Protein AF-A0A9P6BYY9-F1 (afdb_monomer)

Nearest PDB structures (foldseek):
  8fvh-assembly1_b  TM=1.712E-01  e=2.645E+00  Pseudomonas phage vB_PaeM_E217
  7k9h-assembly1_A  TM=1.832E-01  e=8.653E+00  Severe acute respiratory syndrome coronavirus 2
  7r8m-assembly1_B  TM=1.564E-01  e=5.386E+00  Severe acute respiratory syndrome coronavirus 2
  6pnp-assembly1_B  TM=1.359E-01  e=6.434E+00  Rattus norvegicus
  8hx3-assembly2_B  TM=1.190E-01  e=9.182E+00  Bacillus thuringiensis

Secondary structure (DSSP, 8-state):
-HHHHHHHHHHH-PPP----------------EEE----SHHHHTS-S-GGG------B-SSS-BPPTT-S-TT--SPPHHHHHHHTSSTTBGGG---SSEEE--GGGT--SEEE--------TT--SEEEETTEEEE--SSS-EEEE---EEE--SS-EEEEEEEEEEEEEEEEEEEEEEEEEE----STT---SEEEEEESSTTTT--SSPPPPP-BTTB--HHHHHHHHHHHHHHHHHHHTT--TTT--TT-EEEEEGGG-TTTTTTTS-EEE-TTTT-GGGTHHHHHHHS--TTSB-STTSB--EEEEEE--PEE-SSS-TT---TT-EEEEEEEEEEEEEEEEEEEEEEEESSSS-GGG-EEEEE-----EEEEEE----BGGG-PPPEEE--GGGTT-TTEEEEEESEEEPBP-HHHHH--PPTT-GGGHHHHHHHHHH----TTS---S--TTSSS-TT--

Foldseek 3Di:
DVVVVVVVCVVPDDPPPPPPPPPPVPPPDDFDWDAFQFPALLSVLADPPQVPAFFFFFFDDPDQDADPPGDDSLAGHDDVVVVCFQVQDCWFLVVDDARDWDADDVVVSRRGTFHDFFDRDDCQPPAAWADDDQWIFHNHPPWGWIWGHSRIDGQDAQWDKDKDWTKIKTKDKDKAFLQKKKKAFFADPDQQDFGFKIKIFHQCNQLVQDPDQQDFDLPQQPGDFNSLQVNLSNVLSVLVCVLLVHHNVRDDHGDMRMDGPVQFLCSSLPQWWAWAASNGRDPVPPCSQCVSQVHDQQAFFASSAFGKGKTKTKDHKDFDPPDDSLDRDHGTMIMITIIIMMMFMKIATWMKMWIARHRHDSRRIDIDIDLQAAFFKKKWFDDRHGQLGFQIIITGGDPVCQPPPRIDIDGDRMGGGTRHNCLHVLDQGGSRNSCVVSVVSCLRHVPSDPPDPCSDDPCGCSVPSVND

Mean predicted aligned error: 9.42 Å

Sequence (468 aa):
MITTILAAVAGVLLPLGLSEGPFVLSNFRPLDAQYVPDTSPLAAATTPNRGSYVYGRICGTFDLMTCPGGIDPNNTAIPPSIVGIFNSIPHGSFSMQYRQFFQGDPARVRNFSQSMERAAQTFILCKDSFAVDGLIVDMSSGHPGVGFWNQTLPNVTNGATWTQDILWLEPVTECVNTNLTFDYILDSYIPNASVEHYNLTDHGGFSNLTRVQPILNRDGQHIDLIQHAYKGAVWSNLYALLYLNGTRESSFVGATYPLNSSSSLFSDSLGKVSFLSLSYLNTSGSDIEVTCEGYGGQDTANVTNVHVNCGIFLRPPLRTDGGDPRLSDLGSKWSQNTYSCSSATHASIQRVTFSTNSSSDLQSLQITRTLSGPDVLWATEKTDMKIADVDLFWGWVDDQYENNTSLWTVRAPSFYLPAGGTSMWGTFPEGYPAGAHVGAWGTICKSLSLSQGDTAADYSGRTDFAIL

pLDDT: mean 82.53, std 14.89, range [29.02, 97.69]

Structure (mmCIF, N/CA/C/O backbone):
data_AF-A0A9P6BYY9-F1
#
_entry.id   AF-A0A9P6BYY9-F1
#
loop_
_atom_site.group_PDB
_atom_site.id
_atom_site.type_symbol
_atom_site.label_atom_id
_atom_site.label_alt_id
_atom_site.label_comp_id
_atom_site.label_asym_id
_atom_site.label_entity_id
_atom_site.label_seq_id
_atom_site.pdbx_PDB_ins_code
_atom_site.Cartn_x
_atom_site.Cartn_y
_atom_site.Cartn_z
_atom_site.occupancy
_atom_site.B_iso_or_equiv
_atom_site.auth_seq_id
_atom_site.auth_comp_id
_atom_site.auth_asym_id
_atom_site.auth_atom_id
_atom_site.pdbx_PDB_model_num
ATOM 1 N N . MET A 1 1 ? 38.141 -43.623 24.456 1.00 46.41 1 MET A N 1
ATOM 2 C CA . MET A 1 1 ? 37.521 -44.154 25.691 1.00 46.41 1 MET A CA 1
ATOM 3 C C . MET A 1 1 ? 36.422 -43.240 26.222 1.00 46.41 1 MET A C 1
ATOM 5 O O . MET A 1 1 ? 35.298 -43.702 26.292 1.00 46.41 1 MET A O 1
ATOM 9 N N . ILE A 1 2 ? 36.675 -41.954 26.502 1.00 44.78 2 ILE A N 1
ATOM 10 C CA . ILE A 1 2 ? 35.614 -41.001 26.910 1.00 44.78 2 ILE A CA 1
ATOM 11 C C . ILE A 1 2 ? 34.558 -40.808 25.804 1.00 44.78 2 ILE A C 1
ATOM 13 O O . ILE A 1 2 ? 33.362 -40.871 26.063 1.00 44.78 2 ILE A O 1
ATOM 17 N N . THR A 1 3 ? 34.985 -40.683 24.547 1.00 44.41 3 THR A N 1
ATOM 18 C CA . THR A 1 3 ? 34.097 -40.583 23.373 1.00 44.41 3 THR A CA 1
ATOM 19 C C . THR A 1 3 ? 33.281 -41.851 23.113 1.00 44.41 3 THR A C 1
ATOM 21 O O . THR A 1 3 ? 32.122 -41.775 22.724 1.00 44.41 3 THR A O 1
ATOM 24 N N . THR A 1 4 ? 33.857 -43.024 23.379 1.00 54.19 4 THR A N 1
ATOM 25 C CA . THR A 1 4 ? 33.178 -44.321 23.242 1.00 54.19 4 THR A CA 1
ATOM 26 C C . THR A 1 4 ? 32.100 -44.504 24.314 1.00 54.19 4 THR A C 1
ATOM 28 O O . THR A 1 4 ? 31.032 -45.031 24.026 1.00 54.19 4 THR A O 1
ATOM 31 N N . ILE A 1 5 ? 32.352 -44.008 25.532 1.00 60.50 5 ILE A N 1
ATOM 32 C CA . ILE A 1 5 ? 31.371 -43.977 26.625 1.00 60.50 5 ILE A CA 1
ATOM 33 C C . ILE A 1 5 ? 30.239 -42.993 26.300 1.00 60.50 5 ILE A C 1
ATOM 35 O O . ILE A 1 5 ? 29.080 -43.348 26.464 1.00 60.50 5 ILE A O 1
ATOM 39 N N . LEU A 1 6 ? 30.541 -41.805 25.766 1.00 50.88 6 LEU A N 1
ATOM 40 C CA . LEU A 1 6 ? 29.523 -40.828 25.349 1.00 50.88 6 LEU A CA 1
ATOM 41 C C . LEU A 1 6 ? 28.606 -41.360 24.236 1.00 50.88 6 LEU A C 1
ATOM 43 O O . LEU A 1 6 ? 27.396 -41.169 24.314 1.00 50.88 6 LEU A O 1
ATOM 47 N N . ALA A 1 7 ? 29.150 -42.079 23.249 1.00 53.69 7 ALA A N 1
ATOM 48 C CA . ALA A 1 7 ? 28.352 -42.705 22.191 1.00 53.69 7 ALA A CA 1
ATOM 49 C C . ALA A 1 7 ? 27.485 -43.869 22.711 1.00 53.69 7 ALA A C 1
ATOM 51 O O . ALA A 1 7 ? 26.338 -44.013 22.295 1.00 53.69 7 ALA A O 1
ATOM 52 N N . ALA A 1 8 ? 27.995 -44.667 23.658 1.00 59.72 8 ALA A N 1
ATOM 53 C CA . ALA A 1 8 ? 27.222 -45.728 24.307 1.00 59.72 8 ALA A CA 1
ATOM 54 C C . ALA A 1 8 ? 26.107 -45.169 25.211 1.00 59.72 8 ALA A C 1
ATOM 56 O O . ALA A 1 8 ? 25.005 -45.707 25.230 1.00 59.72 8 ALA A O 1
ATOM 57 N N . VAL A 1 9 ? 26.365 -44.063 25.918 1.00 56.75 9 VAL A N 1
ATOM 58 C CA . VAL A 1 9 ? 25.371 -43.372 26.752 1.00 56.75 9 VAL A CA 1
ATOM 59 C C . VAL A 1 9 ? 24.288 -42.724 25.883 1.00 56.75 9 VAL A C 1
ATOM 61 O O . VAL A 1 9 ? 23.109 -42.905 26.166 1.00 56.75 9 VAL A O 1
ATOM 64 N N . ALA A 1 10 ? 24.654 -42.059 24.783 1.00 53.84 10 ALA A N 1
ATOM 65 C CA . ALA A 1 10 ? 23.692 -41.474 23.844 1.00 53.84 10 ALA A CA 1
ATOM 66 C C . ALA A 1 10 ? 22.881 -42.529 23.062 1.00 53.84 10 ALA A C 1
ATOM 68 O O . ALA A 1 10 ? 21.754 -42.258 22.664 1.00 53.84 10 ALA A O 1
ATOM 69 N N . GLY A 1 11 ? 23.428 -43.735 22.862 1.00 49.88 11 GLY A N 1
ATOM 70 C CA . GLY A 1 11 ? 22.733 -44.852 22.211 1.00 49.88 11 GLY A CA 1
ATOM 71 C C . GLY A 1 11 ? 21.757 -45.623 23.111 1.00 49.88 11 GLY A C 1
ATOM 72 O O . GLY A 1 11 ? 20.954 -46.396 22.597 1.00 49.88 11 GLY A O 1
ATOM 73 N N . VAL A 1 12 ? 21.819 -45.429 24.436 1.00 61.03 12 VAL A N 1
ATOM 74 C CA . VAL A 1 12 ? 20.973 -46.126 25.428 1.00 61.03 12 VAL A CA 1
ATOM 75 C C . VAL A 1 12 ? 20.016 -45.168 26.148 1.00 61.03 12 VAL A C 1
ATOM 77 O O . VAL A 1 12 ? 18.921 -45.573 26.534 1.00 61.03 12 VAL A O 1
ATOM 80 N N . LEU A 1 13 ? 20.386 -43.894 26.310 1.00 40.78 13 LEU A N 1
ATOM 81 C CA . LEU A 1 13 ? 19.537 -42.881 26.935 1.00 40.78 13 LEU A CA 1
ATOM 82 C C . LEU A 1 13 ? 18.681 -42.162 25.888 1.00 40.78 13 LEU A C 1
ATOM 84 O O . LEU A 1 13 ? 19.072 -41.138 25.334 1.00 40.78 13 LEU A O 1
ATOM 88 N N . LEU A 1 14 ? 17.467 -42.665 25.676 1.00 39.09 14 LEU A N 1
ATOM 89 C CA . LEU A 1 14 ? 16.358 -41.811 25.262 1.00 39.09 14 LEU A CA 1
ATOM 90 C C . LEU A 1 14 ? 15.897 -41.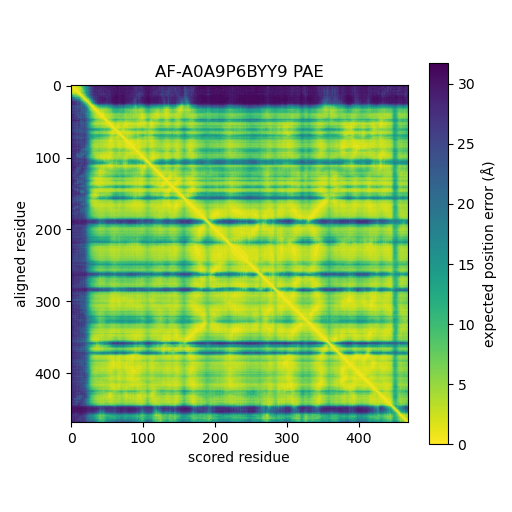033 26.502 1.00 39.09 14 LEU A C 1
ATOM 92 O O . LEU A 1 14 ? 15.600 -41.673 27.516 1.00 39.09 14 LEU A O 1
ATOM 96 N N . PRO A 1 15 ? 15.801 -39.691 26.475 1.00 37.69 15 PRO A N 1
ATOM 97 C CA . PRO A 1 15 ? 14.960 -39.026 27.452 1.00 37.69 15 PRO A CA 1
ATOM 98 C C . PRO A 1 15 ? 13.559 -39.622 27.288 1.00 37.69 15 PRO A C 1
ATOM 100 O O . PRO A 1 15 ? 12.966 -39.548 26.211 1.00 37.69 15 PRO A O 1
ATOM 103 N N . LEU A 1 16 ? 13.050 -40.259 28.347 1.00 32.16 16 LEU A N 1
ATOM 104 C CA . LEU A 1 16 ? 11.612 -40.429 28.507 1.00 32.16 16 LEU A CA 1
ATOM 105 C C . LEU A 1 16 ? 11.030 -39.047 28.262 1.00 32.16 16 LEU A C 1
ATOM 107 O O . LEU A 1 16 ? 11.401 -38.102 28.966 1.00 32.16 16 LEU A O 1
ATOM 111 N N . GLY A 1 17 ? 10.214 -38.935 27.211 1.00 33.62 17 GLY A N 1
ATOM 112 C CA . GLY A 1 17 ? 9.472 -37.722 26.938 1.00 33.62 17 GLY A CA 1
ATOM 113 C C . GLY A 1 17 ? 8.919 -37.241 28.265 1.00 33.62 17 GLY A C 1
ATOM 114 O O . GLY A 1 17 ? 8.329 -38.031 29.010 1.00 33.62 17 GLY A O 1
ATOM 115 N N . LEU A 1 18 ? 9.186 -35.977 28.594 1.00 31.33 18 LEU A N 1
ATOM 116 C CA . LEU A 1 18 ? 8.347 -35.294 29.557 1.00 31.33 18 LEU A CA 1
ATOM 117 C C . LEU A 1 18 ? 6.934 -35.595 29.084 1.00 31.33 18 LEU A C 1
ATOM 119 O O . LEU A 1 18 ? 6.550 -35.188 27.987 1.00 31.33 18 LEU A O 1
ATOM 123 N N . SER A 1 19 ? 6.219 -36.405 29.868 1.00 31.56 19 SER A N 1
ATOM 124 C CA . SER A 1 19 ? 4.778 -36.468 29.771 1.00 31.56 19 SER A CA 1
ATOM 125 C C . SER A 1 19 ? 4.348 -35.023 29.647 1.00 31.56 19 SER A C 1
ATOM 127 O O . SER A 1 19 ? 4.788 -34.204 30.464 1.00 31.56 19 SER A O 1
ATOM 129 N N . GLU A 1 20 ? 3.535 -34.714 28.642 1.00 37.53 20 GLU A N 1
ATOM 130 C CA . GLU A 1 20 ? 2.620 -33.600 28.781 1.00 37.53 20 GLU A CA 1
ATOM 131 C C . GLU A 1 20 ? 2.044 -33.769 30.187 1.00 37.53 20 GLU A C 1
ATOM 133 O O . GLU A 1 20 ? 1.306 -34.718 30.472 1.00 37.53 20 GLU A O 1
ATOM 138 N N . GLY A 1 21 ? 2.505 -32.926 31.122 1.00 33.62 21 GLY A N 1
ATOM 139 C CA . GLY A 1 21 ? 1.766 -32.736 32.350 1.00 33.62 21 GLY A CA 1
ATOM 140 C C . GLY A 1 21 ? 0.348 -32.471 31.876 1.00 33.62 21 GLY A C 1
ATOM 141 O O . GLY A 1 21 ? 0.209 -31.831 30.824 1.00 33.62 21 GLY A O 1
ATOM 142 N N . PRO A 1 22 ? -0.682 -33.013 32.551 1.00 31.64 22 PRO A N 1
ATOM 143 C CA . PRO A 1 22 ? -2.044 -32.742 32.133 1.00 31.64 22 PRO A CA 1
ATOM 144 C C . PRO A 1 22 ? -2.090 -31.255 31.839 1.00 31.64 22 PRO A C 1
ATOM 146 O O . PRO A 1 22 ? -1.625 -30.472 32.677 1.00 31.64 22 PRO A O 1
ATOM 149 N N . PHE A 1 23 ? -2.541 -30.876 30.636 1.00 36.03 23 PHE A N 1
ATOM 150 C CA . PHE A 1 23 ? -3.072 -29.541 30.464 1.00 36.03 23 PHE A CA 1
ATOM 151 C C . PHE A 1 23 ? -3.960 -29.403 31.681 1.00 36.03 23 PHE A C 1
ATOM 153 O O . PHE A 1 23 ? -4.960 -30.118 31.813 1.00 36.03 23 PHE A O 1
ATOM 160 N N . VAL A 1 24 ? -3.515 -28.617 32.662 1.00 35.59 24 VAL A N 1
ATOM 161 C CA . VAL A 1 24 ? -4.429 -28.189 33.683 1.00 35.59 24 VAL A CA 1
ATOM 162 C C . VAL A 1 24 ? -5.367 -27.407 32.796 1.00 35.59 24 VAL A C 1
ATOM 164 O O . VAL A 1 24 ? -5.003 -26.346 32.290 1.00 35.59 24 VAL A O 1
ATOM 167 N N . LEU A 1 25 ? -6.514 -28.016 32.491 1.00 45.47 25 LEU A N 1
ATOM 168 C CA . LEU A 1 25 ? -7.744 -27.320 32.205 1.00 45.47 25 LEU A CA 1
ATOM 169 C C . LEU A 1 25 ? -7.915 -26.433 33.430 1.00 45.47 25 LEU A C 1
ATOM 171 O O . LEU A 1 25 ? -8.598 -26.766 34.396 1.00 45.47 25 LEU A O 1
ATOM 175 N N . SER A 1 26 ? -7.131 -25.358 33.457 1.00 43.56 26 SER A N 1
ATOM 176 C CA . SER A 1 26 ? -7.290 -24.283 34.380 1.00 43.56 26 SER A CA 1
ATOM 177 C C . SER A 1 26 ? -8.639 -23.779 33.950 1.00 43.56 26 SER A C 1
ATOM 179 O O . SER A 1 26 ? -8.853 -23.389 32.801 1.00 43.56 26 SER A O 1
ATOM 181 N N . ASN A 1 27 ? -9.600 -23.960 34.849 1.00 49.69 27 ASN A N 1
ATOM 182 C CA . ASN A 1 27 ? -10.862 -23.258 34.792 1.00 49.69 27 ASN A CA 1
ATOM 183 C C . ASN A 1 27 ? -10.555 -21.878 34.218 1.00 49.69 27 ASN A C 1
ATOM 185 O O . ASN A 1 27 ? -9.744 -21.166 34.819 1.00 49.69 27 ASN A O 1
ATOM 189 N N . PHE A 1 28 ? -11.089 -21.566 33.032 1.00 51.47 28 PHE A N 1
ATOM 190 C CA . PHE A 1 28 ? -10.894 -20.260 32.424 1.00 51.47 28 PHE A CA 1
ATOM 191 C C . PHE A 1 28 ? -11.339 -19.247 33.468 1.00 51.47 28 PHE A C 1
ATOM 193 O O . PHE A 1 28 ? -12.527 -19.121 33.769 1.00 51.47 28 PHE A O 1
ATOM 200 N N . ARG A 1 29 ? -10.368 -18.611 34.120 1.00 63.91 29 ARG A N 1
ATOM 201 C CA . ARG A 1 29 ? -10.645 -17.606 35.124 1.00 63.91 29 ARG A CA 1
ATOM 202 C C . ARG A 1 29 ? -10.671 -16.290 34.369 1.00 63.91 29 ARG A C 1
ATOM 204 O O . ARG A 1 29 ? -9.653 -15.958 33.760 1.00 63.91 29 ARG A O 1
ATOM 211 N N . PRO A 1 30 ? -11.785 -15.545 34.396 1.00 66.38 30 PRO A N 1
ATOM 212 C CA . PRO A 1 30 ? -11.760 -14.179 33.910 1.00 66.38 30 PRO A CA 1
ATOM 213 C C . PRO A 1 30 ? -10.708 -13.424 34.728 1.00 66.38 30 PRO A C 1
ATOM 215 O O . PRO A 1 30 ? -10.765 -13.391 35.961 1.00 66.38 30 PRO A O 1
ATOM 218 N N . LEU A 1 31 ? -9.697 -12.921 34.031 1.00 73.62 31 LEU A N 1
ATOM 219 C CA . LEU A 1 31 ? -8.626 -12.105 34.581 1.00 73.62 31 LEU A CA 1
ATOM 220 C C . LEU A 1 31 ? -8.789 -10.707 34.014 1.00 73.62 31 LEU A C 1
ATOM 222 O O . LEU A 1 31 ? -9.020 -10.546 32.814 1.00 73.62 31 LEU A O 1
ATOM 226 N N . ASP A 1 32 ? -8.638 -9.711 34.876 1.00 79.31 32 ASP A N 1
ATOM 227 C CA . ASP A 1 32 ? -8.624 -8.330 34.430 1.00 79.31 32 ASP A CA 1
ATOM 228 C C . ASP A 1 32 ? -7.360 -8.091 33.602 1.00 79.31 32 ASP A C 1
ATOM 230 O O . ASP A 1 32 ? -6.240 -8.412 34.022 1.00 79.31 32 ASP A O 1
ATOM 234 N N . ALA A 1 33 ? -7.550 -7.540 32.408 1.00 80.25 33 ALA A N 1
ATOM 235 C CA . ALA A 1 33 ? -6.459 -7.079 31.572 1.00 80.25 33 ALA A CA 1
ATOM 236 C C . ALA A 1 33 ? -6.166 -5.609 31.886 1.00 80.25 33 ALA A C 1
ATOM 238 O O . ALA A 1 33 ? -7.083 -4.810 32.088 1.00 80.25 33 ALA A O 1
ATOM 239 N N . GLN A 1 34 ? -4.888 -5.250 31.932 1.00 82.94 34 GLN A N 1
ATOM 240 C CA . GLN A 1 34 ? -4.442 -3.881 32.157 1.00 82.94 34 GLN A CA 1
ATOM 241 C C . GLN A 1 34 ? -3.716 -3.365 30.923 1.00 82.94 34 GLN A C 1
ATOM 243 O O . GLN A 1 34 ? -2.962 -4.095 30.278 1.00 82.94 34 GLN A O 1
ATOM 248 N N . TYR A 1 35 ? -3.962 -2.098 30.601 1.00 83.56 35 TYR A N 1
ATOM 249 C CA . TYR A 1 35 ? -3.201 -1.391 29.583 1.00 83.56 35 TYR A CA 1
ATOM 250 C C . TYR A 1 35 ? -1.754 -1.236 30.048 1.00 83.56 35 TYR A C 1
ATOM 252 O O . TYR A 1 35 ? -1.512 -0.780 31.170 1.00 83.56 35 TYR A O 1
ATOM 260 N N . VAL A 1 36 ? -0.807 -1.589 29.184 1.00 83.25 36 VAL A N 1
ATOM 261 C CA . VAL A 1 36 ? 0.618 -1.382 29.442 1.00 83.25 36 VAL A CA 1
ATOM 262 C C . VAL A 1 36 ? 1.125 -0.298 28.496 1.00 83.25 36 VAL A C 1
ATOM 264 O O . VAL A 1 36 ? 1.089 -0.497 27.282 1.00 83.25 36 VAL A O 1
ATOM 267 N N . PRO A 1 37 ? 1.573 0.856 29.025 1.00 80.69 37 PRO A N 1
ATOM 268 C CA . PRO A 1 37 ? 2.036 1.951 28.190 1.00 80.69 37 PRO A CA 1
ATOM 269 C C . PRO A 1 37 ? 3.325 1.571 27.464 1.00 80.69 37 PRO A C 1
ATOM 271 O O . PRO A 1 37 ? 4.261 1.045 28.068 1.00 80.69 37 PRO A O 1
ATOM 274 N N . ASP A 1 38 ? 3.385 1.892 26.176 1.00 81.94 38 ASP A N 1
ATOM 275 C CA . ASP A 1 38 ? 4.621 1.824 25.410 1.00 81.94 38 ASP A CA 1
ATOM 276 C C . ASP A 1 38 ? 5.525 3.034 25.720 1.00 81.94 38 ASP A C 1
ATOM 278 O O . ASP A 1 38 ? 5.060 4.145 25.976 1.00 81.94 38 ASP A O 1
ATOM 282 N N . THR A 1 39 ? 6.837 2.804 25.716 1.00 84.75 39 THR A N 1
ATOM 283 C CA . THR A 1 39 ? 7.883 3.815 25.941 1.00 84.75 39 THR A CA 1
ATOM 284 C C . THR A 1 39 ? 8.743 4.063 24.699 1.00 84.75 39 THR A C 1
ATOM 286 O O . THR A 1 39 ? 9.716 4.817 24.758 1.00 84.75 39 THR A O 1
ATOM 289 N N . SER A 1 40 ? 8.396 3.446 23.565 1.00 84.75 40 SER A N 1
ATOM 290 C CA . SER A 1 40 ? 9.080 3.633 22.287 1.00 84.75 40 SER A CA 1
ATOM 291 C C . SER A 1 40 ? 9.006 5.084 21.769 1.00 84.75 40 SER A C 1
ATOM 293 O O . SER A 1 40 ? 8.125 5.859 22.165 1.00 84.75 40 SER A O 1
ATOM 295 N N . PRO A 1 41 ? 9.880 5.465 20.815 1.00 85.88 41 PRO A N 1
ATOM 296 C CA . PRO A 1 41 ? 9.755 6.732 20.093 1.00 85.88 41 PRO A CA 1
ATOM 297 C C . PRO A 1 41 ? 8.382 6.930 19.435 1.00 85.88 41 PRO A C 1
ATOM 299 O O . PRO A 1 41 ? 7.896 8.059 19.375 1.00 85.88 41 PRO A O 1
ATOM 302 N N . LEU A 1 42 ? 7.728 5.850 18.983 1.00 85.00 42 LEU A N 1
ATOM 303 C CA . LEU A 1 42 ? 6.369 5.921 18.444 1.00 85.00 42 LEU A CA 1
ATOM 304 C C . LEU A 1 42 ? 5.357 6.360 19.501 1.00 85.00 42 LEU A C 1
ATOM 306 O O . LEU A 1 42 ? 4.534 7.227 19.206 1.00 85.00 42 LEU A O 1
ATOM 310 N N . ALA A 1 43 ? 5.430 5.809 20.714 1.00 84.25 43 ALA A N 1
ATOM 311 C CA . ALA A 1 43 ? 4.563 6.203 21.822 1.00 84.25 43 ALA A CA 1
ATOM 312 C C . ALA A 1 43 ? 4.807 7.658 22.243 1.00 84.25 43 ALA A C 1
ATOM 314 O O . ALA A 1 43 ? 3.865 8.424 22.435 1.00 84.25 43 ALA A O 1
ATOM 315 N N . ALA A 1 44 ? 6.076 8.071 22.319 1.00 85.44 44 ALA A N 1
ATOM 316 C CA . ALA A 1 44 ? 6.451 9.448 22.639 1.00 85.44 44 ALA A CA 1
ATOM 317 C C . ALA A 1 44 ? 5.975 10.457 21.577 1.00 85.44 44 ALA A C 1
ATOM 319 O O . ALA A 1 44 ? 5.724 11.620 21.893 1.00 85.44 44 ALA A O 1
ATOM 320 N N . ALA A 1 45 ? 5.837 10.017 20.323 1.00 83.75 45 ALA A N 1
ATOM 321 C CA . ALA A 1 45 ? 5.283 10.818 19.241 1.00 83.75 45 ALA A CA 1
ATOM 322 C C . ALA A 1 45 ? 3.743 10.875 19.250 1.00 83.75 45 ALA A C 1
ATOM 324 O O . ALA A 1 45 ? 3.179 11.691 18.525 1.00 83.75 45 ALA A O 1
ATOM 325 N N . THR A 1 46 ? 3.046 10.051 20.035 1.00 85.06 46 THR A N 1
ATOM 326 C CA . THR A 1 46 ? 1.577 10.015 20.081 1.00 85.06 46 THR A CA 1
ATOM 327 C C . THR A 1 46 ? 1.002 11.229 20.814 1.00 85.06 46 THR A C 1
ATOM 329 O O . THR A 1 46 ? 1.449 11.588 21.902 1.00 85.06 46 THR A O 1
ATOM 332 N N . THR A 1 47 ? -0.032 11.862 20.247 1.00 82.31 47 THR A N 1
ATOM 333 C CA . THR A 1 47 ? -0.728 12.985 20.893 1.00 82.31 47 THR A CA 1
ATOM 334 C C . THR A 1 47 ? -1.310 12.537 22.249 1.00 82.31 47 THR A C 1
ATOM 336 O O . THR A 1 47 ? -2.134 11.620 22.267 1.00 82.31 47 THR A O 1
ATOM 339 N N . PRO A 1 48 ? -0.982 13.197 23.383 1.00 75.62 48 PRO A N 1
ATOM 340 C CA . PRO A 1 48 ? -1.410 12.749 24.716 1.00 75.62 48 PRO A CA 1
ATOM 341 C C . PRO A 1 48 ? -2.931 12.716 24.942 1.00 75.62 48 PRO A C 1
ATOM 343 O O . PRO A 1 48 ? -3.428 11.885 25.697 1.00 75.62 48 PRO A O 1
ATOM 346 N N . ASN A 1 49 ? -3.698 13.605 24.297 1.00 76.06 49 ASN A N 1
ATOM 347 C CA . ASN A 1 49 ? -5.155 13.698 24.453 1.00 76.06 49 ASN A CA 1
ATOM 348 C C . ASN A 1 49 ? -5.916 13.005 23.306 1.00 76.06 49 ASN A C 1
ATOM 350 O O . ASN A 1 49 ? -6.653 13.643 22.548 1.00 76.06 49 ASN A O 1
ATOM 354 N N . ARG A 1 50 ? -5.747 11.684 23.189 1.00 80.06 50 ARG A N 1
ATOM 355 C CA . ARG A 1 50 ? -6.409 10.834 22.176 1.00 80.06 50 ARG A CA 1
ATOM 356 C C . ARG A 1 50 ? -7.938 10.962 22.175 1.00 80.06 50 ARG A C 1
ATOM 358 O O . ARG A 1 50 ? -8.552 10.917 21.116 1.00 80.06 50 ARG A O 1
ATOM 365 N N . GLY A 1 51 ? -8.550 11.184 23.342 1.00 81.06 51 GLY A N 1
ATOM 366 C CA . GLY A 1 51 ? -10.005 11.335 23.487 1.00 81.06 51 GLY A CA 1
ATOM 367 C C . GLY A 1 51 ? -10.589 12.577 22.805 1.00 81.06 51 GLY A C 1
ATOM 368 O O . GLY A 1 51 ? -11.797 12.655 22.624 1.00 81.06 51 GLY A O 1
ATOM 369 N N . SER A 1 52 ? -9.746 13.533 22.404 1.00 86.88 52 SER A N 1
ATOM 370 C CA . SER A 1 52 ? -10.176 14.697 21.624 1.00 86.88 52 SER A CA 1
ATOM 371 C C . SER A 1 52 ? -10.269 14.437 20.118 1.00 86.88 52 SER A C 1
ATOM 373 O O . SER A 1 52 ? -10.654 15.343 19.386 1.00 86.88 52 SER A O 1
ATOM 375 N N . TYR A 1 53 ? -9.917 13.240 19.635 1.00 89.25 53 TYR A N 1
ATOM 376 C CA . TYR A 1 53 ? -10.002 12.923 18.212 1.00 89.25 53 TYR A CA 1
ATOM 377 C C . TYR A 1 53 ? -11.451 12.997 17.717 1.00 89.25 53 TYR A C 1
ATOM 379 O O . TYR A 1 53 ? -12.349 12.367 18.277 1.00 89.25 53 TYR A O 1
ATOM 387 N N . VAL A 1 54 ? -11.668 13.749 16.643 1.00 91.44 54 VAL A N 1
ATOM 388 C CA . VAL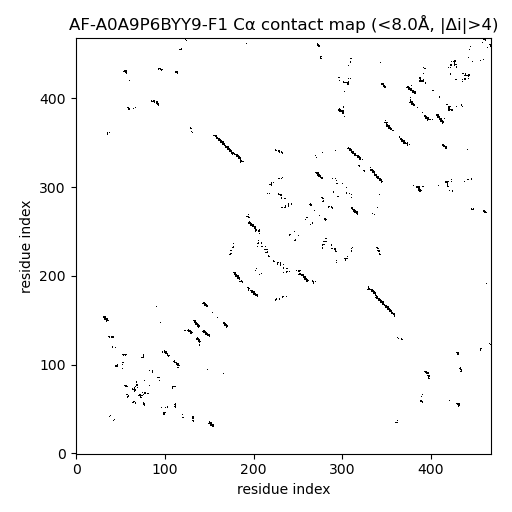 A 1 54 ? -12.972 13.931 16.005 1.00 91.44 54 VAL A CA 1
ATOM 389 C C . VAL A 1 54 ? -12.911 13.306 14.622 1.00 91.44 54 VAL A C 1
ATOM 391 O O . VAL A 1 54 ? -12.160 13.772 13.764 1.00 91.44 54 VAL A O 1
ATOM 394 N N . TYR A 1 55 ? -13.706 12.259 14.412 1.00 91.75 55 TYR A N 1
ATOM 395 C CA . TYR A 1 55 ? -13.875 11.662 13.094 1.00 91.75 55 TYR A CA 1
ATOM 396 C C . TYR A 1 55 ? -14.711 12.569 12.192 1.00 91.75 55 TYR A C 1
ATOM 398 O O . TYR A 1 55 ? -15.657 13.218 12.644 1.00 91.75 55 TYR A O 1
ATOM 406 N N . GLY A 1 56 ? -14.395 12.562 10.905 1.00 90.81 56 GLY A N 1
ATOM 407 C CA . GLY A 1 56 ? -15.133 13.304 9.895 1.00 90.81 56 GLY A CA 1
ATOM 408 C C . GLY A 1 56 ? -14.712 12.899 8.492 1.00 90.81 56 GLY A C 1
ATOM 409 O O . GLY A 1 56 ? -13.710 12.210 8.317 1.00 90.81 56 GLY A O 1
ATOM 410 N N . ARG A 1 57 ? -15.500 13.299 7.498 1.00 89.31 57 ARG A N 1
ATOM 411 C CA . ARG A 1 57 ? -15.184 13.098 6.080 1.00 89.31 57 ARG A CA 1
ATOM 412 C C . ARG A 1 57 ? -15.726 14.265 5.266 1.00 89.31 57 ARG A C 1
ATOM 414 O O . ARG A 1 57 ? -16.786 14.802 5.581 1.00 89.31 57 ARG A O 1
ATOM 421 N N . ILE A 1 58 ? -15.007 14.627 4.209 1.00 87.69 58 ILE A N 1
ATOM 422 C CA . ILE A 1 58 ? -15.488 15.513 3.146 1.00 87.69 58 ILE A CA 1
ATOM 423 C C . ILE A 1 58 ? -15.728 14.663 1.905 1.00 87.69 58 ILE A C 1
ATOM 425 O O . ILE A 1 58 ? -14.967 13.732 1.644 1.00 87.69 58 ILE A O 1
ATOM 429 N N . CYS A 1 59 ? -16.780 14.982 1.158 1.00 90.81 59 CYS A N 1
ATOM 430 C CA . CYS A 1 59 ? -17.078 14.321 -0.099 1.00 90.81 59 CYS A CA 1
ATOM 431 C C . CYS A 1 59 ? -17.142 15.332 -1.245 1.00 90.81 59 CYS A C 1
ATOM 433 O O . CYS A 1 59 ? -17.565 16.474 -1.052 1.00 90.81 59 CYS A O 1
ATOM 435 N N . GLY A 1 60 ? -16.746 14.881 -2.432 1.00 89.50 60 GLY A N 1
ATOM 436 C CA . GLY A 1 60 ? -16.581 15.705 -3.625 1.00 89.50 60 GLY A CA 1
ATOM 437 C C . GLY A 1 60 ? -15.159 16.251 -3.779 1.00 89.50 60 GLY A C 1
ATOM 438 O O . GLY A 1 60 ? -14.635 16.908 -2.883 1.00 89.50 60 GLY A O 1
ATOM 439 N N . THR A 1 61 ? -14.534 15.978 -4.927 1.00 82.38 61 THR A N 1
ATOM 440 C CA . THR A 1 61 ? -13.187 16.471 -5.267 1.00 82.38 61 THR A CA 1
ATOM 441 C C . THR A 1 61 ? -13.205 17.941 -5.699 1.00 82.38 61 THR A C 1
ATOM 443 O O . THR A 1 61 ? -12.389 18.731 -5.230 1.00 82.38 61 THR A O 1
ATOM 446 N N . PHE A 1 62 ? -14.096 18.315 -6.626 1.00 80.25 62 PHE A N 1
ATOM 447 C CA . PHE A 1 62 ? -14.100 19.656 -7.239 1.00 80.25 62 PHE A CA 1
ATOM 448 C C . PHE A 1 62 ? -15.149 20.587 -6.632 1.00 80.25 62 PHE A C 1
ATOM 450 O O . PHE A 1 62 ? -14.908 21.784 -6.506 1.00 80.25 62 PHE A O 1
ATOM 457 N N . ASP A 1 63 ? -16.277 20.018 -6.218 1.00 85.50 63 ASP A N 1
ATOM 458 C CA . ASP A 1 63 ? -17.375 20.708 -5.558 1.00 85.50 63 ASP A CA 1
ATOM 459 C C . ASP A 1 63 ? -17.777 19.901 -4.326 1.00 85.50 63 ASP A C 1
ATOM 461 O O . ASP A 1 63 ? -17.810 18.671 -4.383 1.00 85.50 63 ASP A O 1
ATOM 465 N N . LEU A 1 64 ? -18.102 20.577 -3.221 1.00 87.00 64 LEU A N 1
ATOM 466 C CA . LEU A 1 64 ? -18.566 19.900 -2.010 1.00 87.00 64 LEU A CA 1
ATOM 467 C C . LEU A 1 64 ? -19.876 19.159 -2.292 1.00 87.00 64 LEU A C 1
ATOM 469 O O . LEU A 1 64 ? -20.870 19.750 -2.720 1.00 87.00 64 LEU A O 1
ATOM 473 N N . MET A 1 65 ? -19.878 17.865 -2.001 1.00 91.19 65 MET A N 1
ATOM 474 C CA . MET A 1 65 ? -21.032 16.989 -2.136 1.00 91.19 65 MET A CA 1
ATOM 475 C C . MET A 1 65 ? -21.496 16.509 -0.767 1.00 91.19 65 MET A C 1
ATOM 477 O O . MET A 1 65 ? -20.719 16.367 0.177 1.00 91.19 65 MET A O 1
ATOM 481 N N . THR A 1 66 ? -22.787 16.213 -0.659 1.00 91.62 66 THR A N 1
ATOM 482 C CA . THR A 1 66 ? -23.328 15.580 0.542 1.00 91.62 66 THR A CA 1
ATOM 483 C C . THR A 1 66 ? -22.777 14.164 0.660 1.00 91.62 66 THR A C 1
ATOM 485 O O . THR A 1 66 ? -23.044 13.316 -0.191 1.00 91.62 66 THR A O 1
ATOM 488 N N . CYS A 1 67 ? -22.018 13.906 1.725 1.00 91.62 67 CYS A N 1
ATOM 489 C CA . CYS A 1 67 ? -21.552 12.562 2.033 1.00 91.62 67 CYS A CA 1
ATOM 490 C C . CYS A 1 67 ? -22.725 11.596 2.288 1.00 91.62 67 CYS A C 1
ATOM 492 O O . CYS A 1 67 ? -23.771 12.025 2.785 1.00 91.62 67 CYS A O 1
ATOM 494 N N . PRO A 1 68 ? -22.553 10.288 2.019 1.00 90.56 68 PRO A N 1
ATOM 495 C CA . PRO A 1 68 ? -23.562 9.277 2.305 1.00 90.56 68 PRO A CA 1
ATOM 496 C C . PRO A 1 68 ? -24.105 9.367 3.738 1.00 90.56 68 PRO A C 1
ATOM 498 O O . PRO A 1 68 ? -23.360 9.539 4.703 1.00 90.56 68 PRO A O 1
ATOM 501 N N . GLY A 1 69 ? -25.432 9.295 3.863 1.00 84.44 69 GLY A N 1
ATOM 502 C CA . GLY A 1 69 ? -26.156 9.450 5.130 1.00 84.44 69 GLY A CA 1
ATOM 503 C C . GLY A 1 69 ? -26.215 10.883 5.688 1.00 84.44 69 GLY A C 1
ATOM 504 O O . GLY A 1 69 ? -26.870 11.100 6.706 1.00 84.44 69 GLY A O 1
ATOM 505 N N . GLY A 1 70 ? -25.560 11.854 5.045 1.00 85.00 70 GLY A N 1
ATOM 506 C CA . GLY A 1 70 ? -25.645 13.277 5.364 1.00 85.00 70 GLY A CA 1
ATOM 507 C C . GLY A 1 70 ? -26.813 13.985 4.669 1.00 85.00 70 GLY A C 1
ATOM 508 O O . GLY A 1 70 ? -27.462 13.437 3.780 1.00 85.00 70 GLY A O 1
ATOM 509 N N . ILE A 1 71 ? -27.070 15.231 5.078 1.00 84.38 71 ILE A N 1
ATOM 510 C CA . ILE A 1 71 ? -28.116 16.105 4.503 1.00 84.38 71 ILE A CA 1
ATOM 511 C C . ILE A 1 71 ? -27.587 17.466 4.023 1.00 84.38 71 ILE A C 1
ATOM 513 O O . ILE A 1 71 ? -28.318 18.204 3.369 1.00 84.38 71 ILE A O 1
ATOM 517 N N . ASP A 1 72 ? -26.339 17.808 4.350 1.00 84.56 72 ASP A N 1
ATOM 518 C CA . ASP A 1 72 ? -25.704 19.091 4.031 1.00 84.56 72 ASP A CA 1
ATOM 519 C C . ASP A 1 72 ? -24.274 18.823 3.532 1.00 84.56 72 ASP A C 1
ATOM 521 O O . ASP A 1 72 ? -23.528 18.137 4.236 1.00 84.56 72 ASP A O 1
ATOM 525 N N . PRO A 1 73 ? -23.874 19.315 2.343 1.00 84.81 73 PRO A N 1
ATOM 526 C CA . PRO A 1 73 ? -22.495 19.205 1.854 1.00 84.81 73 PRO A CA 1
ATOM 527 C C . PRO A 1 73 ? -21.456 19.906 2.748 1.00 84.81 73 PRO A C 1
ATOM 529 O O . PRO A 1 73 ? -20.277 19.575 2.677 1.00 84.81 73 PRO A O 1
ATOM 532 N N . ASN A 1 74 ? -21.871 20.840 3.612 1.00 85.31 74 ASN A N 1
ATOM 533 C CA . ASN A 1 74 ? -20.993 21.479 4.595 1.00 85.31 74 ASN A CA 1
ATOM 534 C C . ASN A 1 74 ? -20.929 20.731 5.936 1.00 85.31 74 ASN A C 1
ATOM 536 O O . ASN A 1 74 ? -20.239 21.166 6.859 1.00 85.31 74 ASN A O 1
ATOM 540 N N . ASN A 1 75 ? -21.656 19.624 6.092 1.00 85.12 75 ASN A N 1
ATOM 541 C CA . ASN A 1 75 ? -21.586 18.827 7.306 1.00 85.12 75 ASN A CA 1
ATOM 542 C C . ASN A 1 75 ? -20.614 17.662 7.122 1.00 85.12 75 ASN A C 1
ATOM 544 O O . ASN A 1 75 ? -20.842 16.761 6.321 1.00 85.12 75 ASN A O 1
ATOM 548 N N . THR A 1 76 ? -19.555 17.672 7.921 1.00 86.69 76 THR A N 1
ATOM 549 C CA . THR A 1 76 ? -18.467 16.692 7.863 1.00 86.69 76 THR A CA 1
ATOM 550 C C . THR A 1 76 ? -18.551 15.644 8.968 1.00 86.69 76 THR A C 1
ATOM 552 O O . THR A 1 76 ? -17.748 14.711 9.002 1.00 86.69 76 THR A O 1
ATOM 555 N N . ALA A 1 77 ? -19.542 15.766 9.859 1.00 89.69 77 ALA A N 1
ATOM 556 C CA . ALA A 1 77 ? -19.816 14.785 10.896 1.00 89.69 77 ALA A CA 1
ATOM 557 C C . ALA A 1 77 ? -20.366 13.489 10.292 1.00 89.69 77 ALA A C 1
ATOM 559 O O . ALA A 1 77 ? -21.258 13.504 9.441 1.00 89.69 77 ALA A O 1
ATOM 560 N N . ILE A 1 78 ? -19.873 12.356 10.786 1.00 91.44 78 ILE A N 1
ATOM 561 C CA . ILE A 1 78 ? -20.327 11.050 10.317 1.00 91.44 78 ILE A CA 1
ATOM 562 C C . ILE A 1 78 ? -21.697 10.733 10.941 1.00 91.44 78 ILE A C 1
ATOM 564 O O . ILE A 1 78 ? -21.848 10.833 12.163 1.00 91.44 78 ILE A O 1
ATOM 568 N N . PRO A 1 79 ? -22.697 10.325 10.139 1.00 92.06 79 PRO A N 1
ATOM 569 C CA . PRO A 1 79 ? -24.011 9.938 10.637 1.00 92.06 79 PRO A CA 1
ATOM 570 C C . PRO A 1 79 ? -23.941 8.861 11.738 1.00 92.06 79 PRO A C 1
ATOM 572 O O . PRO A 1 79 ? -23.257 7.849 11.555 1.00 92.06 79 PRO A O 1
ATOM 575 N N . PRO A 1 80 ? -24.698 8.997 12.849 1.00 92.06 80 PRO A N 1
ATOM 576 C CA . PRO A 1 80 ? -24.704 8.007 13.931 1.00 92.06 80 PRO A CA 1
ATOM 577 C C . PRO A 1 80 ? -25.075 6.587 13.485 1.00 92.06 80 PRO A C 1
ATOM 579 O O . PRO A 1 80 ? -24.629 5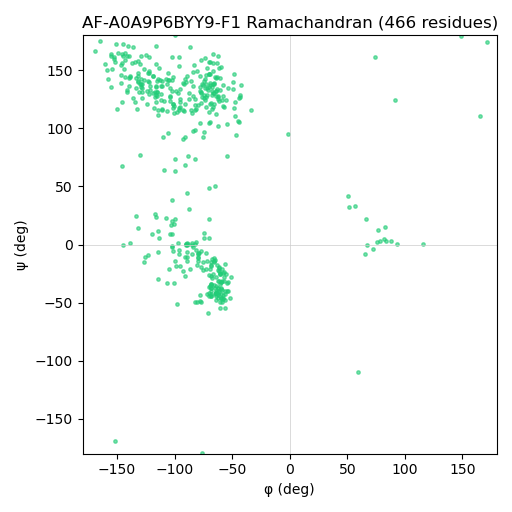.619 14.093 1.00 92.06 80 PRO A O 1
ATOM 582 N N . SER A 1 81 ? -25.866 6.450 12.415 1.00 91.50 81 SER A N 1
ATOM 583 C CA . SER A 1 81 ? -26.206 5.156 11.814 1.00 91.50 81 SER A CA 1
ATOM 584 C C . SER A 1 81 ? -24.982 4.440 11.235 1.00 91.50 81 SER A C 1
ATOM 586 O O . SER A 1 81 ? -24.829 3.243 11.451 1.00 91.50 81 SER A O 1
ATOM 588 N N . ILE A 1 82 ? -24.087 5.163 10.554 1.00 92.94 82 ILE A N 1
ATOM 589 C CA . ILE A 1 82 ? -22.833 4.616 10.012 1.00 92.94 82 ILE A CA 1
ATOM 590 C C . ILE A 1 82 ? -21.889 4.248 11.158 1.00 92.94 82 ILE A C 1
ATOM 592 O O . ILE A 1 82 ? -21.329 3.150 11.164 1.00 92.94 82 ILE A O 1
ATOM 596 N N . VAL A 1 83 ? -21.766 5.124 12.163 1.00 92.25 83 VAL A N 1
ATOM 597 C CA . VAL A 1 83 ? -20.957 4.848 13.362 1.00 92.25 83 VAL A CA 1
ATOM 598 C C . VAL A 1 83 ? -21.448 3.586 14.072 1.00 92.25 83 VAL A C 1
ATOM 600 O O . VAL A 1 83 ? -20.644 2.719 14.392 1.00 92.25 83 VAL A O 1
ATOM 603 N N . GLY A 1 84 ? -22.760 3.437 14.273 1.00 91.88 84 GLY A N 1
ATOM 604 C CA . GLY A 1 84 ? -23.340 2.259 14.921 1.00 91.88 84 GLY A CA 1
ATOM 605 C C . GLY A 1 84 ? -23.070 0.943 14.181 1.00 91.88 84 GLY A C 1
ATOM 606 O O . GLY A 1 84 ? -22.863 -0.082 14.826 1.00 91.88 84 GLY A O 1
ATOM 607 N N . ILE A 1 85 ? -23.020 0.969 12.845 1.00 93.31 85 ILE A N 1
ATOM 608 C CA . ILE A 1 85 ? -22.716 -0.209 12.020 1.00 93.31 85 ILE A CA 1
ATOM 609 C C . ILE A 1 85 ? -21.238 -0.594 12.150 1.00 93.31 85 ILE A C 1
ATOM 611 O O . ILE A 1 85 ? -20.922 -1.701 12.586 1.00 93.31 85 ILE A O 1
ATOM 615 N N . PHE A 1 86 ? -20.321 0.319 11.816 1.00 92.12 86 PHE A N 1
ATOM 616 C CA . PHE A 1 86 ? -18.879 0.027 11.767 1.00 92.12 86 PHE A CA 1
ATOM 617 C C . PHE A 1 86 ? -18.185 0.072 13.136 1.00 92.12 86 PHE A C 1
ATOM 619 O O . PHE A 1 86 ? -16.973 -0.108 13.213 1.00 92.12 86 PHE A O 1
ATOM 626 N N . ASN A 1 87 ? -18.933 0.312 14.213 1.00 90.56 87 ASN A N 1
ATOM 627 C CA . ASN A 1 87 ? -18.478 0.164 15.596 1.00 90.56 87 ASN A CA 1
ATOM 628 C C . ASN A 1 87 ? -19.227 -0.962 16.337 1.00 90.56 87 ASN A C 1
ATOM 630 O O . ASN A 1 87 ? -19.146 -1.060 17.559 1.00 90.56 87 ASN A O 1
ATOM 634 N N . SER A 1 88 ? -19.988 -1.795 15.616 1.00 90.62 88 SER A N 1
ATOM 635 C CA . SER A 1 88 ? -20.716 -2.930 16.204 1.00 90.62 88 SER A CA 1
ATOM 636 C C . SER A 1 88 ? -19.793 -4.022 16.752 1.00 90.62 88 SER A C 1
ATOM 638 O O . SER A 1 88 ? -20.168 -4.732 17.680 1.00 90.62 88 SER A O 1
ATOM 640 N N . ILE A 1 89 ? -18.574 -4.111 16.217 1.00 87.25 89 ILE A N 1
ATOM 641 C CA . ILE A 1 89 ? -17.505 -5.034 16.606 1.00 87.25 89 ILE A CA 1
ATOM 642 C C . ILE A 1 89 ? -16.208 -4.214 16.770 1.00 87.25 89 ILE A C 1
ATOM 644 O O . ILE A 1 89 ? -16.009 -3.254 16.019 1.00 87.25 89 ILE A O 1
ATOM 648 N N . PRO A 1 90 ? -15.284 -4.567 17.690 1.00 82.62 90 PRO A N 1
ATOM 649 C CA . PRO A 1 90 ? -14.035 -3.825 17.941 1.00 82.62 90 PRO A CA 1
ATOM 650 C C . PRO A 1 90 ? -12.970 -3.901 16.819 1.00 82.62 90 PRO A C 1
ATOM 652 O O . PRO A 1 90 ? -11.790 -3.666 17.074 1.00 82.62 90 PRO A O 1
ATOM 655 N N . HIS A 1 91 ? -13.368 -4.211 15.581 1.00 83.31 91 HIS A N 1
ATOM 656 C CA . HIS A 1 91 ? -12.495 -4.419 14.415 1.00 83.31 91 HIS A CA 1
ATOM 657 C C . HIS A 1 91 ? -12.992 -3.687 13.150 1.00 83.31 91 HIS A C 1
ATOM 659 O O . HIS A 1 91 ? -12.715 -4.107 12.025 1.00 83.31 91 HIS A O 1
ATOM 665 N N . GLY A 1 92 ? -13.771 -2.617 13.319 1.00 79.50 92 GLY A N 1
ATOM 666 C CA . GLY A 1 92 ? -14.235 -1.771 12.218 1.00 79.50 92 GLY A CA 1
ATOM 667 C C . GLY A 1 92 ? -13.424 -0.483 12.052 1.00 79.50 92 GLY A C 1
ATOM 668 O O . GLY A 1 92 ? -12.512 -0.198 12.822 1.00 79.50 92 GLY A O 1
ATOM 669 N N . SER A 1 93 ? -13.784 0.346 11.066 1.00 83.50 93 SER A N 1
ATOM 670 C CA . SER A 1 93 ? -13.085 1.611 10.753 1.00 83.50 93 SER A CA 1
ATOM 671 C C . SER A 1 93 ? -12.869 2.550 11.959 1.00 83.50 93 SER A C 1
ATOM 673 O O . SER A 1 93 ? -11.920 3.332 11.967 1.00 83.50 93 SER A O 1
ATOM 675 N N . PHE A 1 94 ? -13.733 2.492 12.978 1.00 87.25 94 PHE A N 1
ATOM 676 C CA . PHE A 1 94 ? -13.675 3.362 14.162 1.00 87.25 94 PHE A CA 1
ATOM 677 C C . PHE A 1 94 ? -12.741 2.868 15.276 1.00 87.25 94 PHE A C 1
ATOM 679 O O . PHE A 1 94 ? -12.588 3.556 16.287 1.00 87.25 94 PHE A O 1
ATOM 686 N N . SER A 1 95 ? -12.081 1.719 15.094 1.00 82.06 95 SER A N 1
ATOM 687 C CA . SER A 1 95 ? -11.016 1.251 15.989 1.00 82.06 95 SER A CA 1
ATOM 688 C C . SER A 1 95 ? -9.650 1.883 15.679 1.00 82.06 95 SER A C 1
ATOM 690 O O . SER A 1 95 ? -8.662 1.560 16.336 1.00 82.06 95 SER A O 1
ATOM 692 N N . MET A 1 96 ? -9.570 2.763 14.674 1.00 87.75 96 MET A N 1
ATOM 693 C CA . MET A 1 96 ? -8.331 3.377 14.188 1.00 87.75 96 MET A CA 1
ATOM 694 C C . MET A 1 96 ? -8.326 4.880 14.451 1.00 87.75 96 MET A C 1
ATOM 696 O O . MET A 1 96 ? -9.344 5.542 14.299 1.00 87.75 96 MET A O 1
ATOM 700 N N . GLN A 1 97 ? -7.167 5.439 14.797 1.00 87.56 97 GLN A N 1
ATOM 701 C CA . GLN A 1 97 ? -6.968 6.879 14.996 1.00 87.56 97 GLN A CA 1
ATOM 702 C C . GLN A 1 97 ? -5.585 7.293 14.506 1.00 87.56 97 GLN A C 1
ATOM 704 O O . GLN A 1 97 ? -4.635 6.513 14.596 1.00 87.56 97 GLN A O 1
ATOM 709 N N . TYR A 1 98 ? -5.448 8.542 14.053 1.00 86.06 98 TYR A N 1
ATOM 710 C CA . TYR A 1 98 ? -4.121 9.092 13.794 1.00 86.06 98 TYR A CA 1
ATOM 711 C C . TYR A 1 98 ? -3.337 9.252 15.095 1.00 86.06 98 TYR A C 1
ATOM 713 O O . TYR A 1 98 ? -3.853 9.725 16.109 1.00 86.06 98 TYR A O 1
ATOM 721 N N . ARG A 1 99 ? -2.056 8.885 15.034 1.00 84.81 99 ARG A N 1
ATOM 722 C CA . ARG A 1 99 ? -1.101 9.016 16.138 1.00 84.81 99 ARG A CA 1
ATOM 723 C C . ARG A 1 99 ? -0.862 10.478 16.510 1.00 84.81 99 ARG A C 1
ATOM 725 O O . ARG A 1 99 ? -0.921 10.830 17.686 1.00 84.81 99 ARG A O 1
ATOM 732 N N . GLN A 1 100 ? -0.625 11.311 15.497 1.00 84.44 100 GLN A N 1
ATOM 733 C CA . GLN A 1 100 ? -0.550 12.762 15.611 1.00 84.44 100 GLN A CA 1
ATOM 734 C C . GLN A 1 100 ? -1.684 13.395 14.818 1.00 84.44 100 GLN A C 1
ATOM 736 O O . GLN A 1 100 ? -1.917 13.058 13.657 1.00 84.44 100 GLN A O 1
ATOM 741 N N . PHE A 1 101 ? -2.381 14.320 15.463 1.00 86.69 101 PHE A N 1
ATOM 742 C CA . PHE A 1 101 ? -3.452 15.087 14.853 1.00 86.69 101 PHE A CA 1
ATOM 743 C C . PHE A 1 101 ? -3.598 16.441 15.539 1.00 86.69 101 PHE A C 1
ATOM 745 O O . PHE A 1 101 ? -3.193 16.625 16.692 1.00 86.69 101 PHE A O 1
ATOM 752 N N . PHE A 1 102 ? -4.224 17.370 14.831 1.00 86.75 102 PHE A N 1
ATOM 753 C CA . PHE A 1 102 ? -4.670 18.651 15.362 1.00 86.75 102 PHE A CA 1
ATOM 754 C C . PHE A 1 102 ? -6.120 18.897 14.945 1.00 86.75 102 PHE A C 1
ATOM 756 O O . PHE A 1 102 ? -6.620 18.296 13.993 1.00 86.75 102 PHE A O 1
ATOM 763 N N . GLN A 1 103 ? -6.823 19.754 15.683 1.00 86.94 103 GLN A N 1
ATOM 764 C CA . GLN A 1 103 ? -8.205 20.087 15.342 1.00 86.94 103 GLN A CA 1
ATOM 765 C C . GLN A 1 103 ? -8.245 20.933 14.075 1.00 86.94 103 GLN A C 1
ATOM 767 O O . GLN A 1 103 ? -7.443 21.856 13.911 1.00 86.94 103 GLN A O 1
ATOM 772 N N . GLY A 1 104 ? -9.165 20.593 13.178 1.00 82.69 104 GLY A N 1
ATOM 773 C CA . GLY A 1 104 ? -9.391 21.350 11.963 1.00 82.69 104 GLY A CA 1
ATOM 774 C C . GLY A 1 104 ? -9.958 22.743 12.210 1.00 82.69 104 GLY A C 1
ATOM 775 O O . GLY A 1 104 ? -10.416 23.068 13.305 1.00 82.69 104 GLY A O 1
ATOM 776 N N . ASP A 1 105 ? -9.866 23.586 11.180 1.00 78.12 105 ASP A N 1
ATOM 777 C CA . ASP A 1 105 ? -10.376 24.955 11.204 1.00 78.12 105 ASP A CA 1
ATOM 778 C C . ASP A 1 105 ? -11.874 24.973 10.835 1.00 78.12 105 ASP A C 1
ATOM 780 O O . ASP A 1 105 ? -12.220 24.717 9.671 1.00 78.12 105 ASP A O 1
ATOM 784 N N . PRO A 1 106 ? -12.777 25.328 11.774 1.00 70.56 106 PRO A N 1
ATOM 785 C CA . PRO A 1 106 ? -14.209 25.411 11.504 1.00 70.56 106 PRO A CA 1
ATOM 786 C C . PRO A 1 106 ? -14.558 26.429 10.412 1.00 70.56 106 PRO A C 1
ATOM 788 O O . PRO A 1 106 ? -15.570 26.267 9.732 1.00 70.56 106 PRO A O 1
ATOM 791 N N . ALA A 1 107 ? -13.718 27.450 10.191 1.00 69.12 107 ALA A N 1
ATOM 792 C CA . ALA A 1 107 ? -13.929 28.446 9.140 1.00 69.12 107 ALA A CA 1
ATOM 793 C C . ALA A 1 107 ? -13.792 27.865 7.720 1.00 69.12 107 ALA A C 1
ATOM 795 O O . ALA A 1 107 ? -14.177 28.516 6.750 1.00 69.12 107 ALA A O 1
ATOM 796 N N . ARG A 1 108 ? -13.259 26.643 7.587 1.00 70.00 108 ARG A N 1
ATOM 797 C CA . ARG A 1 108 ? -13.071 25.933 6.313 1.00 70.00 108 ARG A CA 1
ATOM 798 C C . ARG A 1 108 ? -13.890 24.648 6.212 1.00 70.00 108 ARG A C 1
ATOM 800 O O . ARG A 1 108 ? -13.493 23.752 5.476 1.00 70.00 108 ARG A O 1
ATOM 807 N N . VAL A 1 109 ? -14.991 24.524 6.965 1.00 73.44 109 VAL A N 1
ATOM 808 C CA . VAL A 1 109 ? -15.866 23.325 6.969 1.00 73.44 109 VAL A CA 1
ATOM 809 C C . VAL A 1 109 ? -15.179 22.070 7.566 1.00 73.44 109 VAL A C 1
ATOM 811 O O . VAL A 1 109 ? -15.789 21.017 7.748 1.00 73.44 109 VAL A O 1
ATOM 814 N N . ARG A 1 110 ? -13.913 22.189 7.989 1.00 76.12 110 ARG A N 1
ATOM 815 C CA . ARG A 1 110 ? -13.097 21.121 8.580 1.00 76.12 110 ARG A CA 1
ATOM 816 C C . ARG A 1 110 ? -13.235 21.081 10.098 1.00 76.12 110 ARG A C 1
ATOM 818 O O . ARG A 1 110 ? -12.293 21.384 10.818 1.00 76.12 110 ARG A O 1
ATOM 825 N N . ASN A 1 111 ? -14.410 20.709 10.600 1.00 83.81 111 ASN A N 1
ATOM 826 C CA . ASN A 1 111 ? -14.640 20.547 12.042 1.00 83.81 111 ASN A CA 1
ATOM 827 C C . ASN A 1 111 ? -14.328 19.118 12.536 1.00 83.81 111 ASN A C 1
ATOM 829 O O . ASN A 1 111 ? -15.115 18.512 13.259 1.00 83.81 111 ASN A O 1
ATOM 833 N N . PHE A 1 112 ? -13.202 18.556 12.097 1.00 89.19 112 PHE A N 1
ATOM 834 C CA . PHE A 1 112 ? -12.724 17.223 12.470 1.00 89.19 112 PHE A CA 1
ATOM 835 C C . PHE A 1 112 ? -11.194 17.214 12.570 1.00 89.19 112 PHE A C 1
ATOM 837 O O . PHE A 1 112 ? -10.527 18.202 12.258 1.00 89.19 112 PHE A O 1
ATOM 844 N N . SER A 1 113 ? -10.620 16.115 13.052 1.00 90.25 113 SER A N 1
ATOM 845 C CA . SER A 1 113 ? -9.177 15.998 13.269 1.00 90.25 113 SER A CA 1
ATOM 846 C C . SER A 1 113 ? -8.400 15.830 11.959 1.00 90.25 113 SER A C 1
ATOM 848 O O . SER A 1 113 ? -8.657 14.907 11.191 1.00 90.25 113 SER A O 1
ATOM 850 N N . GLN A 1 114 ? -7.408 16.691 11.731 1.00 86.69 114 GLN A N 1
ATOM 851 C CA . GLN A 1 114 ? -6.480 16.608 10.597 1.00 86.69 114 GLN A CA 1
ATOM 852 C C . GLN A 1 114 ? -5.239 15.799 10.997 1.00 86.69 114 GLN A C 1
ATOM 854 O O . GLN A 1 114 ? -4.741 15.947 12.119 1.00 86.69 114 GLN A O 1
ATOM 859 N N . SER A 1 115 ? -4.760 14.929 10.104 1.00 80.44 115 SER A N 1
ATOM 860 C CA . SER A 1 115 ? -3.562 14.111 10.325 1.00 80.44 115 SER A CA 1
ATOM 861 C C . SER A 1 115 ? -2.294 14.965 10.341 1.00 80.44 115 SER A C 1
ATOM 863 O O . SER A 1 115 ? -2.232 16.062 9.788 1.00 80.44 115 SER A O 1
ATOM 865 N N . MET A 1 116 ? -1.254 14.446 10.989 1.00 76.56 116 MET A N 1
ATOM 866 C CA . MET A 1 116 ? 0.095 14.989 10.903 1.00 76.56 116 MET A CA 1
ATOM 867 C C . MET A 1 116 ? 1.074 13.846 10.650 1.00 76.56 116 MET A C 1
ATOM 869 O O . MET A 1 116 ? 1.211 12.936 11.466 1.00 76.56 116 MET A O 1
ATOM 873 N N . GLU A 1 117 ? 1.736 13.891 9.498 1.00 73.81 117 GLU A N 1
ATOM 874 C CA . GLU A 1 117 ? 2.591 12.814 9.001 1.00 73.81 117 GLU A CA 1
ATOM 875 C C . GLU A 1 117 ? 4.054 13.102 9.314 1.00 73.81 117 GLU A C 1
ATOM 877 O O . GLU A 1 117 ? 4.640 14.069 8.815 1.00 73.81 117 GLU A O 1
ATOM 882 N N . ARG A 1 118 ? 4.646 12.272 10.177 1.00 72.19 118 ARG A N 1
ATOM 883 C CA . ARG A 1 118 ? 6.054 12.370 10.567 1.00 72.19 118 ARG A CA 1
ATOM 884 C C . ARG A 1 118 ? 6.645 10.995 10.835 1.00 72.19 118 ARG A C 1
ATOM 886 O O . ARG A 1 118 ? 6.026 10.172 11.508 1.00 72.19 118 ARG A O 1
ATOM 893 N N . ALA A 1 119 ? 7.876 10.785 10.384 1.00 74.50 119 ALA A N 1
ATOM 894 C CA . ALA A 1 119 ? 8.691 9.654 10.785 1.00 74.50 119 ALA A CA 1
ATOM 895 C C . ALA A 1 119 ? 9.032 9.770 12.277 1.00 74.50 119 ALA A C 1
ATOM 897 O O . ALA A 1 119 ? 9.639 10.744 12.721 1.00 74.50 119 ALA A O 1
ATOM 898 N N . ALA A 1 120 ? 8.630 8.762 13.047 1.00 78.25 120 ALA A N 1
ATOM 899 C CA . ALA A 1 120 ? 8.970 8.641 14.463 1.00 78.25 120 ALA A CA 1
ATOM 900 C C . ALA A 1 120 ? 10.021 7.547 14.708 1.00 78.25 120 ALA A C 1
ATOM 902 O O . ALA A 1 120 ? 10.850 7.675 15.606 1.00 78.25 120 ALA A O 1
ATOM 903 N N . GLN A 1 121 ? 9.993 6.477 13.909 1.00 80.75 121 GLN A N 1
ATOM 904 C CA . GLN A 1 121 ? 10.898 5.335 14.012 1.00 80.75 121 GLN A CA 1
ATOM 905 C C . GLN A 1 121 ? 10.942 4.572 12.679 1.00 80.75 121 GLN A C 1
ATOM 907 O O . GLN A 1 121 ? 9.948 4.553 11.955 1.00 80.75 121 GLN A O 1
ATOM 912 N N . THR A 1 122 ? 12.079 3.942 12.366 1.00 79.62 122 THR A N 1
ATOM 913 C CA . THR A 1 122 ? 12.234 3.014 11.232 1.00 79.62 122 THR A CA 1
ATOM 914 C C . THR A 1 122 ? 12.294 1.567 11.725 1.00 79.62 122 THR A C 1
ATOM 916 O O . THR A 1 122 ? 12.902 1.289 12.762 1.00 79.62 122 THR A O 1
ATOM 919 N N . PHE A 1 123 ? 11.670 0.655 10.977 1.00 83.44 123 PHE A N 1
ATOM 920 C CA . PHE A 1 123 ? 11.644 -0.788 11.255 1.00 83.44 123 PHE A CA 1
ATOM 921 C C . PHE A 1 123 ? 12.266 -1.629 10.141 1.00 83.44 123 PHE A C 1
ATOM 923 O O . PHE A 1 123 ? 12.166 -2.850 10.170 1.00 83.44 123 PHE A O 1
ATOM 930 N N . ILE A 1 124 ? 12.914 -1.003 9.156 1.00 78.06 124 ILE A N 1
ATOM 931 C CA . ILE A 1 124 ? 13.348 -1.677 7.923 1.00 78.06 124 ILE A CA 1
ATOM 932 C C . ILE A 1 124 ? 14.332 -2.837 8.148 1.00 78.06 124 ILE A C 1
ATOM 934 O O . ILE A 1 124 ? 14.405 -3.756 7.339 1.00 78.06 124 ILE A O 1
ATOM 938 N N . LEU A 1 125 ? 15.064 -2.823 9.267 1.00 81.44 125 LEU A N 1
ATOM 939 C CA . LEU A 1 125 ? 16.021 -3.873 9.636 1.00 81.44 125 LEU A CA 1
ATOM 940 C C . LEU A 1 125 ? 15.441 -4.934 10.583 1.00 81.44 125 LEU A C 1
ATOM 942 O O . LEU A 1 125 ? 16.127 -5.910 10.900 1.00 81.44 125 LEU A O 1
ATOM 946 N N . CYS A 1 126 ? 14.205 -4.756 11.050 1.00 85.12 126 CYS A N 1
ATOM 947 C CA . CYS A 1 126 ? 13.517 -5.732 11.886 1.00 85.12 126 CYS A CA 1
ATOM 948 C C . CYS A 1 126 ? 13.069 -6.926 11.031 1.00 85.12 126 CYS A C 1
ATOM 950 O O . CYS A 1 126 ? 12.637 -6.752 9.897 1.00 85.12 126 CYS A O 1
ATOM 952 N N . LYS A 1 127 ? 13.178 -8.142 11.577 1.00 84.62 127 LYS A N 1
ATOM 953 C CA . LYS A 1 127 ? 12.835 -9.394 10.869 1.00 84.62 127 LYS A CA 1
ATOM 954 C C . LYS A 1 127 ? 11.784 -10.246 11.577 1.00 84.62 127 LYS A C 1
ATOM 956 O O . LYS A 1 127 ? 11.303 -11.212 10.994 1.00 84.62 127 LYS A O 1
ATOM 961 N N . ASP A 1 128 ? 11.442 -9.872 12.804 1.00 87.06 128 ASP A N 1
ATOM 962 C CA . ASP A 1 128 ? 10.530 -10.601 13.678 1.00 87.06 128 ASP A CA 1
ATOM 963 C C . ASP A 1 128 ? 9.280 -9.760 13.963 1.00 87.06 128 ASP A C 1
ATOM 965 O O . ASP A 1 128 ? 9.230 -8.567 13.643 1.00 87.06 128 ASP A O 1
ATOM 969 N N . SER A 1 129 ? 8.279 -10.380 14.587 1.00 89.75 129 SER A N 1
ATOM 970 C CA . SER A 1 129 ? 7.073 -9.698 15.052 1.00 89.75 129 SER A CA 1
ATOM 971 C C . SER A 1 129 ? 7.299 -9.057 16.426 1.00 89.75 129 SER A C 1
ATOM 973 O O . SER A 1 129 ? 7.847 -9.688 17.331 1.00 89.75 129 SER A O 1
ATOM 975 N N . PHE A 1 130 ? 6.842 -7.822 16.617 1.00 89.00 130 PHE A N 1
ATOM 976 C CA . PHE A 1 130 ? 6.971 -7.091 17.881 1.00 89.00 130 PHE A CA 1
ATOM 977 C C . PHE A 1 130 ? 5.767 -6.179 18.134 1.00 89.00 130 PHE A C 1
ATOM 979 O O . PHE A 1 130 ? 5.067 -5.771 17.209 1.00 89.00 130 PHE A O 1
ATOM 986 N N . ALA A 1 131 ? 5.514 -5.851 19.401 1.00 89.50 131 ALA A N 1
ATOM 987 C CA . ALA A 1 131 ? 4.475 -4.900 19.784 1.00 89.50 131 ALA A CA 1
ATOM 988 C C . ALA A 1 131 ? 5.040 -3.480 19.910 1.00 89.50 131 ALA A C 1
ATOM 990 O O . ALA A 1 131 ? 6.121 -3.289 20.467 1.00 89.50 131 ALA A O 1
ATOM 991 N N . VAL A 1 132 ? 4.292 -2.483 19.435 1.00 88.06 132 VAL A N 1
ATOM 992 C CA . VAL A 1 132 ? 4.650 -1.062 19.544 1.00 88.06 132 VAL A CA 1
ATOM 993 C C . VAL A 1 132 ? 3.394 -0.186 19.483 1.00 88.06 132 VAL A C 1
ATOM 995 O O . VAL A 1 132 ? 2.521 -0.443 18.670 1.00 88.06 132 VAL A O 1
ATOM 998 N N . ASP A 1 133 ? 3.282 0.812 20.360 1.00 85.25 133 ASP A N 1
ATOM 999 C CA . ASP A 1 133 ? 2.132 1.701 20.633 1.00 85.25 133 ASP A CA 1
ATOM 1000 C C . ASP A 1 133 ? 0.866 1.484 19.778 1.00 85.25 133 ASP A C 1
ATOM 1002 O O . ASP A 1 133 ? 0.726 2.034 18.680 1.00 85.25 133 ASP A O 1
ATOM 1006 N N . GLY A 1 134 ? -0.073 0.704 20.313 1.00 84.62 134 GLY A N 1
ATOM 1007 C CA . GLY A 1 134 ? -1.350 0.352 19.690 1.00 84.62 134 GLY A CA 1
ATOM 1008 C C . GLY A 1 134 ? -1.287 -0.699 18.574 1.00 84.62 134 GLY A C 1
ATOM 1009 O O . GLY A 1 134 ? -2.316 -0.985 17.961 1.00 84.62 134 GLY A O 1
ATOM 1010 N N . LEU A 1 135 ? -0.109 -1.249 18.272 1.00 90.12 135 LEU A N 1
ATOM 1011 C CA . LEU A 1 135 ? 0.134 -2.109 17.116 1.00 90.12 135 LEU A CA 1
ATOM 1012 C C . LEU A 1 135 ? 0.948 -3.357 17.471 1.00 90.12 135 LEU A C 1
ATOM 1014 O O . LEU A 1 135 ? 1.729 -3.395 18.425 1.00 90.12 135 LEU A O 1
ATOM 1018 N N . ILE A 1 136 ? 0.791 -4.367 16.628 1.00 91.44 136 ILE A N 1
ATOM 1019 C CA . ILE A 1 136 ? 1.719 -5.481 16.463 1.00 91.44 136 ILE A CA 1
ATOM 1020 C C . ILE A 1 136 ? 2.235 -5.382 15.041 1.00 91.44 136 ILE A C 1
ATOM 1022 O O . ILE A 1 136 ? 1.443 -5.370 14.104 1.00 91.44 136 ILE A O 1
ATOM 1026 N N . VAL A 1 137 ? 3.544 -5.285 14.877 1.00 91.88 137 VAL A N 1
ATOM 1027 C CA . VAL A 1 137 ? 4.183 -5.170 13.570 1.00 91.88 137 VAL A CA 1
ATOM 1028 C C . VAL A 1 137 ? 4.909 -6.472 13.297 1.00 91.88 137 VAL A C 1
ATOM 1030 O O . VAL A 1 137 ? 5.743 -6.895 14.093 1.00 91.88 137 VAL A O 1
ATOM 1033 N N . ASP A 1 138 ? 4.573 -7.110 12.183 1.00 91.75 138 ASP A N 1
ATOM 1034 C CA . ASP A 1 138 ? 5.271 -8.273 11.656 1.00 91.75 138 ASP A CA 1
ATOM 1035 C C . ASP A 1 138 ? 6.075 -7.845 10.428 1.00 91.75 138 ASP A C 1
ATOM 1037 O O . ASP A 1 138 ? 5.507 -7.426 9.419 1.00 91.75 138 ASP A O 1
ATOM 1041 N N . MET A 1 139 ? 7.402 -7.921 10.537 1.00 90.38 139 MET A N 1
ATOM 1042 C CA . MET A 1 139 ? 8.335 -7.618 9.446 1.00 90.38 139 MET A CA 1
ATOM 1043 C C . MET A 1 139 ? 8.924 -8.889 8.818 1.00 90.38 139 MET A C 1
ATOM 1045 O O . MET A 1 139 ? 9.871 -8.815 8.032 1.00 90.38 139 MET A O 1
ATOM 1049 N N . SER A 1 140 ? 8.406 -10.070 9.171 1.00 88.06 140 SER A N 1
ATOM 1050 C CA . SER A 1 140 ? 8.861 -11.324 8.582 1.00 88.06 140 SER A CA 1
ATOM 1051 C C . SER A 1 140 ? 8.528 -11.373 7.090 1.00 88.06 140 SER A C 1
ATOM 1053 O O . SER A 1 140 ? 7.483 -10.912 6.634 1.00 88.06 140 SER A O 1
ATOM 1055 N N . SER A 1 141 ? 9.415 -11.974 6.296 1.00 81.62 141 SER A N 1
ATOM 1056 C CA . SER A 1 141 ? 9.263 -12.021 4.836 1.00 81.62 141 SER A CA 1
ATOM 1057 C C . SER A 1 141 ? 8.098 -12.892 4.356 1.00 81.62 141 SER A C 1
ATOM 1059 O O . SER A 1 141 ? 7.765 -12.854 3.178 1.00 81.62 141 SER A O 1
ATOM 1061 N N . GLY A 1 142 ? 7.545 -13.743 5.226 1.00 83.38 142 GLY A N 1
ATOM 1062 C CA . GLY A 1 142 ? 6.465 -14.660 4.868 1.00 83.38 142 GLY A CA 1
ATOM 1063 C C . GLY A 1 142 ? 5.103 -13.975 4.863 1.00 83.38 142 GLY A C 1
ATOM 1064 O O . GLY A 1 142 ? 4.358 -14.109 3.898 1.00 83.38 142 GLY A O 1
ATOM 1065 N N . HIS A 1 143 ? 4.791 -13.245 5.938 1.00 82.69 143 HIS A N 1
ATOM 1066 C CA . HIS A 1 143 ? 3.478 -12.633 6.150 1.00 82.69 143 HIS A CA 1
ATOM 1067 C C . HIS A 1 143 ? 3.616 -11.287 6.877 1.00 82.69 143 HIS A C 1
ATOM 1069 O O . HIS A 1 143 ? 3.213 -11.180 8.041 1.00 82.69 143 HIS A O 1
ATOM 1075 N N . PRO A 1 144 ? 4.212 -10.272 6.224 1.00 90.12 144 PRO A N 1
ATOM 1076 C CA . PRO A 1 144 ? 4.369 -8.963 6.831 1.00 90.12 144 PRO A CA 1
ATOM 1077 C C . PRO A 1 144 ? 3.004 -8.305 7.029 1.00 90.12 144 PRO A C 1
ATOM 1079 O O . PRO A 1 144 ? 2.072 -8.506 6.247 1.00 90.12 144 PRO A O 1
ATOM 1082 N N . GLY A 1 145 ? 2.880 -7.480 8.059 1.00 91.62 145 GLY A N 1
ATOM 1083 C CA . GLY A 1 145 ? 1.631 -6.782 8.314 1.00 91.62 145 GLY A CA 1
ATOM 1084 C C . GLY A 1 145 ? 1.597 -6.057 9.642 1.00 91.62 145 GLY A C 1
ATOM 1085 O O . GLY A 1 145 ? 2.505 -6.154 10.467 1.00 91.62 145 GLY A O 1
ATOM 1086 N N . VAL A 1 146 ? 0.512 -5.320 9.843 1.00 92.56 146 VAL A N 1
ATOM 1087 C CA . VAL A 1 146 ? 0.266 -4.567 11.068 1.00 92.56 146 VAL A CA 1
ATOM 1088 C C . VAL A 1 146 ? -1.076 -4.985 11.653 1.00 92.56 146 VAL A C 1
ATOM 1090 O O . VAL A 1 146 ? -2.112 -4.851 11.004 1.00 92.56 146 VAL A O 1
ATOM 1093 N N . GLY A 1 147 ? -1.052 -5.487 12.883 1.00 92.19 147 GLY A N 1
ATOM 1094 C CA . GLY A 1 147 ? -2.225 -5.802 13.688 1.00 92.19 147 GLY A CA 1
ATOM 1095 C C . GLY A 1 147 ? -2.585 -4.653 14.628 1.00 92.19 147 GLY A C 1
ATOM 1096 O O . GLY A 1 147 ? -1.712 -4.126 15.317 1.00 92.19 147 GLY A O 1
ATOM 1097 N N . PHE A 1 148 ? -3.861 -4.277 14.702 1.00 90.06 148 PHE A N 1
ATOM 1098 C CA . PHE A 1 148 ? -4.343 -3.242 15.624 1.00 90.06 148 PHE A CA 1
ATOM 1099 C C . PHE A 1 148 ? -4.663 -3.832 16.993 1.00 90.06 148 PHE A C 1
ATOM 1101 O O . PHE A 1 148 ? -5.579 -4.644 17.137 1.00 90.06 148 PHE A O 1
ATOM 1108 N N . TRP A 1 149 ? -3.927 -3.403 18.015 1.00 86.31 149 TRP A N 1
ATOM 1109 C CA . TRP A 1 149 ? -3.985 -4.003 19.340 1.00 86.31 149 TRP A CA 1
ATOM 1110 C C . TRP A 1 149 ? -4.140 -2.953 20.439 1.00 86.31 149 TRP A C 1
ATOM 1112 O O . TRP A 1 149 ? -3.369 -2.008 20.532 1.00 86.31 149 TRP A O 1
ATOM 1122 N N . ASN A 1 150 ? -5.092 -3.161 21.349 1.00 79.06 150 ASN A N 1
ATOM 1123 C CA . ASN A 1 150 ? -5.350 -2.248 22.469 1.00 79.06 150 ASN A CA 1
ATOM 1124 C C . ASN A 1 150 ? -4.297 -2.331 23.605 1.00 79.06 150 ASN A C 1
ATOM 1126 O O . ASN A 1 150 ? -4.513 -1.786 24.682 1.00 79.06 150 ASN A O 1
ATOM 1130 N N . GLN A 1 151 ? -3.181 -3.044 23.397 1.00 83.19 151 GLN A N 1
ATOM 1131 C CA . GLN A 1 151 ? -2.052 -3.170 24.338 1.00 83.19 151 GLN A CA 1
ATOM 1132 C C . GLN A 1 151 ? -2.442 -3.563 25.767 1.00 83.19 151 GLN A C 1
ATOM 1134 O O . GLN A 1 151 ? -1.928 -3.045 26.760 1.00 83.19 151 GLN A O 1
ATOM 1139 N N . THR A 1 152 ? -3.371 -4.507 25.877 1.00 82.69 152 THR A N 1
ATOM 1140 C CA . THR A 1 152 ? -3.840 -5.013 27.165 1.00 82.69 152 THR A CA 1
ATOM 1141 C C . THR A 1 152 ? -3.186 -6.352 27.487 1.00 82.69 152 THR A C 1
ATOM 1143 O O . THR A 1 152 ? -3.378 -7.319 26.741 1.00 82.69 152 THR A O 1
ATOM 1146 N N . LEU A 1 153 ? -2.474 -6.427 28.615 1.00 84.81 153 LEU A N 1
ATOM 1147 C CA . LEU A 1 153 ? -1.902 -7.666 29.145 1.00 84.81 153 LEU A CA 1
ATOM 1148 C C . LEU A 1 153 ? -2.751 -8.211 30.303 1.00 84.81 153 LEU A C 1
ATOM 1150 O O . LEU A 1 153 ? -3.239 -7.427 31.121 1.00 84.81 153 LEU A O 1
ATOM 1154 N N . PRO A 1 154 ? -2.927 -9.540 30.414 1.00 83.62 154 PRO A N 1
ATOM 1155 C CA . PRO A 1 154 ? -3.581 -10.135 31.571 1.00 83.62 154 PRO A CA 1
ATOM 1156 C C . PRO A 1 154 ? -2.730 -9.915 32.828 1.00 83.62 154 PRO A C 1
ATOM 1158 O O . PRO A 1 154 ? -1.511 -10.081 32.800 1.00 83.62 154 PRO A O 1
ATOM 1161 N N . ASN A 1 155 ? -3.365 -9.574 33.949 1.00 81.56 155 ASN A N 1
ATOM 1162 C CA . ASN A 1 155 ? -2.662 -9.380 35.214 1.00 81.56 155 ASN A CA 1
ATOM 1163 C C . ASN A 1 155 ? -2.247 -10.733 35.831 1.00 81.56 155 ASN A C 1
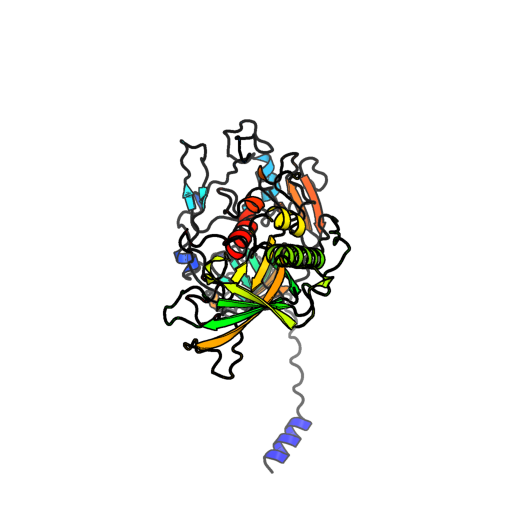ATOM 1165 O O . ASN A 1 155 ? -3.052 -11.404 36.482 1.00 81.56 155 ASN A O 1
ATOM 1169 N N . VAL A 1 156 ? -0.999 -11.153 35.598 1.00 76.56 156 VAL A N 1
ATOM 1170 C CA . VAL A 1 156 ? -0.466 -12.467 36.002 1.00 76.56 156 VAL A CA 1
ATOM 1171 C C . VAL A 1 156 ? 0.910 -12.348 36.655 1.00 76.56 156 VAL A C 1
ATOM 1173 O O . VAL A 1 156 ? 1.732 -11.549 36.229 1.00 76.56 156 VAL A O 1
ATOM 1176 N N . THR A 1 157 ? 1.195 -13.165 37.674 1.00 72.38 157 THR A N 1
ATOM 1177 C CA . THR A 1 157 ? 2.484 -13.134 38.398 1.00 72.38 157 THR A CA 1
ATOM 1178 C C . THR A 1 157 ? 3.552 -14.068 37.825 1.00 72.38 157 THR A C 1
ATOM 1180 O O . THR A 1 157 ? 4.735 -13.796 37.990 1.00 72.38 157 THR A O 1
ATOM 1183 N N . ASN A 1 158 ? 3.164 -15.169 37.168 1.00 74.94 158 ASN A N 1
ATOM 1184 C CA . ASN A 1 158 ? 4.074 -16.277 36.823 1.00 74.94 158 ASN A CA 1
ATOM 1185 C C . ASN A 1 158 ? 4.217 -16.488 35.304 1.00 74.94 158 ASN A C 1
ATOM 1187 O O . ASN A 1 158 ? 4.475 -17.604 34.856 1.00 74.94 158 ASN A O 1
ATOM 1191 N N . GLY A 1 159 ? 4.015 -15.427 34.520 1.00 78.56 159 GLY A N 1
ATOM 1192 C CA . GLY A 1 159 ? 3.856 -15.527 33.072 1.00 78.56 159 GLY A CA 1
ATOM 1193 C C . GLY A 1 159 ? 2.493 -16.098 32.670 1.00 78.56 159 GLY A C 1
ATOM 1194 O O . GLY A 1 159 ? 1.775 -16.686 33.482 1.00 78.56 159 GLY A O 1
ATOM 1195 N N . ALA A 1 160 ? 2.101 -15.878 31.419 1.00 82.75 160 ALA A N 1
ATOM 1196 C CA . ALA A 1 160 ? 0.864 -16.422 30.868 1.00 82.75 160 ALA A CA 1
ATOM 1197 C C . ALA A 1 160 ? 0.937 -16.558 29.356 1.00 82.75 160 ALA A C 1
ATOM 1199 O O . ALA A 1 160 ? 1.753 -15.922 28.687 1.00 82.75 160 ALA A O 1
ATOM 1200 N N . THR A 1 161 ? 0.020 -17.368 28.836 1.00 88.12 161 THR A N 1
ATOM 1201 C CA . THR A 1 161 ? -0.284 -17.456 27.416 1.00 88.12 161 THR A CA 1
ATOM 1202 C C . THR A 1 161 ? -1.758 -17.153 27.218 1.00 88.12 161 THR A C 1
ATOM 1204 O O . THR A 1 161 ? -2.603 -17.717 27.914 1.00 88.12 161 THR A O 1
ATOM 1207 N N . TRP A 1 162 ? -2.075 -16.251 26.296 1.00 87.50 162 TRP A N 1
ATOM 1208 C CA . TRP A 1 162 ? -3.454 -15.908 25.957 1.00 87.50 162 TRP A CA 1
ATOM 1209 C C . TRP A 1 162 ? -3.583 -15.636 24.464 1.00 87.50 162 TRP A C 1
ATOM 1211 O O . TRP A 1 162 ? -2.589 -15.451 23.765 1.00 87.50 162 TRP A O 1
ATOM 1221 N N . THR A 1 163 ? -4.820 -15.627 23.977 1.00 89.44 163 THR A N 1
ATOM 1222 C CA . THR A 1 163 ? -5.125 -15.385 22.566 1.00 89.44 163 THR A CA 1
ATOM 1223 C C . THR A 1 163 ? -6.073 -14.209 22.413 1.00 89.44 163 THR A C 1
ATOM 1225 O O . THR A 1 163 ? -6.903 -13.961 23.290 1.00 89.44 163 THR A O 1
ATOM 1228 N N . GLN A 1 164 ? -5.926 -13.468 21.319 1.00 88.56 164 GLN A N 1
ATOM 1229 C CA . GLN A 1 164 ? -6.848 -12.410 20.912 1.00 88.56 164 GLN A CA 1
ATOM 1230 C C . GLN A 1 164 ? -7.040 -12.469 19.403 1.00 88.56 164 GLN A C 1
ATOM 1232 O O . GLN A 1 164 ? -6.092 -12.741 18.665 1.00 88.56 164 GLN A O 1
ATOM 1237 N N . ASP A 1 165 ? -8.259 -12.197 18.958 1.00 89.19 165 ASP A N 1
ATOM 1238 C CA . ASP A 1 165 ? -8.530 -11.968 17.547 1.00 89.19 165 ASP A CA 1
ATOM 1239 C C . ASP A 1 165 ? -8.225 -10.493 17.259 1.00 89.19 165 ASP A C 1
ATOM 1241 O O . ASP A 1 165 ? -8.638 -9.599 17.998 1.00 89.19 165 ASP A O 1
ATOM 1245 N N . ILE A 1 166 ? -7.400 -10.249 16.246 1.00 90.50 166 ILE A N 1
ATOM 1246 C CA . ILE A 1 166 ? -6.852 -8.931 15.925 1.00 90.50 166 ILE A CA 1
ATOM 1247 C C . ILE A 1 166 ? -7.150 -8.632 14.462 1.00 90.50 166 ILE A C 1
ATOM 1249 O O . ILE A 1 166 ? -7.078 -9.524 13.616 1.00 90.50 166 ILE A O 1
ATOM 1253 N N . LEU A 1 167 ? -7.487 -7.375 14.172 1.00 91.25 167 LEU A N 1
ATOM 1254 C CA . LEU A 1 167 ? -7.584 -6.881 12.804 1.00 91.25 167 LEU A CA 1
ATOM 1255 C C . LEU A 1 167 ? -6.177 -6.638 12.272 1.00 91.25 167 LEU A C 1
ATOM 1257 O O . LEU A 1 167 ? -5.442 -5.835 12.847 1.00 91.25 167 LEU A O 1
ATOM 1261 N N . TRP A 1 168 ? -5.836 -7.295 11.173 1.00 93.00 168 TRP A N 1
ATOM 1262 C CA . TRP A 1 168 ? -4.555 -7.164 10.495 1.00 93.00 168 TRP A CA 1
ATOM 1263 C C . TRP A 1 168 ? -4.716 -6.504 9.141 1.00 93.00 168 TRP A C 1
ATOM 1265 O O . TRP A 1 168 ? -5.662 -6.803 8.417 1.00 93.00 168 TRP A O 1
ATOM 1275 N N . LEU A 1 169 ? -3.757 -5.649 8.801 1.00 93.50 169 LEU A N 1
ATOM 1276 C CA . LEU A 1 169 ? -3.543 -5.140 7.455 1.00 93.50 169 LEU A CA 1
ATOM 1277 C C . LEU A 1 169 ? -2.238 -5.691 6.916 1.00 93.50 169 LEU A C 1
ATOM 1279 O O . LEU A 1 169 ? -1.182 -5.498 7.519 1.00 93.50 169 LEU A O 1
ATOM 1283 N N . GLU A 1 170 ? -2.318 -6.347 5.768 1.00 93.00 170 GLU A N 1
ATOM 1284 C CA . GLU A 1 170 ? -1.161 -6.932 5.105 1.00 93.00 170 GLU A CA 1
ATOM 1285 C C . GLU A 1 170 ? -0.963 -6.257 3.747 1.00 93.00 170 GLU A C 1
ATOM 1287 O O . GLU A 1 170 ? -1.908 -6.184 2.950 1.00 93.00 170 GLU A O 1
ATOM 1292 N N . PRO A 1 171 ? 0.244 -5.741 3.466 1.00 92.19 171 PRO A N 1
ATOM 1293 C CA . PRO A 1 171 ? 0.598 -5.332 2.123 1.00 92.19 171 PRO A CA 1
ATOM 1294 C C . PRO A 1 171 ? 0.817 -6.577 1.258 1.00 92.19 171 PRO A C 1
ATOM 1296 O O . PRO A 1 171 ? 1.619 -7.446 1.594 1.00 92.19 171 PRO A O 1
ATOM 1299 N N . VAL A 1 172 ? 0.140 -6.645 0.115 1.00 92.38 172 VAL A N 1
ATOM 1300 C CA . VAL A 1 172 ? 0.352 -7.694 -0.889 1.00 92.38 172 VAL A CA 1
ATOM 1301 C C . VAL A 1 172 ? 0.889 -7.036 -2.145 1.00 92.38 172 VAL A C 1
ATOM 1303 O O . VAL A 1 172 ? 0.373 -6.006 -2.573 1.00 92.38 172 VAL A O 1
ATOM 1306 N N . THR A 1 173 ? 1.960 -7.579 -2.715 1.00 92.38 173 THR A N 1
ATOM 1307 C CA . THR A 1 173 ? 2.603 -7.029 -3.913 1.00 92.38 173 THR A CA 1
ATOM 1308 C C . THR A 1 173 ? 3.055 -8.155 -4.820 1.00 92.38 173 THR A C 1
ATOM 1310 O O . THR A 1 173 ? 3.707 -9.089 -4.367 1.00 92.38 173 THR A O 1
ATOM 1313 N N . GLU A 1 174 ? 2.748 -8.019 -6.103 1.00 95.56 174 GLU A N 1
ATOM 1314 C CA . GLU A 1 174 ? 3.213 -8.909 -7.162 1.00 95.56 174 GLU A CA 1
ATOM 1315 C C . GLU A 1 174 ? 3.962 -8.089 -8.207 1.00 95.56 174 GLU A C 1
ATOM 1317 O O . GLU A 1 174 ? 3.555 -6.972 -8.537 1.00 95.56 174 GLU A O 1
ATOM 1322 N N . CYS A 1 175 ? 5.068 -8.631 -8.718 1.00 96.06 175 CYS A N 1
ATOM 1323 C CA . CYS A 1 175 ? 5.952 -7.924 -9.639 1.00 96.06 175 CYS A CA 1
ATOM 1324 C C . CYS A 1 175 ? 6.291 -8.774 -10.864 1.00 96.06 175 CYS A C 1
ATOM 1326 O O . CYS A 1 175 ? 6.608 -9.958 -10.763 1.00 96.06 175 CYS A O 1
ATOM 1328 N N . VAL A 1 176 ? 6.314 -8.133 -12.029 1.00 97.50 176 VAL A N 1
ATOM 1329 C CA . VAL A 1 176 ? 6.683 -8.720 -13.315 1.00 97.50 176 VAL A CA 1
ATOM 1330 C C . VAL A 1 176 ? 7.905 -7.995 -13.862 1.00 97.50 176 VAL A C 1
ATOM 1332 O O . VAL A 1 176 ? 7.943 -6.768 -13.930 1.00 97.50 176 VAL A O 1
ATOM 1335 N N . ASN A 1 177 ? 8.919 -8.756 -14.268 1.00 97.44 177 ASN A N 1
ATOM 1336 C CA . ASN A 1 177 ? 10.114 -8.199 -14.896 1.00 97.44 177 ASN A CA 1
ATOM 1337 C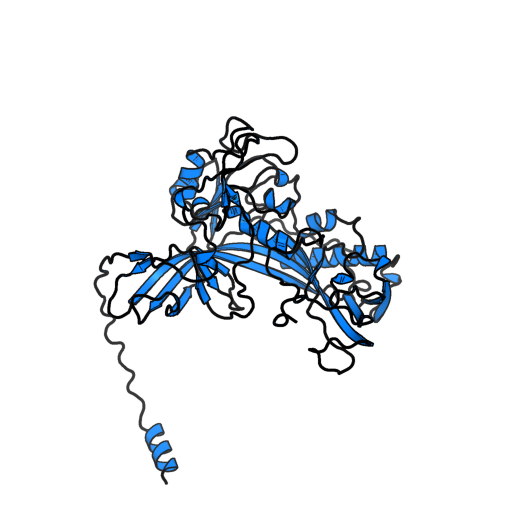 C . ASN A 1 177 ? 9.746 -7.545 -16.237 1.00 97.44 177 ASN A C 1
ATOM 1339 O O . ASN A 1 177 ? 9.120 -8.180 -17.087 1.00 97.44 177 ASN A O 1
ATOM 1343 N N . THR A 1 178 ? 10.150 -6.293 -16.442 1.00 97.06 178 THR A N 1
ATOM 1344 C CA . THR A 1 178 ? 9.942 -5.587 -17.718 1.00 97.06 178 THR A CA 1
ATOM 1345 C C . THR A 1 178 ? 10.907 -6.067 -18.805 1.00 97.06 178 THR A C 1
ATOM 1347 O O . THR A 1 178 ? 10.685 -5.796 -19.983 1.00 97.06 178 THR A O 1
ATOM 1350 N N . ASN A 1 179 ? 11.972 -6.779 -18.421 1.00 97.69 179 ASN A N 1
ATOM 1351 C CA . ASN A 1 179 ? 13.132 -7.116 -19.241 1.00 97.69 179 ASN A CA 1
ATOM 1352 C C . ASN A 1 179 ? 13.828 -5.878 -19.825 1.00 97.69 179 ASN A C 1
ATOM 1354 O O . ASN A 1 179 ? 14.359 -5.928 -20.934 1.00 97.69 179 ASN A O 1
ATOM 1358 N N . LEU A 1 180 ? 13.818 -4.774 -19.077 1.00 96.56 180 LEU A N 1
ATOM 1359 C CA . LEU A 1 180 ? 14.557 -3.556 -19.380 1.00 96.56 180 LEU A CA 1
ATOM 1360 C C . LEU A 1 180 ? 15.509 -3.221 -18.231 1.00 96.56 180 LEU A C 1
ATOM 1362 O O . LEU A 1 180 ? 15.133 -3.267 -17.051 1.00 96.56 180 LEU A O 1
ATOM 1366 N N . THR A 1 181 ? 16.731 -2.847 -18.595 1.00 96.44 181 THR A N 1
ATOM 1367 C CA . THR A 1 181 ? 17.815 -2.588 -17.645 1.00 96.44 181 THR A CA 1
ATOM 1368 C C . THR A 1 181 ? 18.455 -1.237 -17.918 1.00 96.44 181 THR A C 1
ATOM 1370 O O . THR A 1 181 ? 18.723 -0.898 -19.068 1.00 96.44 181 THR A O 1
ATOM 1373 N N . PHE A 1 182 ? 18.702 -0.470 -16.860 1.00 94.88 182 PHE A N 1
ATOM 1374 C CA . PHE A 1 182 ? 19.476 0.762 -16.923 1.00 94.88 182 PHE A CA 1
ATOM 1375 C C . PHE A 1 182 ? 20.929 0.492 -16.567 1.00 94.88 182 PHE A C 1
ATOM 1377 O O . PHE A 1 182 ? 21.212 0.041 -15.460 1.00 94.88 182 PHE A O 1
ATOM 1384 N N . ASP A 1 183 ? 21.838 0.825 -17.475 1.00 94.69 183 ASP A N 1
ATOM 1385 C CA . ASP A 1 183 ? 23.281 0.738 -17.282 1.00 94.69 183 ASP A CA 1
ATOM 1386 C C . ASP A 1 183 ? 23.877 2.144 -17.240 1.00 94.69 183 ASP A C 1
ATOM 1388 O O . ASP A 1 183 ? 23.625 2.961 -18.128 1.00 94.69 183 ASP A O 1
ATOM 1392 N N . TYR A 1 184 ? 24.675 2.447 -16.221 1.00 92.44 184 TYR A N 1
ATOM 1393 C CA . TYR A 1 184 ? 25.214 3.792 -16.032 1.00 92.44 184 TYR A CA 1
ATOM 1394 C C . TYR A 1 184 ? 26.584 3.811 -15.365 1.00 92.44 184 TYR A C 1
ATOM 1396 O O . TYR A 1 184 ? 27.052 2.823 -14.791 1.00 92.44 184 TYR A O 1
ATOM 1404 N N . ILE A 1 185 ? 27.233 4.969 -15.470 1.00 89.94 185 ILE A N 1
ATOM 1405 C CA . ILE A 1 185 ? 28.507 5.274 -14.826 1.00 89.94 185 ILE A CA 1
ATOM 1406 C C . ILE A 1 185 ? 28.263 6.412 -13.837 1.00 89.94 185 ILE A C 1
ATOM 1408 O O . ILE A 1 185 ? 27.525 7.354 -14.126 1.00 89.94 185 ILE A O 1
ATOM 1412 N N . LEU A 1 186 ? 28.834 6.306 -12.637 1.00 85.38 186 LEU A N 1
ATOM 1413 C CA . LEU A 1 186 ? 28.774 7.398 -11.670 1.00 85.38 186 LEU A CA 1
ATOM 1414 C C . LEU A 1 186 ? 29.793 8.476 -12.043 1.00 85.38 186 LEU A C 1
ATOM 1416 O O . LEU A 1 186 ? 30.990 8.316 -11.809 1.00 85.38 186 LEU A O 1
ATOM 1420 N N . ASP A 1 187 ? 29.302 9.584 -12.592 1.00 76.31 187 ASP A N 1
ATOM 1421 C CA . ASP A 1 187 ? 30.135 10.658 -13.150 1.00 76.31 187 ASP A CA 1
ATOM 1422 C C . ASP A 1 187 ? 30.378 11.827 -12.175 1.00 76.31 187 ASP A C 1
ATOM 1424 O O . ASP A 1 187 ? 31.065 12.794 -12.508 1.00 76.31 187 ASP A O 1
ATOM 1428 N N . SER A 1 188 ? 29.851 11.757 -10.945 1.00 68.25 188 SER A N 1
ATOM 1429 C CA . SER A 1 188 ? 29.978 12.832 -9.956 1.00 68.25 188 SER A CA 1
ATOM 1430 C C . SER A 1 188 ? 30.260 12.325 -8.535 1.00 68.25 188 SER A C 1
ATOM 1432 O O . SER A 1 188 ? 29.698 11.328 -8.091 1.00 68.25 188 SER A O 1
ATOM 1434 N N . TYR A 1 189 ? 31.079 13.088 -7.798 1.00 58.34 189 TYR A N 1
ATOM 1435 C CA . TYR A 1 189 ? 31.364 12.896 -6.367 1.00 58.34 189 TYR A CA 1
ATOM 1436 C C . TYR A 1 189 ? 30.278 13.444 -5.431 1.00 58.34 189 TYR A C 1
ATOM 1438 O O . TYR A 1 189 ? 30.378 13.269 -4.217 1.00 58.34 189 TYR A O 1
ATOM 1446 N N . ILE A 1 190 ? 29.288 14.170 -5.955 1.00 58.44 190 ILE A N 1
ATOM 1447 C CA . ILE A 1 190 ? 28.276 14.822 -5.129 1.00 58.44 190 ILE A CA 1
ATOM 1448 C C . ILE A 1 190 ? 27.243 13.766 -4.717 1.00 58.44 190 ILE A C 1
ATOM 1450 O O . ILE A 1 190 ? 26.573 13.209 -5.594 1.00 58.44 190 ILE A O 1
ATOM 1454 N N . PRO A 1 191 ? 27.057 13.515 -3.405 1.00 54.47 191 PRO A N 1
ATOM 1455 C CA . PRO A 1 191 ? 25.910 12.759 -2.931 1.00 54.47 191 PRO A CA 1
ATOM 1456 C C . PRO A 1 191 ? 24.653 13.447 -3.463 1.00 54.47 191 PRO A C 1
ATOM 1458 O O . PRO A 1 191 ? 24.463 14.639 -3.210 1.00 54.47 191 PRO A O 1
ATOM 1461 N N . ASN A 1 192 ? 23.804 12.706 -4.179 1.00 56.62 192 ASN A N 1
ATOM 1462 C CA . ASN A 1 192 ? 22.564 13.183 -4.810 1.00 56.62 192 ASN A CA 1
ATOM 1463 C C . ASN A 1 192 ? 22.685 13.874 -6.179 1.00 56.62 192 ASN A C 1
ATOM 1465 O O . ASN A 1 192 ? 21.731 14.534 -6.593 1.00 56.62 192 ASN A O 1
ATOM 1469 N N . ALA A 1 193 ? 23.811 13.763 -6.884 1.00 65.62 193 ALA A N 1
ATOM 1470 C CA . ALA A 1 193 ? 23.819 14.158 -8.290 1.00 65.62 193 ALA A CA 1
ATOM 1471 C C . ALA A 1 193 ? 22.986 13.185 -9.129 1.00 65.62 193 ALA A C 1
ATOM 1473 O O . ALA A 1 193 ? 23.063 11.972 -8.935 1.00 65.62 193 ALA A O 1
ATOM 1474 N N . SER A 1 194 ? 22.219 13.724 -10.075 1.00 75.56 194 SER A N 1
ATOM 1475 C CA . SER A 1 194 ? 21.593 12.910 -11.107 1.00 75.56 194 SER A CA 1
ATOM 1476 C C . SER A 1 194 ? 22.660 12.237 -11.962 1.00 75.56 194 SER A C 1
ATOM 1478 O O . SER A 1 194 ? 23.712 12.810 -12.255 1.00 75.56 194 SER A O 1
ATOM 1480 N N . VAL A 1 195 ? 22.374 11.009 -12.380 1.00 83.31 195 VAL A N 1
ATOM 1481 C CA . VAL A 1 195 ? 23.194 10.314 -13.367 1.00 83.31 195 VAL A CA 1
ATOM 1482 C C . VAL A 1 195 ? 22.985 11.001 -14.716 1.00 83.31 195 VAL A C 1
ATOM 1484 O O . VAL A 1 195 ? 21.878 11.005 -15.258 1.00 83.31 195 VAL A O 1
ATOM 1487 N N . GLU A 1 196 ? 24.038 11.631 -15.240 1.00 83.56 196 GLU A N 1
ATOM 1488 C CA . GLU A 1 196 ? 23.940 12.480 -16.430 1.00 83.56 196 GLU A CA 1
ATOM 1489 C C . GLU A 1 196 ? 23.726 11.664 -17.705 1.00 83.56 196 GLU A C 1
ATOM 1491 O O . GLU A 1 196 ? 22.882 12.028 -18.523 1.00 83.56 196 GLU A O 1
ATOM 1496 N N . HIS A 1 197 ? 24.445 10.550 -17.842 1.00 86.88 197 HIS A N 1
ATOM 1497 C CA . HIS A 1 197 ? 24.393 9.672 -19.004 1.00 86.88 197 HIS A CA 1
ATOM 1498 C C . HIS A 1 197 ? 24.164 8.233 -18.570 1.00 86.88 197 HIS A C 1
ATOM 1500 O O . HIS A 1 197 ? 24.847 7.704 -17.693 1.00 86.88 197 HIS A O 1
ATOM 1506 N N . TYR A 1 198 ? 23.207 7.583 -19.216 1.00 91.94 198 TYR A N 1
ATOM 1507 C CA . TYR A 1 198 ? 22.887 6.195 -18.942 1.00 91.94 198 TYR A CA 1
ATOM 1508 C C . TYR A 1 198 ? 22.231 5.560 -20.159 1.00 91.94 198 TYR A C 1
ATOM 1510 O O . TYR A 1 198 ? 21.783 6.226 -21.088 1.00 91.94 198 TYR A O 1
ATOM 1518 N N . ASN A 1 199 ? 22.199 4.243 -20.160 1.00 93.94 199 ASN A N 1
ATOM 1519 C CA . ASN A 1 199 ? 21.766 3.436 -21.276 1.00 93.94 199 ASN A CA 1
ATOM 1520 C C . ASN A 1 199 ? 20.593 2.570 -20.840 1.00 93.94 199 ASN A C 1
ATOM 1522 O O . ASN A 1 199 ? 20.659 1.932 -19.795 1.00 93.94 199 ASN A O 1
ATOM 1526 N N . LEU A 1 200 ? 19.537 2.524 -21.646 1.00 94.62 200 LEU A N 1
ATOM 1527 C CA . LEU A 1 200 ? 18.472 1.541 -21.489 1.00 94.62 200 LEU A CA 1
ATOM 1528 C C . LEU A 1 200 ? 18.748 0.361 -22.418 1.00 94.62 200 LEU A C 1
ATOM 1530 O O . LEU A 1 200 ? 18.785 0.531 -23.635 1.00 94.62 200 LEU A O 1
ATOM 1534 N N . THR A 1 201 ? 18.937 -0.824 -21.856 1.00 95.88 201 THR A N 1
ATOM 1535 C CA . THR A 1 201 ? 19.224 -2.055 -22.594 1.00 95.88 201 THR A CA 1
ATOM 1536 C C . THR A 1 201 ? 17.975 -2.939 -22.654 1.00 95.88 201 THR A C 1
ATOM 1538 O O . THR A 1 201 ? 17.360 -3.238 -21.627 1.00 95.88 201 THR A O 1
ATOM 1541 N N . ASP A 1 202 ? 17.591 -3.360 -23.864 1.00 97.12 202 ASP A N 1
ATOM 1542 C CA . ASP A 1 202 ? 16.468 -4.272 -24.106 1.00 97.12 202 ASP A CA 1
ATOM 1543 C C . ASP A 1 202 ? 16.891 -5.733 -23.901 1.00 97.12 202 ASP A C 1
ATOM 1545 O O . ASP A 1 202 ? 17.675 -6.272 -24.678 1.00 97.12 202 ASP A O 1
ATOM 1549 N N . HIS A 1 203 ? 16.324 -6.421 -22.912 1.00 96.75 203 HIS A N 1
ATOM 1550 C CA . HIS A 1 203 ? 16.488 -7.867 -22.709 1.00 96.75 203 HIS A CA 1
ATOM 1551 C C . HIS A 1 203 ? 15.275 -8.683 -23.188 1.00 96.75 203 HIS A C 1
ATOM 1553 O O . HIS A 1 203 ? 15.082 -9.826 -22.777 1.00 96.75 203 HIS A O 1
ATOM 1559 N N . GLY A 1 204 ? 14.447 -8.109 -24.062 1.00 94.88 204 GLY A N 1
ATOM 1560 C CA . GLY A 1 204 ? 13.196 -8.698 -24.542 1.00 94.88 204 GLY A CA 1
ATOM 1561 C C . GLY A 1 204 ? 11.954 -7.900 -24.146 1.00 94.88 204 GLY A C 1
ATOM 1562 O O . GLY A 1 204 ? 10.846 -8.304 -24.489 1.00 94.88 204 GLY A O 1
ATOM 1563 N N . GLY A 1 205 ? 12.111 -6.783 -23.438 1.00 95.50 205 GLY A N 1
ATOM 1564 C CA . GLY A 1 205 ? 11.022 -5.890 -23.063 1.00 95.50 205 GLY A CA 1
ATOM 1565 C C . GLY A 1 205 ? 10.405 -5.159 -24.256 1.00 95.50 205 GLY A C 1
ATOM 1566 O O . GLY A 1 205 ? 9.188 -4.966 -24.285 1.00 95.50 205 GLY A O 1
ATOM 1567 N N . PHE A 1 206 ? 11.210 -4.806 -25.263 1.00 96.31 206 PHE A N 1
ATOM 1568 C CA . PHE A 1 206 ? 10.734 -4.173 -26.497 1.00 96.31 206 PHE A CA 1
ATOM 1569 C C . PHE A 1 206 ? 10.565 -5.178 -27.632 1.00 96.31 206 PHE A C 1
ATOM 1571 O O . PHE A 1 206 ? 9.507 -5.231 -28.261 1.00 96.31 206 PHE A O 1
ATOM 1578 N N . SER A 1 207 ? 11.597 -5.977 -27.895 1.00 93.81 207 SER A N 1
ATOM 1579 C CA . SER A 1 207 ? 11.618 -6.938 -29.006 1.00 93.81 207 SER A CA 1
ATOM 1580 C C . SER A 1 207 ? 10.544 -8.029 -28.898 1.00 93.81 207 SER A C 1
ATOM 1582 O O . SER A 1 207 ? 9.919 -8.364 -29.905 1.00 93.81 207 SER A O 1
ATOM 1584 N N . ASN A 1 208 ? 10.241 -8.520 -27.688 1.00 94.75 208 ASN A N 1
ATOM 1585 C CA . ASN A 1 208 ? 9.183 -9.518 -27.453 1.00 94.75 208 ASN A CA 1
ATOM 1586 C C . ASN A 1 208 ? 7.877 -8.913 -26.918 1.00 94.75 208 ASN A C 1
ATOM 1588 O O . ASN A 1 208 ? 7.034 -9.630 -26.372 1.00 94.75 208 ASN A O 1
ATOM 1592 N N . LEU A 1 209 ? 7.681 -7.600 -27.055 1.00 94.38 209 LEU A N 1
ATOM 1593 C CA . LEU A 1 209 ? 6.474 -6.944 -26.569 1.00 94.38 209 LEU A CA 1
ATOM 1594 C C . LEU A 1 209 ? 5.226 -7.567 -27.231 1.00 94.38 209 LEU A C 1
ATOM 1596 O O . LEU A 1 209 ? 5.217 -7.837 -28.435 1.00 94.38 209 LEU A O 1
ATOM 1600 N N . THR A 1 210 ? 4.160 -7.811 -26.459 1.00 93.75 210 THR A N 1
ATOM 1601 C CA . THR A 1 210 ? 2.947 -8.517 -26.931 1.00 93.75 210 THR A CA 1
ATOM 1602 C C . THR A 1 210 ? 2.065 -7.649 -27.824 1.00 93.75 210 THR A C 1
ATOM 1604 O O . THR A 1 210 ? 1.884 -6.462 -27.573 1.00 93.75 210 THR A O 1
ATOM 1607 N N . ARG A 1 211 ? 1.529 -8.186 -28.930 1.00 90.19 211 ARG A N 1
ATOM 1608 C CA . ARG A 1 211 ? 0.640 -7.439 -29.859 1.00 90.19 211 ARG A CA 1
ATOM 1609 C C . ARG A 1 211 ? -0.800 -7.348 -29.365 1.00 90.19 211 ARG A C 1
ATOM 1611 O O . ARG A 1 211 ? -1.561 -6.528 -29.863 1.00 90.19 211 ARG A O 1
ATOM 1618 N N . VAL A 1 212 ? -1.162 -8.202 -28.416 1.00 90.44 212 VAL A N 1
ATOM 1619 C CA . VAL A 1 212 ? -2.506 -8.263 -27.854 1.00 90.44 212 VAL A CA 1
ATOM 1620 C C . VAL A 1 212 ? -2.504 -7.502 -26.540 1.00 90.44 212 VAL A C 1
ATOM 1622 O O . VAL A 1 212 ? -1.623 -7.706 -25.707 1.00 90.44 212 VAL A O 1
ATOM 1625 N N . GLN A 1 213 ? -3.494 -6.632 -26.365 1.00 86.38 213 GLN A N 1
ATOM 1626 C CA . GLN A 1 213 ? -3.681 -5.904 -25.120 1.00 86.38 213 GLN A CA 1
ATOM 1627 C C . GLN A 1 213 ? -3.964 -6.888 -23.971 1.00 86.38 213 GLN A C 1
ATOM 1629 O O . GLN A 1 213 ? -4.898 -7.686 -24.086 1.00 86.38 213 GLN A O 1
ATOM 1634 N N . PRO A 1 214 ? -3.207 -6.829 -22.860 1.00 91.25 214 PRO A N 1
ATOM 1635 C CA . PRO A 1 214 ? -3.510 -7.629 -21.681 1.00 91.25 214 PRO A CA 1
ATOM 1636 C C . PRO A 1 214 ? -4.866 -7.233 -21.089 1.00 91.25 214 PRO A C 1
ATOM 1638 O O . PRO A 1 214 ? -5.169 -6.045 -20.931 1.00 91.25 214 PRO A O 1
ATOM 1641 N N . ILE A 1 215 ? -5.678 -8.235 -20.766 1.00 87.81 215 ILE A N 1
ATOM 1642 C CA . ILE A 1 215 ? -6.996 -8.065 -20.149 1.00 87.81 215 ILE A CA 1
ATOM 1643 C C . ILE A 1 215 ? -6.811 -8.107 -18.629 1.00 87.81 215 ILE A C 1
ATOM 1645 O O . ILE A 1 215 ? -5.988 -8.875 -18.142 1.00 87.81 215 ILE A O 1
ATOM 1649 N N . LEU A 1 216 ? -7.563 -7.279 -17.898 1.00 87.12 216 LEU A N 1
ATOM 1650 C CA . LEU A 1 216 ? -7.706 -7.414 -16.446 1.00 87.12 216 LEU A CA 1
ATOM 1651 C C . LEU A 1 216 ? -9.062 -8.020 -16.156 1.00 87.12 216 LEU A C 1
ATOM 1653 O O . LEU A 1 216 ? -10.077 -7.490 -16.619 1.00 87.12 216 LEU A O 1
ATOM 1657 N N . ASN A 1 217 ? -9.071 -9.100 -15.387 1.00 83.06 217 ASN A N 1
ATOM 1658 C CA . ASN A 1 217 ? -10.311 -9.623 -14.858 1.00 83.06 217 ASN A CA 1
ATOM 1659 C C . ASN A 1 217 ? -10.789 -8.765 -13.674 1.00 83.06 217 ASN A C 1
ATOM 1661 O O . ASN A 1 217 ? -10.009 -8.458 -12.777 1.00 83.06 217 ASN A O 1
ATOM 1665 N N . ARG A 1 218 ? -12.061 -8.359 -13.680 1.00 73.75 218 ARG A N 1
ATOM 1666 C CA . ARG A 1 218 ? -12.662 -7.506 -12.640 1.00 73.75 218 ARG A CA 1
ATOM 1667 C C . ARG A 1 218 ? -13.640 -8.324 -11.796 1.00 73.75 218 ARG A C 1
ATOM 1669 O O . ARG A 1 218 ? -14.834 -8.038 -11.777 1.00 73.75 218 ARG A O 1
ATOM 1676 N N . ASP A 1 219 ? -13.127 -9.321 -11.081 1.00 78.75 219 ASP A N 1
ATOM 1677 C CA . ASP A 1 219 ? -13.927 -10.235 -10.246 1.00 78.75 219 ASP A CA 1
ATOM 1678 C C . ASP A 1 219 ? -14.153 -9.706 -8.813 1.00 78.75 219 ASP A C 1
ATOM 1680 O O . ASP A 1 219 ? -14.280 -10.461 -7.845 1.00 78.75 219 ASP A O 1
ATOM 1684 N N . GLY A 1 220 ? -14.205 -8.380 -8.656 1.00 83.88 220 GLY A N 1
ATOM 1685 C CA . GLY A 1 220 ? -14.412 -7.715 -7.373 1.00 83.88 220 GLY A CA 1
ATOM 1686 C C . GLY A 1 220 ? -13.335 -8.067 -6.345 1.00 83.88 220 GLY A C 1
ATOM 1687 O O . GLY A 1 220 ? -12.190 -7.651 -6.472 1.00 83.88 220 GLY A O 1
ATOM 1688 N N . GLN A 1 221 ? -13.710 -8.838 -5.322 1.00 90.19 221 GLN A N 1
ATOM 1689 C CA . GLN A 1 221 ? -12.814 -9.258 -4.237 1.00 90.19 221 GLN A CA 1
ATOM 1690 C C . GLN A 1 221 ? -11.856 -10.404 -4.630 1.00 90.19 221 GLN A C 1
ATOM 1692 O O . GLN A 1 221 ? -10.971 -10.750 -3.851 1.00 90.19 221 GLN A O 1
ATOM 1697 N N . HIS A 1 222 ? -11.988 -10.976 -5.833 1.00 89.44 222 HIS A N 1
ATOM 1698 C CA . HIS A 1 222 ? -11.042 -11.946 -6.396 1.00 89.44 222 HIS A CA 1
ATOM 1699 C C . HIS A 1 222 ? -10.086 -11.266 -7.385 1.00 89.44 222 HIS A C 1
ATOM 1701 O O . HIS A 1 222 ? -10.205 -11.413 -8.599 1.00 89.44 222 HIS A O 1
ATOM 1707 N N . ILE A 1 223 ? -9.145 -10.487 -6.857 1.00 90.38 223 ILE A N 1
ATOM 1708 C CA . ILE A 1 223 ? -8.157 -9.758 -7.658 1.00 90.38 223 ILE A CA 1
ATOM 1709 C C . ILE A 1 223 ? -6.922 -10.615 -7.988 1.00 90.38 223 ILE A C 1
ATOM 1711 O O . ILE A 1 223 ? -6.413 -11.342 -7.138 1.00 90.38 223 ILE A O 1
ATOM 1715 N N . ASP A 1 224 ? -6.406 -10.486 -9.215 1.00 93.12 224 ASP A N 1
ATOM 1716 C CA . ASP A 1 224 ? -5.141 -11.088 -9.660 1.00 93.12 224 ASP A CA 1
ATOM 1717 C C . ASP A 1 224 ? -4.079 -10.000 -9.872 1.00 93.12 224 ASP A C 1
ATOM 1719 O O . ASP A 1 224 ? -3.962 -9.422 -10.953 1.00 93.12 224 ASP A O 1
ATOM 1723 N N . LEU A 1 225 ? -3.285 -9.720 -8.836 1.00 94.50 225 LEU A N 1
ATOM 1724 C CA . LEU A 1 225 ? -2.244 -8.691 -8.894 1.00 94.50 225 LEU A CA 1
ATOM 1725 C C . LEU A 1 225 ? -1.195 -8.977 -9.987 1.00 94.50 225 LEU A C 1
ATOM 1727 O O . LEU A 1 225 ? -0.724 -8.053 -10.642 1.00 94.50 225 LEU A O 1
ATOM 1731 N N . ILE A 1 226 ? -0.884 -10.237 -10.302 1.00 95.75 226 ILE A N 1
ATOM 1732 C CA . ILE A 1 226 ? 0.079 -10.544 -11.372 1.00 95.75 226 ILE A CA 1
ATOM 1733 C C . ILE A 1 226 ? -0.434 -10.035 -12.727 1.00 95.75 226 ILE A C 1
ATOM 1735 O O . ILE A 1 226 ? 0.353 -9.514 -13.521 1.00 95.75 226 ILE A O 1
ATOM 1739 N N . GLN A 1 227 ? -1.742 -10.119 -12.998 1.00 95.38 227 GLN A N 1
ATOM 1740 C CA . GLN A 1 227 ? -2.322 -9.541 -14.218 1.00 95.38 227 GLN A CA 1
ATOM 1741 C C . GLN A 1 227 ? -2.184 -8.015 -14.264 1.00 95.38 227 GLN A C 1
ATOM 1743 O O . GLN A 1 227 ? -1.859 -7.471 -15.325 1.00 95.38 227 GLN A O 1
ATOM 1748 N N . HIS A 1 228 ? -2.385 -7.331 -13.131 1.00 95.06 228 HIS A N 1
ATOM 1749 C CA . HIS A 1 228 ? -2.174 -5.885 -13.012 1.00 95.06 228 HIS A CA 1
ATOM 1750 C C . HIS A 1 228 ? -0.712 -5.528 -13.317 1.00 95.06 228 HIS A C 1
ATOM 1752 O O . HIS A 1 228 ? -0.449 -4.772 -14.256 1.00 95.06 228 HIS A O 1
ATOM 1758 N N . ALA A 1 229 ? 0.243 -6.156 -12.626 1.00 95.75 229 ALA A N 1
ATOM 1759 C CA . ALA A 1 229 ? 1.677 -5.967 -12.848 1.00 95.75 229 ALA A CA 1
ATOM 1760 C C . ALA A 1 229 ? 2.113 -6.283 -14.294 1.00 95.75 229 ALA A C 1
ATOM 1762 O O . ALA A 1 229 ? 2.851 -5.515 -14.913 1.00 95.75 229 ALA A O 1
ATOM 1763 N N . TYR A 1 230 ? 1.625 -7.377 -14.887 1.00 96.25 230 TYR A N 1
ATOM 1764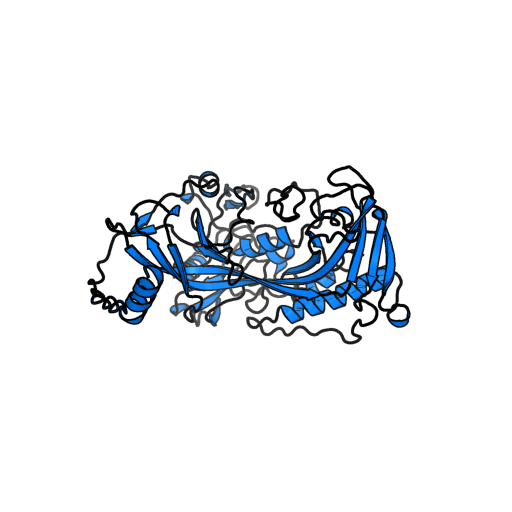 C CA . TYR A 1 230 ? 1.931 -7.731 -16.278 1.00 96.25 230 TYR A CA 1
ATOM 1765 C C . TYR A 1 230 ? 1.420 -6.674 -17.260 1.00 96.25 230 TYR A C 1
ATOM 1767 O O . TYR A 1 230 ? 2.131 -6.271 -18.185 1.00 96.25 230 TYR A O 1
ATOM 1775 N N . LYS A 1 231 ? 0.193 -6.188 -17.056 1.00 94.81 231 LYS A N 1
ATOM 1776 C CA . LYS A 1 231 ? -0.378 -5.128 -17.887 1.00 94.81 231 LYS A CA 1
ATOM 1777 C C . LYS A 1 231 ? 0.402 -3.822 -17.740 1.00 94.81 231 LYS A C 1
ATOM 1779 O O . LYS A 1 231 ? 0.682 -3.190 -18.759 1.00 94.81 231 LYS A O 1
ATOM 1784 N N . GLY A 1 232 ? 0.800 -3.464 -16.519 1.00 93.88 232 GLY A N 1
ATOM 1785 C CA . GLY A 1 232 ? 1.692 -2.338 -16.242 1.00 93.88 232 GLY A CA 1
ATOM 1786 C C . GLY A 1 232 ? 3.016 -2.445 -17.001 1.00 93.88 232 GLY A C 1
ATOM 1787 O O . GLY A 1 232 ? 3.389 -1.503 -17.699 1.00 93.88 232 GLY A O 1
ATOM 1788 N N . ALA A 1 233 ? 3.671 -3.611 -16.973 1.00 95.38 233 ALA A N 1
ATOM 1789 C CA . ALA A 1 233 ? 4.919 -3.857 -17.702 1.00 95.38 233 ALA A CA 1
ATOM 1790 C C . ALA A 1 233 ? 4.756 -3.676 -19.220 1.00 95.38 233 ALA A C 1
ATOM 1792 O O . ALA A 1 233 ? 5.565 -3.007 -19.859 1.00 95.38 233 ALA A O 1
ATOM 1793 N N . VAL A 1 234 ? 3.693 -4.235 -19.808 1.00 94.94 234 VAL A N 1
ATOM 1794 C CA . VAL A 1 234 ? 3.437 -4.130 -21.255 1.00 94.94 234 VAL A CA 1
ATOM 1795 C C . VAL A 1 234 ? 3.220 -2.679 -21.681 1.00 94.94 234 VAL A C 1
ATOM 1797 O O . VAL A 1 234 ? 3.796 -2.242 -22.679 1.00 94.94 234 VAL A O 1
ATOM 1800 N N . TRP A 1 235 ? 2.404 -1.921 -20.946 1.00 92.69 235 TRP A N 1
ATOM 1801 C CA . TRP A 1 235 ? 2.145 -0.521 -21.281 1.00 92.69 235 TRP A CA 1
ATOM 1802 C C . TRP A 1 235 ? 3.360 0.368 -21.041 1.00 92.69 235 TRP A C 1
ATOM 1804 O O . TRP A 1 235 ? 3.681 1.190 -21.898 1.00 92.69 235 TRP A O 1
ATOM 1814 N N . SER A 1 236 ? 4.074 0.160 -19.936 1.00 93.06 236 SER A N 1
ATOM 1815 C CA . SER A 1 236 ? 5.306 0.885 -19.638 1.00 93.06 236 SER A CA 1
ATOM 1816 C C . SER A 1 236 ? 6.351 0.682 -20.741 1.00 93.06 236 SER A C 1
ATOM 1818 O O . SER A 1 236 ? 6.833 1.654 -21.325 1.00 93.06 236 SER A O 1
ATOM 1820 N N . ASN A 1 237 ? 6.596 -0.570 -21.145 1.00 94.75 237 ASN A N 1
ATOM 1821 C CA . ASN A 1 237 ? 7.514 -0.892 -22.237 1.00 94.75 237 ASN A CA 1
ATOM 1822 C C . ASN A 1 237 ? 7.067 -0.296 -23.578 1.00 94.75 237 ASN A C 1
ATOM 1824 O O . ASN A 1 237 ? 7.900 0.184 -24.345 1.00 94.75 237 ASN A O 1
ATOM 1828 N N . LEU A 1 238 ? 5.764 -0.317 -23.880 1.00 92.06 238 LEU A N 1
ATOM 1829 C CA . LEU A 1 238 ? 5.233 0.279 -25.107 1.00 92.06 238 LEU A CA 1
ATOM 1830 C C . LEU A 1 238 ? 5.516 1.782 -25.160 1.00 92.06 238 LEU A C 1
ATOM 1832 O O . LEU A 1 238 ? 6.021 2.273 -26.167 1.00 92.06 238 LEU A O 1
ATOM 1836 N N . TYR A 1 239 ? 5.208 2.509 -24.088 1.00 90.44 239 TYR A N 1
ATOM 1837 C CA . TYR A 1 239 ? 5.407 3.956 -24.041 1.00 90.44 239 TYR A CA 1
ATOM 1838 C C . TYR A 1 239 ? 6.886 4.340 -24.004 1.00 90.44 239 TYR A C 1
ATOM 1840 O O . TYR A 1 239 ? 7.272 5.310 -24.656 1.00 90.44 239 TYR A O 1
ATOM 1848 N N . ALA A 1 240 ? 7.722 3.557 -23.321 1.00 91.31 240 ALA A N 1
ATOM 1849 C CA . ALA A 1 240 ? 9.171 3.699 -23.377 1.00 91.31 240 ALA A CA 1
ATOM 1850 C C . ALA A 1 240 ? 9.700 3.525 -24.813 1.00 91.31 240 ALA A C 1
ATOM 1852 O O . ALA A 1 240 ? 10.471 4.353 -25.294 1.00 91.31 240 ALA A O 1
ATOM 1853 N N . LEU A 1 241 ? 9.234 2.501 -25.538 1.00 92.00 241 LEU A N 1
ATOM 1854 C CA . LEU A 1 241 ? 9.627 2.263 -26.928 1.00 92.00 241 LEU A CA 1
ATOM 1855 C C . LEU A 1 241 ? 9.177 3.396 -27.865 1.00 92.00 241 LEU A C 1
ATOM 1857 O O . LEU A 1 241 ? 9.949 3.826 -28.722 1.00 92.00 241 LEU A O 1
ATOM 1861 N N . LEU A 1 242 ? 7.952 3.903 -27.684 1.00 90.12 242 LEU A N 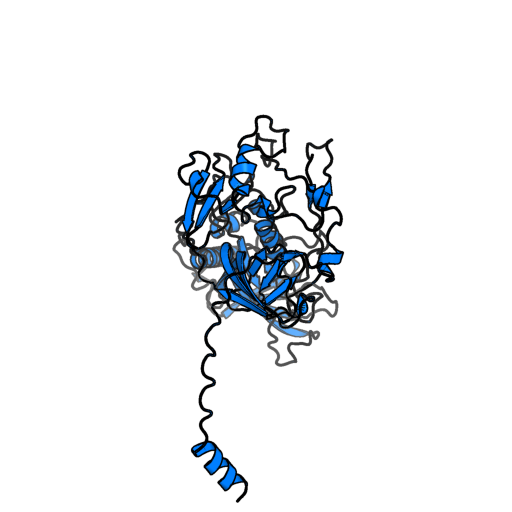1
ATOM 1862 C CA . LEU A 1 242 ? 7.427 5.038 -28.449 1.00 90.12 242 LEU A CA 1
ATOM 1863 C C . LEU A 1 242 ? 8.221 6.320 -28.185 1.00 90.12 242 LEU A C 1
ATOM 1865 O O . LEU A 1 242 ? 8.535 7.041 -29.128 1.00 90.12 242 LEU A O 1
ATOM 1869 N N . TYR A 1 243 ? 8.583 6.584 -26.927 1.00 89.62 243 TYR A N 1
ATOM 1870 C CA . TYR A 1 243 ? 9.423 7.724 -26.558 1.00 89.62 243 TYR A CA 1
ATOM 1871 C C . TYR A 1 243 ? 10.786 7.685 -27.262 1.00 89.62 243 TYR A C 1
ATOM 1873 O O . TYR A 1 243 ? 11.275 8.699 -27.755 1.00 89.62 243 TYR A O 1
ATOM 1881 N N . LEU A 1 244 ? 11.368 6.491 -27.384 1.00 91.00 244 LEU A N 1
ATOM 1882 C CA . LEU A 1 244 ? 12.631 6.254 -28.083 1.00 91.00 244 LEU A CA 1
ATOM 1883 C C . LEU A 1 244 ? 12.509 6.300 -29.619 1.00 91.00 244 LEU A C 1
ATOM 1885 O O . LEU A 1 244 ? 13.477 5.991 -30.313 1.00 91.00 244 LEU A O 1
ATOM 1889 N N . ASN A 1 245 ? 11.338 6.662 -30.163 1.00 90.88 245 ASN A N 1
ATOM 1890 C CA . ASN A 1 245 ? 11.009 6.595 -31.592 1.00 90.88 245 ASN A CA 1
ATOM 1891 C C . ASN A 1 245 ? 11.303 5.214 -32.210 1.00 90.88 245 ASN A C 1
ATOM 1893 O O . ASN A 1 245 ? 11.676 5.103 -33.380 1.00 90.88 245 ASN A O 1
ATOM 1897 N N . GLY A 1 246 ? 11.158 4.156 -31.409 1.00 90.06 246 GLY A N 1
ATOM 1898 C CA . GLY A 1 246 ? 11.406 2.781 -31.809 1.00 90.06 246 GLY A CA 1
ATOM 1899 C C . GLY A 1 246 ? 10.137 2.045 -32.233 1.00 90.06 246 GLY A C 1
ATOM 1900 O O . GLY A 1 246 ? 9.010 2.403 -31.897 1.00 90.06 246 GLY A O 1
ATOM 1901 N N . THR A 1 247 ? 10.341 0.951 -32.957 1.00 90.62 247 THR A N 1
ATOM 1902 C CA . THR A 1 247 ? 9.324 -0.063 -33.268 1.00 90.62 247 THR A CA 1
ATOM 1903 C C . THR A 1 247 ? 9.820 -1.434 -32.828 1.00 90.62 247 THR A C 1
ATOM 1905 O O . THR A 1 247 ? 11.023 -1.622 -32.626 1.00 90.62 247 THR A O 1
ATOM 1908 N N . ARG A 1 248 ? 8.913 -2.409 -32.712 1.00 88.44 248 ARG A N 1
ATOM 1909 C CA . ARG A 1 248 ? 9.289 -3.786 -32.351 1.00 88.44 248 ARG A CA 1
ATOM 1910 C C . ARG A 1 248 ? 10.177 -4.428 -33.402 1.00 88.44 248 ARG A C 1
ATOM 1912 O O . ARG A 1 248 ? 11.075 -5.184 -33.079 1.00 88.44 248 ARG A O 1
ATOM 1919 N N . GLU A 1 249 ? 9.928 -4.111 -34.666 1.00 88.50 249 GLU A N 1
ATOM 1920 C CA . GLU A 1 249 ? 10.690 -4.618 -35.800 1.00 88.50 249 GLU A CA 1
ATOM 1921 C C . GLU A 1 249 ? 12.107 -4.027 -35.848 1.00 88.50 249 GLU A C 1
ATOM 1923 O O . GLU A 1 249 ? 13.020 -4.655 -36.378 1.00 88.50 249 GLU A O 1
ATOM 1928 N N . SER A 1 250 ? 12.296 -2.828 -35.287 1.00 88.88 250 SER A N 1
ATOM 1929 C CA . SER A 1 250 ? 13.607 -2.181 -35.165 1.00 88.88 250 SER A CA 1
ATOM 1930 C C . SER A 1 250 ? 14.350 -2.503 -33.863 1.00 88.88 250 SER A C 1
ATOM 1932 O O . SER A 1 250 ? 15.520 -2.143 -33.749 1.00 88.88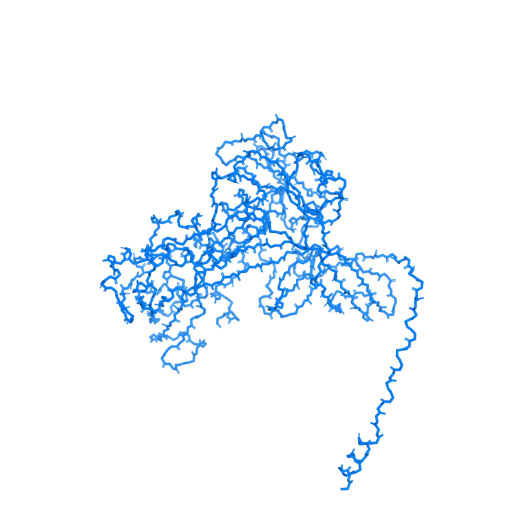 250 SER A O 1
ATOM 1934 N N . SER A 1 251 ? 13.698 -3.128 -32.876 1.00 92.25 251 SER A N 1
ATOM 1935 C CA . SER A 1 251 ? 14.325 -3.525 -31.611 1.00 92.25 251 SER A CA 1
ATOM 1936 C C . SER A 1 251 ? 14.770 -4.990 -31.637 1.00 92.25 251 SER A C 1
ATOM 1938 O O . SER A 1 251 ? 14.234 -5.823 -32.366 1.00 92.25 251 SER A O 1
ATOM 1940 N N . PHE A 1 252 ? 15.789 -5.318 -30.844 1.00 94.31 252 PHE A N 1
ATOM 1941 C CA . PHE A 1 252 ? 16.304 -6.677 -30.683 1.00 94.31 252 PHE A CA 1
ATOM 1942 C C . PHE A 1 252 ? 16.916 -6.838 -29.289 1.00 94.31 252 PHE A C 1
ATOM 1944 O O . PHE A 1 252 ? 17.328 -5.861 -28.666 1.00 94.31 252 PHE A O 1
ATOM 1951 N N . VAL A 1 253 ? 17.006 -8.077 -28.804 1.00 96.12 253 VAL A N 1
ATOM 1952 C CA . VAL A 1 253 ? 17.627 -8.376 -27.506 1.00 96.12 253 VAL A CA 1
ATOM 1953 C C . VAL A 1 253 ? 19.099 -7.948 -27.517 1.00 96.12 253 VAL A C 1
ATOM 1955 O O . VAL A 1 253 ? 19.877 -8.399 -28.355 1.00 96.12 253 VAL A O 1
ATOM 1958 N N . GLY A 1 254 ? 19.475 -7.095 -26.569 1.00 93.94 254 GLY A N 1
ATOM 1959 C CA . GLY A 1 254 ? 20.780 -6.450 -26.460 1.00 93.94 254 GLY A CA 1
ATOM 1960 C C . GLY A 1 254 ? 20.854 -5.069 -27.115 1.00 93.94 254 GLY A C 1
ATOM 1961 O O . GLY A 1 254 ? 21.919 -4.457 -27.077 1.00 93.94 254 GLY A O 1
ATOM 1962 N N . ALA A 1 255 ? 19.769 -4.564 -27.715 1.00 94.62 255 ALA A N 1
ATOM 1963 C CA . ALA A 1 255 ? 19.724 -3.192 -28.209 1.00 94.62 255 ALA A CA 1
ATOM 1964 C C . ALA A 1 255 ? 19.847 -2.206 -27.040 1.00 94.62 255 ALA A C 1
ATOM 1966 O O . ALA A 1 255 ? 19.148 -2.333 -26.034 1.00 94.62 255 ALA A O 1
ATOM 1967 N N . THR A 1 256 ? 20.722 -1.215 -27.194 1.00 94.88 256 THR A N 1
ATOM 1968 C CA . THR A 1 256 ? 20.993 -0.207 -26.170 1.00 94.88 256 THR A CA 1
ATOM 1969 C C . THR A 1 256 ? 20.605 1.173 -26.677 1.00 94.88 256 THR A C 1
ATOM 1971 O O . THR A 1 256 ? 21.003 1.581 -27.769 1.00 94.88 256 THR A O 1
ATOM 1974 N N . TYR A 1 257 ? 19.852 1.900 -25.859 1.00 93.12 257 TYR A N 1
ATOM 1975 C CA . TYR A 1 257 ? 19.331 3.224 -26.161 1.00 93.12 257 TYR A CA 1
ATOM 1976 C C . TYR A 1 257 ? 19.976 4.243 -25.215 1.00 93.12 257 TYR A C 1
ATOM 1978 O O . TYR A 1 257 ? 19.710 4.192 -24.011 1.00 93.12 257 TYR A O 1
ATOM 1986 N N . PRO A 1 258 ? 20.840 5.140 -25.721 1.00 92.31 258 PRO A N 1
ATOM 1987 C CA . PRO A 1 258 ? 21.468 6.153 -24.890 1.00 92.31 258 PRO A CA 1
ATOM 1988 C C . PRO A 1 258 ? 20.447 7.208 -24.468 1.00 92.31 258 PRO A C 1
ATOM 1990 O O . PRO A 1 258 ? 19.687 7.728 -25.286 1.00 92.31 258 PRO A O 1
ATOM 1993 N N . LEU A 1 259 ? 20.461 7.527 -23.183 1.00 90.44 259 LEU A N 1
ATOM 1994 C CA . LEU A 1 259 ? 19.600 8.493 -22.521 1.00 90.44 259 LEU A CA 1
ATOM 1995 C C . LEU A 1 259 ? 20.453 9.463 -21.701 1.00 90.44 259 LEU A C 1
ATOM 1997 O O . LEU A 1 259 ? 21.626 9.215 -21.407 1.00 90.44 259 LEU A O 1
ATOM 2001 N N . ASN A 1 260 ? 19.859 10.598 -21.349 1.00 85.12 260 ASN A N 1
ATOM 2002 C CA . ASN A 1 260 ? 20.524 11.605 -20.533 1.00 85.12 260 ASN A CA 1
ATOM 2003 C C . ASN A 1 260 ? 19.579 12.226 -19.499 1.00 85.12 260 ASN A C 1
ATOM 2005 O O . ASN A 1 260 ? 18.355 12.172 -19.640 1.00 85.12 260 ASN A O 1
ATOM 2009 N N . SER A 1 261 ? 20.139 12.870 -18.479 1.00 76.75 261 SER A N 1
ATOM 2010 C CA . SER A 1 261 ? 19.367 13.488 -17.393 1.00 76.75 261 SER A CA 1
ATOM 2011 C C . SER A 1 261 ? 18.370 14.549 -17.871 1.00 76.75 261 SER A C 1
ATOM 2013 O O . SER A 1 261 ? 17.289 14.663 -17.299 1.00 76.75 261 SER A O 1
ATOM 2015 N N . SER A 1 262 ? 18.667 15.269 -18.959 1.00 68.56 262 SER A N 1
ATOM 2016 C CA . SER A 1 262 ? 17.754 16.262 -19.549 1.00 68.56 262 SER A CA 1
ATOM 2017 C C . SER A 1 262 ? 16.538 15.663 -20.269 1.00 68.56 262 SER A C 1
ATOM 2019 O O . SER A 1 262 ? 15.579 16.378 -20.549 1.00 68.56 262 SER A O 1
ATOM 2021 N N . SER A 1 263 ? 16.563 14.358 -20.549 1.00 59.03 263 SER A N 1
ATOM 2022 C CA . SER A 1 263 ? 15.506 13.618 -21.250 1.00 59.03 263 SER A CA 1
ATOM 2023 C C . SER A 1 263 ? 14.610 12.791 -20.318 1.00 59.03 263 SER A C 1
ATOM 2025 O O . SER A 1 263 ? 13.645 12.192 -20.778 1.00 59.03 263 SER A O 1
ATOM 2027 N N . SER A 1 264 ? 14.866 12.780 -19.004 1.00 61.88 264 SER A N 1
ATOM 2028 C CA . SER A 1 264 ? 14.176 11.869 -18.078 1.00 61.88 264 SER A CA 1
ATOM 2029 C C . SER A 1 264 ? 13.854 12.462 -16.717 1.00 61.88 264 SER A C 1
ATOM 2031 O O . SER A 1 264 ? 14.683 13.148 -16.122 1.00 61.88 264 SER A O 1
ATOM 2033 N N . LEU A 1 265 ? 12.703 12.077 -16.171 1.00 67.25 265 LEU A N 1
ATOM 2034 C CA . LEU A 1 265 ? 12.215 12.547 -14.872 1.00 67.25 265 LEU A CA 1
ATOM 2035 C C . LEU A 1 265 ? 12.747 11.767 -13.662 1.00 67.25 265 LEU A C 1
ATOM 2037 O O . LEU A 1 265 ? 12.348 12.066 -12.545 1.00 67.25 265 LEU A O 1
ATOM 2041 N N . PHE A 1 266 ? 13.613 10.773 -13.876 1.00 77.94 266 PHE A N 1
ATOM 2042 C CA . PHE A 1 266 ? 14.065 9.844 -12.831 1.00 77.94 266 PHE A CA 1
ATOM 2043 C C . PHE A 1 266 ? 15.591 9.663 -12.788 1.00 77.94 266 PHE A C 1
ATOM 2045 O O . PHE A 1 266 ? 16.092 8.724 -12.177 1.00 77.94 266 PHE A O 1
ATOM 2052 N N . SER A 1 267 ? 16.372 10.527 -13.443 1.00 78.06 267 SER A N 1
ATOM 2053 C CA . SER A 1 267 ? 17.846 10.403 -13.448 1.00 78.06 267 SER A CA 1
ATOM 2054 C C . SER A 1 267 ? 18.479 10.539 -12.054 1.00 78.06 267 SER A C 1
ATOM 2056 O O . SER A 1 267 ? 19.576 10.045 -11.809 1.00 78.06 267 SER A O 1
ATOM 2058 N N . ASP A 1 268 ? 17.771 11.175 -11.125 1.00 77.31 268 ASP A N 1
ATOM 2059 C CA . ASP A 1 268 ? 18.076 11.263 -9.694 1.00 77.31 268 ASP A CA 1
ATOM 2060 C C . ASP A 1 268 ? 17.692 10.006 -8.891 1.00 77.31 268 ASP A C 1
ATOM 2062 O O . ASP A 1 268 ? 17.979 9.928 -7.693 1.00 77.31 268 ASP A O 1
ATOM 2066 N N . SER A 1 269 ? 17.005 9.063 -9.541 1.00 81.00 269 SER A N 1
ATOM 2067 C CA . SER A 1 269 ? 16.495 7.800 -9.008 1.00 81.00 269 SER A CA 1
ATOM 2068 C C . SER A 1 269 ? 17.445 6.629 -9.253 1.00 81.00 269 SER A C 1
ATOM 2070 O O . SER A 1 269 ? 17.380 5.622 -8.554 1.00 81.00 269 SER A O 1
ATOM 2072 N N . LEU A 1 270 ? 18.373 6.781 -10.200 1.00 84.81 270 LEU A N 1
ATOM 2073 C CA . LEU A 1 270 ? 19.444 5.821 -10.451 1.00 84.81 270 LEU A CA 1
ATOM 2074 C C . LEU A 1 270 ? 20.471 5.826 -9.307 1.00 84.81 270 LEU A C 1
ATOM 2076 O O . LEU A 1 270 ? 20.742 6.858 -8.696 1.00 84.81 270 LEU A O 1
ATOM 2080 N N . GLY A 1 271 ? 21.053 4.663 -9.012 1.00 81.81 271 GLY A N 1
ATOM 2081 C CA . GLY A 1 271 ? 21.982 4.489 -7.889 1.00 81.81 271 GLY A CA 1
ATOM 2082 C C . GLY A 1 271 ? 21.315 4.243 -6.541 1.00 81.81 271 GLY A C 1
ATOM 2083 O O . GLY A 1 271 ? 22.018 4.119 -5.542 1.00 81.81 271 GLY A O 1
ATOM 2084 N N . LYS A 1 272 ? 19.985 4.150 -6.499 1.00 80.56 272 LYS A N 1
ATOM 2085 C CA . LYS A 1 272 ? 19.218 3.908 -5.277 1.00 80.56 272 LYS A CA 1
ATOM 2086 C C . LYS A 1 272 ? 17.985 3.051 -5.568 1.00 80.56 272 LYS A C 1
ATOM 2088 O O . LYS A 1 272 ? 17.601 2.876 -6.727 1.00 80.56 272 LYS A O 1
ATOM 2093 N N . VAL A 1 273 ? 17.379 2.487 -4.527 1.00 81.88 273 VAL A N 1
ATOM 2094 C CA . VAL A 1 273 ? 16.094 1.786 -4.661 1.00 81.88 273 VAL A CA 1
ATOM 2095 C C . VAL A 1 273 ? 15.021 2.839 -4.897 1.00 81.88 273 VAL A C 1
ATOM 2097 O O . VAL A 1 273 ? 15.032 3.890 -4.260 1.00 81.88 273 VAL A O 1
ATOM 2100 N N . SER A 1 274 ? 14.120 2.639 -5.855 1.00 81.25 274 SER A N 1
ATOM 2101 C CA . SER A 1 274 ? 13.103 3.653 -6.161 1.00 81.25 274 SER A CA 1
ATOM 2102 C C . SER A 1 274 ? 11.857 3.046 -6.781 1.00 81.25 274 SER A C 1
ATOM 2104 O O . SER A 1 274 ? 11.924 2.035 -7.477 1.00 81.25 274 SER A O 1
ATOM 2106 N N . PHE A 1 275 ? 10.724 3.703 -6.555 1.00 83.44 275 PHE A N 1
ATOM 2107 C CA . PHE A 1 275 ? 9.511 3.494 -7.329 1.00 83.44 275 PHE A CA 1
ATOM 2108 C C . PHE A 1 275 ? 9.359 4.642 -8.319 1.00 83.44 275 PHE A C 1
ATOM 2110 O O . PHE A 1 275 ? 9.503 5.810 -7.968 1.00 83.44 275 PHE A O 1
ATOM 2117 N N . LEU A 1 276 ? 9.092 4.294 -9.569 1.00 84.44 276 LEU A N 1
ATOM 2118 C CA . LEU A 1 276 ? 8.885 5.220 -10.668 1.00 84.44 276 LEU A CA 1
ATOM 2119 C C . LEU A 1 276 ? 7.448 5.070 -11.173 1.00 84.44 276 LEU A C 1
ATOM 2121 O O . LEU A 1 276 ? 6.851 3.995 -11.070 1.00 84.44 276 LEU A O 1
ATOM 2125 N N . SER A 1 277 ? 6.908 6.122 -11.786 1.00 86.19 277 SER A N 1
ATOM 2126 C CA . SER A 1 277 ? 5.664 6.002 -12.557 1.00 86.19 277 SER A CA 1
ATOM 2127 C C . SER A 1 277 ? 5.837 4.994 -13.701 1.00 86.19 277 SER A C 1
ATOM 2129 O O . SER A 1 277 ? 6.936 4.805 -14.232 1.00 86.19 277 SER A O 1
ATOM 2131 N N . LEU A 1 278 ? 4.734 4.364 -14.117 1.00 88.19 278 LEU A N 1
ATOM 2132 C CA . LEU A 1 278 ? 4.716 3.487 -15.293 1.00 88.19 278 LEU A CA 1
ATOM 2133 C C . LEU A 1 278 ? 5.164 4.218 -16.564 1.00 88.19 278 LEU A C 1
ATOM 2135 O O . LEU A 1 278 ? 5.687 3.590 -17.485 1.00 88.19 278 LEU A O 1
ATOM 2139 N N . SER A 1 279 ? 5.018 5.540 -16.599 1.00 86.25 279 SER A N 1
ATOM 2140 C CA . SER A 1 279 ? 5.397 6.406 -17.705 1.00 86.25 279 SER A CA 1
ATOM 2141 C C . SER A 1 279 ? 6.725 7.146 -17.437 1.00 86.25 279 SER A C 1
ATOM 2143 O O . SER A 1 279 ? 6.880 8.315 -17.792 1.00 86.25 279 SER A O 1
ATOM 2145 N N . TYR A 1 280 ? 7.705 6.480 -16.810 1.00 85.19 280 TYR A N 1
ATOM 2146 C CA . TYR A 1 280 ? 8.964 7.081 -16.327 1.00 85.19 280 TYR A CA 1
ATOM 2147 C C . TYR A 1 280 ? 9.798 7.839 -17.387 1.00 85.19 280 TYR A C 1
ATOM 2149 O O . TYR A 1 280 ? 10.543 8.751 -17.030 1.00 85.19 280 TYR A O 1
ATOM 2157 N N . LEU A 1 281 ? 9.671 7.518 -18.683 1.00 84.50 281 LEU A N 1
ATOM 2158 C CA . LEU A 1 281 ? 10.315 8.272 -19.778 1.00 84.50 281 LEU A CA 1
ATOM 2159 C C . LEU A 1 281 ? 9.439 9.382 -20.377 1.00 84.50 281 LEU A C 1
ATOM 2161 O O . LEU A 1 281 ? 9.969 10.308 -20.984 1.00 84.50 281 LEU A O 1
ATOM 2165 N N . ASN A 1 282 ? 8.114 9.302 -20.242 1.00 76.81 282 ASN A N 1
ATOM 2166 C CA . ASN A 1 282 ? 7.186 10.213 -20.908 1.00 76.81 282 ASN A CA 1
ATOM 2167 C C . ASN A 1 282 ? 5.907 10.423 -20.089 1.00 76.81 282 ASN A C 1
ATOM 2169 O O . ASN A 1 282 ? 5.109 9.505 -19.949 1.00 76.81 282 ASN A O 1
ATOM 2173 N N . THR A 1 283 ? 5.652 11.651 -19.640 1.00 66.50 283 THR A N 1
ATOM 2174 C CA . THR A 1 283 ? 4.465 12.008 -18.840 1.00 66.50 283 THR A CA 1
ATOM 2175 C C . THR A 1 283 ? 3.158 12.048 -19.616 1.00 66.50 283 THR A C 1
ATOM 2177 O O . THR A 1 283 ? 2.101 12.175 -19.006 1.00 66.50 283 THR A O 1
ATOM 2180 N N . SER A 1 284 ? 3.177 11.910 -20.945 1.00 61.81 284 SER A N 1
ATOM 2181 C CA . SER A 1 284 ? 1.947 11.866 -21.746 1.00 61.81 284 SER A CA 1
ATOM 2182 C C . SER A 1 284 ? 1.125 10.579 -21.547 1.00 61.81 284 SER A C 1
ATOM 2184 O O . SER A 1 284 ? 0.182 10.341 -22.298 1.00 61.81 284 SER A O 1
ATOM 2186 N N . GLY A 1 285 ? 1.525 9.711 -20.614 1.00 58.22 285 GLY A N 1
ATOM 2187 C CA . GLY A 1 285 ? 0.944 8.402 -20.342 1.00 58.22 285 GLY A CA 1
ATOM 2188 C C . GLY A 1 285 ? 0.142 8.310 -19.045 1.00 58.22 285 GLY A C 1
ATOM 2189 O O . GLY A 1 285 ? -0.003 7.204 -18.557 1.00 58.22 285 GLY A O 1
ATOM 2190 N N . SER A 1 286 ? -0.384 9.407 -18.489 1.00 61.69 286 SER A N 1
ATOM 2191 C CA . SER A 1 286 ? -1.097 9.418 -17.190 1.00 61.69 286 SER A CA 1
ATOM 2192 C C . SER A 1 286 ? -2.297 8.459 -17.070 1.00 61.69 286 SER A C 1
ATOM 2194 O O . SER A 1 286 ? -2.769 8.190 -15.969 1.00 61.69 286 SER A O 1
ATOM 2196 N N . ASP A 1 287 ? -2.822 7.956 -18.192 1.00 72.38 287 ASP A N 1
ATOM 2197 C CA . ASP A 1 287 ? -3.894 6.948 -18.219 1.00 72.38 287 ASP A CA 1
ATOM 2198 C C . ASP A 1 287 ? -3.362 5.502 -18.092 1.00 72.38 287 ASP A C 1
ATOM 2200 O O . ASP A 1 287 ? -4.137 4.545 -17.963 1.00 72.38 287 ASP A O 1
ATOM 2204 N N . ILE A 1 288 ? -2.039 5.307 -18.149 1.00 85.31 288 ILE A N 1
ATOM 2205 C CA . ILE A 1 288 ? -1.397 3.995 -18.010 1.00 85.31 288 ILE A CA 1
ATOM 2206 C C . ILE A 1 288 ? -1.566 3.488 -16.578 1.00 85.31 288 ILE A C 1
ATOM 2208 O O . ILE A 1 288 ? -1.851 2.304 -16.391 1.00 85.31 288 ILE A O 1
ATOM 2212 N N . GLU A 1 289 ? -1.448 4.372 -15.586 1.00 85.88 289 GLU A N 1
ATOM 2213 C CA . GLU A 1 289 ? -1.714 4.077 -14.180 1.00 85.88 289 GLU A CA 1
ATOM 2214 C C . GLU A 1 289 ? -3.136 3.535 -14.012 1.00 85.88 289 GLU A C 1
ATOM 2216 O O . GLU A 1 289 ? -3.283 2.391 -13.600 1.00 85.88 289 GLU A O 1
ATOM 2221 N N . VAL A 1 290 ? -4.163 4.254 -14.483 1.00 89.31 290 VAL A N 1
ATOM 2222 C CA . VAL A 1 290 ? -5.576 3.802 -14.468 1.00 89.31 290 VAL A CA 1
ATOM 2223 C C . VAL A 1 290 ? -5.741 2.437 -15.143 1.00 89.31 290 VAL A C 1
ATOM 2225 O O . VAL A 1 290 ? -6.484 1.562 -14.689 1.00 89.31 290 VAL A O 1
ATOM 2228 N N . THR A 1 291 ? -5.025 2.226 -16.246 1.00 89.31 291 THR A N 1
ATOM 2229 C CA . THR A 1 291 ? -5.083 0.983 -17.016 1.00 89.31 291 THR A CA 1
ATOM 2230 C C . THR A 1 291 ? -4.481 -0.205 -16.262 1.00 89.31 291 THR A C 1
ATOM 2232 O O . THR A 1 291 ? -4.969 -1.328 -16.444 1.00 89.31 291 THR A O 1
ATOM 2235 N N . CYS A 1 292 ? -3.443 0.028 -15.457 1.00 91.88 292 CYS A N 1
ATOM 2236 C CA . CYS A 1 292 ? -2.807 -0.970 -14.603 1.00 91.88 292 CYS A CA 1
ATOM 2237 C C . CYS A 1 292 ? -3.567 -1.167 -13.294 1.00 91.88 292 CYS A C 1
ATOM 2239 O O . CYS A 1 292 ? -3.875 -2.298 -12.955 1.00 91.88 292 CYS A O 1
ATOM 2241 N N . GLU A 1 293 ? -3.907 -0.091 -12.588 1.00 91.81 293 GLU A N 1
ATOM 2242 C CA . GLU A 1 293 ? -4.632 -0.103 -11.314 1.00 91.81 293 GLU A CA 1
ATOM 2243 C C . GLU A 1 293 ? -6.029 -0.712 -11.480 1.00 91.81 293 GLU A C 1
ATOM 2245 O O . GLU A 1 293 ? -6.525 -1.404 -10.598 1.00 91.81 293 GLU A O 1
ATOM 2250 N N . GLY A 1 294 ? -6.637 -0.545 -12.657 1.00 91.62 294 GLY A N 1
ATOM 2251 C CA . GLY A 1 294 ? -7.902 -1.178 -13.010 1.00 91.62 294 GLY A CA 1
ATOM 2252 C C . GLY A 1 294 ? -9.132 -0.369 -12.608 1.00 91.62 294 GLY A C 1
ATOM 2253 O O . GLY A 1 294 ? -10.239 -0.822 -12.895 1.00 91.62 294 GLY A O 1
ATOM 2254 N N . TYR A 1 295 ? -8.951 0.823 -12.046 1.00 92.06 295 TYR A N 1
ATOM 2255 C CA . TYR A 1 295 ? -9.989 1.797 -11.721 1.00 92.06 295 TYR A CA 1
ATOM 2256 C C . TYR A 1 295 ? -9.468 3.218 -11.976 1.00 92.06 295 TYR A C 1
ATOM 2258 O O . TYR A 1 295 ? -8.263 3.453 -12.020 1.00 92.06 295 TYR A O 1
ATOM 2266 N N . GLY A 1 296 ? -10.378 4.171 -12.144 1.00 91.81 296 GLY A N 1
ATOM 2267 C CA . GLY A 1 296 ? -10.077 5.596 -12.214 1.00 91.81 296 GLY A CA 1
ATOM 2268 C C . GLY A 1 296 ? -11.054 6.421 -11.383 1.00 91.81 296 GLY A C 1
ATOM 2269 O O . GLY A 1 296 ? -12.094 5.941 -10.939 1.00 91.81 296 GLY A O 1
ATOM 2270 N N . GLY A 1 297 ? -10.754 7.706 -11.201 1.00 91.31 297 GLY A N 1
ATOM 2271 C CA . GLY A 1 297 ? -11.529 8.573 -10.306 1.00 91.31 297 GLY A CA 1
ATOM 2272 C C . GLY A 1 297 ? -12.993 8.776 -10.706 1.00 91.31 297 GLY A C 1
ATOM 2273 O O . GLY A 1 297 ? -13.793 9.195 -9.876 1.00 91.31 297 GLY A O 1
ATOM 2274 N N . GLN A 1 298 ? -13.351 8.479 -11.960 1.00 92.56 298 GLN A N 1
ATOM 2275 C CA . GLN A 1 298 ? -14.723 8.566 -12.470 1.00 92.56 298 GLN A CA 1
ATOM 2276 C C . GLN A 1 298 ? -15.532 7.273 -12.293 1.00 92.56 298 GLN A C 1
ATOM 2278 O O . GLN A 1 298 ? -16.746 7.305 -12.503 1.00 92.56 298 GLN A O 1
ATOM 2283 N N . ASP A 1 299 ? -14.892 6.163 -11.919 1.00 93.62 299 ASP A N 1
ATOM 2284 C CA . ASP A 1 299 ? -15.590 4.913 -11.625 1.00 93.62 299 ASP A CA 1
ATOM 2285 C C . ASP A 1 299 ? -16.386 5.038 -10.318 1.00 93.62 299 ASP A C 1
ATOM 2287 O O . ASP A 1 299 ? -16.089 5.872 -9.461 1.00 93.62 299 ASP A O 1
ATOM 2291 N N . THR A 1 300 ? -17.420 4.214 -10.149 1.00 94.31 300 THR A N 1
ATOM 2292 C CA . THR A 1 300 ? -18.233 4.195 -8.924 1.00 94.31 300 THR A CA 1
ATOM 2293 C C . THR A 1 300 ? -17.415 3.687 -7.736 1.00 94.31 300 THR A C 1
ATOM 2295 O O . THR A 1 300 ? -16.787 2.633 -7.821 1.00 94.31 300 THR A O 1
ATOM 2298 N N . ALA A 1 301 ? -17.463 4.389 -6.605 1.00 94.56 301 ALA A N 1
ATOM 2299 C CA . ALA A 1 301 ? -16.882 3.918 -5.354 1.00 94.56 301 ALA A CA 1
ATOM 2300 C C . ALA A 1 301 ? -17.721 2.749 -4.824 1.00 94.56 301 ALA A C 1
ATOM 2302 O O . ALA A 1 301 ? -18.829 2.956 -4.331 1.00 94.56 301 ALA A O 1
ATOM 2303 N N . ASN A 1 302 ? -17.221 1.516 -4.949 1.00 93.25 302 ASN A N 1
ATOM 2304 C CA . ASN A 1 302 ? -17.926 0.324 -4.486 1.00 93.25 302 ASN A CA 1
ATOM 2305 C C . ASN A 1 302 ? -16.991 -0.820 -4.070 1.00 93.25 302 ASN A C 1
ATOM 2307 O O . ASN A 1 302 ? -15.789 -0.774 -4.306 1.00 93.25 302 ASN A O 1
ATOM 2311 N N . VAL A 1 303 ? -17.566 -1.885 -3.499 1.00 92.44 303 VAL A N 1
ATOM 2312 C CA . VAL A 1 303 ? -16.825 -3.074 -3.028 1.00 92.44 303 VAL A CA 1
ATOM 2313 C C . VAL A 1 303 ? -16.067 -3.830 -4.133 1.00 92.44 303 VAL A C 1
ATOM 2315 O O . VAL A 1 303 ? -15.165 -4.613 -3.839 1.00 92.44 303 VAL A O 1
ATOM 2318 N N . THR A 1 304 ? -16.445 -3.636 -5.402 1.00 91.31 304 THR A N 1
ATOM 2319 C CA . THR A 1 304 ? -15.819 -4.323 -6.543 1.00 91.31 304 THR A CA 1
ATOM 2320 C C . THR A 1 304 ? -14.590 -3.596 -7.078 1.00 91.31 304 THR A C 1
ATOM 2322 O O . THR A 1 304 ? -13.753 -4.223 -7.719 1.00 91.31 304 THR A O 1
ATOM 2325 N N . ASN A 1 305 ? -14.457 -2.299 -6.796 1.00 93.38 305 ASN A N 1
ATOM 2326 C CA . ASN A 1 305 ? -13.274 -1.518 -7.130 1.00 93.38 305 ASN A CA 1
ATOM 2327 C C . ASN A 1 305 ? -12.311 -1.541 -5.940 1.00 93.38 305 ASN A C 1
ATOM 2329 O O . ASN A 1 305 ? -12.396 -0.721 -5.028 1.00 93.38 305 ASN A O 1
ATOM 2333 N N . VAL A 1 306 ? -11.414 -2.523 -5.946 1.00 93.56 306 VAL A N 1
ATOM 2334 C CA . VAL A 1 306 ? -10.345 -2.683 -4.954 1.00 93.56 306 VAL A CA 1
ATOM 2335 C C . VAL A 1 306 ? -9.249 -1.641 -5.179 1.00 93.56 306 VAL A C 1
ATOM 2337 O O . VAL A 1 306 ? -8.896 -1.342 -6.319 1.00 93.56 306 VAL A O 1
ATOM 2340 N N . HIS A 1 307 ? -8.679 -1.115 -4.094 1.00 93.12 307 HIS A N 1
ATOM 2341 C CA . HIS A 1 307 ? -7.490 -0.280 -4.173 1.00 93.12 307 HIS A CA 1
ATOM 2342 C C . HIS A 1 307 ? -6.287 -1.109 -4.638 1.00 93.12 307 HIS A C 1
ATOM 2344 O O . HIS A 1 307 ? -5.828 -2.026 -3.952 1.00 93.12 307 HIS A O 1
ATOM 2350 N N . VAL A 1 308 ? -5.747 -0.712 -5.784 1.00 93.44 308 VAL A N 1
ATOM 2351 C 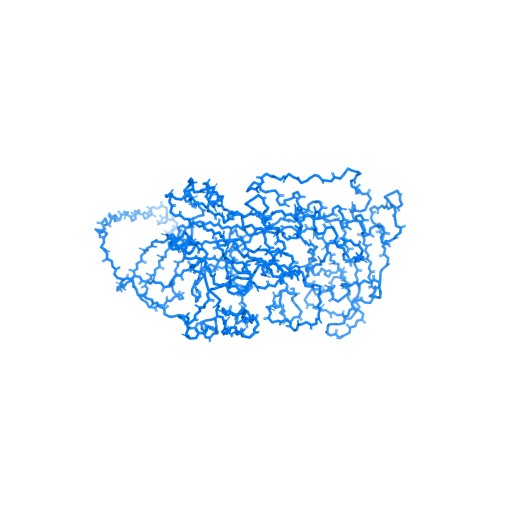CA . VAL A 1 308 ? -4.492 -1.200 -6.352 1.00 93.44 308 VAL A CA 1
ATOM 2352 C C . VAL A 1 308 ? -3.644 0.007 -6.693 1.00 93.44 308 VAL A C 1
ATOM 2354 O O . VAL A 1 308 ? -4.151 0.981 -7.247 1.00 93.44 308 VAL A O 1
ATOM 2357 N N . ASN A 1 309 ? -2.358 -0.075 -6.394 1.00 90.69 309 ASN A N 1
ATOM 2358 C CA . ASN A 1 309 ? -1.374 0.902 -6.815 1.00 90.69 309 ASN A CA 1
ATOM 2359 C C . ASN A 1 309 ? -0.373 0.224 -7.744 1.00 90.69 309 ASN A C 1
ATOM 2361 O O . ASN A 1 309 ? 0.084 -0.883 -7.450 1.00 90.69 309 ASN A O 1
ATOM 2365 N N . CYS A 1 310 ? -0.033 0.875 -8.851 1.00 91.44 310 CYS A N 1
ATOM 2366 C CA . CYS A 1 310 ? 0.927 0.349 -9.811 1.00 91.44 310 CYS A CA 1
ATOM 2367 C C . CYS A 1 310 ? 2.135 1.268 -9.963 1.00 91.44 310 CYS A C 1
ATOM 2369 O O . CYS A 1 310 ? 2.010 2.488 -9.979 1.00 91.44 310 CYS A O 1
ATOM 2371 N N . GLY A 1 311 ? 3.305 0.675 -10.180 1.00 89.88 311 GLY A N 1
ATOM 2372 C CA . GLY A 1 311 ? 4.517 1.431 -10.472 1.00 89.88 311 GLY A CA 1
ATOM 2373 C C . GLY A 1 311 ? 5.629 0.562 -11.034 1.00 89.88 311 GLY A C 1
ATOM 2374 O O . GLY A 1 311 ? 5.509 -0.662 -11.122 1.00 89.88 311 GLY A O 1
ATOM 2375 N N . ILE A 1 312 ? 6.726 1.205 -11.421 1.00 90.62 312 ILE A N 1
ATOM 2376 C CA . ILE A 1 312 ? 7.973 0.530 -11.763 1.00 90.62 312 ILE A CA 1
ATOM 2377 C C . ILE A 1 312 ? 8.888 0.541 -10.548 1.00 90.62 312 ILE A C 1
ATOM 2379 O O . ILE A 1 312 ? 9.344 1.590 -10.109 1.00 90.62 312 ILE A O 1
ATOM 2383 N N . PHE A 1 313 ? 9.190 -0.637 -10.026 1.00 91.62 313 PHE A N 1
ATOM 2384 C CA . PHE A 1 313 ? 10.219 -0.832 -9.026 1.00 91.62 313 PHE A CA 1
ATOM 2385 C C . PHE A 1 313 ? 11.593 -0.929 -9.693 1.00 91.62 313 PHE A C 1
ATOM 2387 O O . PHE A 1 313 ? 11.855 -1.819 -10.511 1.00 91.62 313 PHE A O 1
ATOM 2394 N N . LEU A 1 314 ? 12.477 -0.010 -9.322 1.00 88.75 314 LEU A N 1
ATOM 2395 C CA . LEU A 1 314 ? 13.886 -0.018 -9.673 1.00 88.75 314 LEU A CA 1
ATOM 2396 C C . LEU A 1 314 ? 14.662 -0.751 -8.574 1.00 88.75 314 LEU A C 1
ATOM 2398 O O . LEU A 1 314 ? 14.719 -0.313 -7.423 1.00 88.75 314 LEU A O 1
ATOM 2402 N N . ARG A 1 315 ? 15.247 -1.894 -8.937 1.00 88.81 315 ARG A N 1
ATOM 2403 C CA . ARG A 1 315 ? 15.967 -2.776 -8.006 1.00 88.81 315 ARG A CA 1
ATOM 2404 C C . ARG A 1 315 ? 17.198 -2.077 -7.396 1.00 88.81 315 ARG A C 1
ATOM 2406 O O . ARG A 1 315 ? 17.757 -1.211 -8.068 1.00 88.81 315 ARG A O 1
ATOM 2413 N N . PRO A 1 316 ? 17.693 -2.497 -6.208 1.00 86.25 316 PRO A N 1
ATOM 2414 C CA . PRO A 1 316 ? 19.022 -2.112 -5.737 1.00 86.25 316 PRO A CA 1
ATOM 2415 C C . PRO A 1 316 ? 20.102 -2.158 -6.834 1.00 86.25 316 PRO A C 1
ATOM 2417 O O . PRO A 1 316 ? 20.110 -3.104 -7.637 1.00 86.25 316 PRO A O 1
ATOM 2420 N N . PRO A 1 317 ? 20.991 -1.151 -6.887 1.00 88.25 317 PRO A N 1
ATOM 2421 C CA . PRO A 1 317 ? 22.018 -1.039 -7.912 1.00 88.25 317 PRO A CA 1
ATOM 2422 C C . PRO A 1 317 ? 23.051 -2.160 -7.807 1.00 88.25 317 PRO A C 1
ATOM 2424 O O . PRO A 1 317 ? 23.610 -2.431 -6.749 1.00 88.25 317 PRO A O 1
ATOM 2427 N N . LEU A 1 318 ? 23.327 -2.815 -8.935 1.00 92.00 318 LEU A N 1
ATOM 2428 C CA . LEU A 1 318 ? 24.338 -3.861 -9.025 1.00 92.00 318 LEU A CA 1
ATOM 2429 C C . LEU A 1 318 ? 25.610 -3.304 -9.658 1.00 92.00 318 LEU A C 1
ATOM 2431 O O . LEU A 1 318 ? 25.590 -2.865 -10.807 1.00 92.00 318 LEU A O 1
ATOM 2435 N N . ARG A 1 319 ? 26.728 -3.379 -8.936 1.00 91.75 319 ARG A N 1
ATOM 2436 C CA . ARG A 1 319 ? 28.043 -3.003 -9.463 1.00 91.75 319 ARG A CA 1
ATOM 2437 C C . ARG A 1 319 ? 28.534 -4.040 -10.477 1.00 91.75 319 ARG A C 1
ATOM 2439 O O . ARG A 1 319 ? 28.549 -5.234 -10.183 1.00 91.75 319 ARG A O 1
ATOM 2446 N N . THR A 1 320 ? 28.947 -3.596 -11.664 1.00 94.25 320 THR A N 1
ATOM 2447 C CA . THR A 1 320 ? 29.294 -4.479 -12.799 1.00 94.25 320 THR A CA 1
ATOM 2448 C C . THR A 1 320 ? 30.770 -4.445 -13.203 1.00 94.25 320 THR A C 1
ATOM 2450 O O . THR A 1 320 ? 31.200 -5.250 -14.026 1.00 94.25 320 THR A O 1
ATOM 2453 N N . ASP A 1 321 ? 31.576 -3.562 -12.613 1.00 93.19 321 ASP A N 1
ATOM 2454 C CA . ASP A 1 321 ? 33.018 -3.433 -12.882 1.00 93.19 321 ASP A CA 1
ATOM 2455 C C . ASP A 1 321 ? 33.916 -4.307 -11.978 1.00 93.19 321 ASP A C 1
ATOM 2457 O O . ASP A 1 321 ? 35.139 -4.281 -12.115 1.00 93.19 321 ASP A O 1
ATOM 2461 N N . GLY A 1 322 ? 33.323 -5.087 -11.068 1.00 90.06 322 GLY A N 1
ATOM 2462 C CA . GLY A 1 322 ? 34.035 -5.972 -10.140 1.00 90.06 322 GLY A CA 1
ATOM 2463 C C . GLY A 1 322 ? 34.589 -5.298 -8.878 1.00 90.06 322 GLY A C 1
ATOM 2464 O O . GLY A 1 322 ? 35.272 -5.967 -8.104 1.00 90.06 322 GLY A O 1
ATOM 2465 N N . GLY A 1 323 ? 34.318 -4.008 -8.651 1.00 88.38 323 GLY A N 1
ATOM 2466 C CA . GLY A 1 323 ? 34.654 -3.344 -7.388 1.00 88.38 323 GLY A CA 1
ATOM 2467 C C . GLY A 1 323 ? 33.694 -3.692 -6.239 1.00 88.38 323 GLY A C 1
ATOM 2468 O O . GLY A 1 323 ? 32.757 -4.474 -6.403 1.00 88.38 323 GLY A O 1
ATOM 2469 N N . ASP A 1 324 ? 33.921 -3.114 -5.053 1.00 85.56 324 ASP A N 1
ATOM 2470 C CA . ASP A 1 324 ? 33.063 -3.355 -3.882 1.00 85.56 324 ASP A CA 1
ATOM 2471 C C . ASP A 1 324 ? 31.668 -2.738 -4.114 1.00 85.56 324 ASP A C 1
ATOM 2473 O O . ASP A 1 324 ? 31.577 -1.527 -4.341 1.00 85.56 324 ASP A O 1
ATOM 2477 N N . PRO A 1 325 ? 30.575 -3.523 -4.058 1.00 82.12 325 PRO A N 1
ATOM 2478 C CA . PRO A 1 325 ? 29.220 -3.022 -4.288 1.00 82.12 325 PRO A CA 1
ATOM 2479 C C . PRO A 1 325 ? 28.742 -2.020 -3.227 1.00 82.12 325 PRO A C 1
ATOM 2481 O O . PRO A 1 325 ? 27.736 -1.360 -3.438 1.00 82.12 325 PRO A O 1
ATOM 2484 N N . ARG A 1 326 ? 29.453 -1.874 -2.102 1.00 78.12 326 ARG A N 1
ATOM 2485 C CA . ARG A 1 326 ? 29.139 -0.888 -1.053 1.00 78.12 326 ARG A CA 1
ATOM 2486 C C . ARG A 1 326 ? 29.814 0.466 -1.278 1.00 78.12 326 ARG A C 1
ATOM 2488 O O . ARG A 1 326 ? 29.602 1.389 -0.495 1.00 78.12 326 ARG A O 1
ATOM 2495 N N . LEU A 1 327 ? 30.685 0.569 -2.283 1.00 78.69 327 LEU A N 1
ATOM 2496 C CA . LEU A 1 327 ? 31.450 1.775 -2.580 1.00 78.69 327 LEU A CA 1
ATOM 2497 C C . LEU A 1 327 ? 30.971 2.402 -3.888 1.00 78.69 327 LEU A C 1
ATOM 2499 O O . LEU A 1 327 ? 31.129 1.821 -4.961 1.00 78.69 327 LEU A O 1
ATOM 2503 N N . SER A 1 328 ? 30.439 3.616 -3.789 1.00 77.94 328 SER A N 1
ATOM 2504 C CA . SER A 1 328 ? 30.021 4.437 -4.929 1.00 77.94 328 SER A CA 1
ATOM 2505 C C . SER A 1 328 ? 31.191 5.290 -5.428 1.00 77.94 328 SER A C 1
ATOM 2507 O O . SER A 1 328 ? 31.282 6.480 -5.128 1.00 77.94 328 SER A O 1
ATOM 2509 N N . ASP A 1 329 ? 32.127 4.667 -6.148 1.00 81.94 329 ASP A N 1
ATOM 2510 C CA . ASP A 1 329 ? 33.330 5.342 -6.654 1.00 81.94 329 ASP A CA 1
ATOM 2511 C C . ASP A 1 329 ? 33.044 6.150 -7.930 1.00 81.94 329 ASP A C 1
ATOM 2513 O O . ASP A 1 329 ? 32.239 5.745 -8.771 1.00 81.94 329 ASP A O 1
ATOM 2517 N N . LEU A 1 330 ? 33.764 7.253 -8.146 1.00 85.69 330 LEU A N 1
ATOM 2518 C CA . LEU A 1 330 ? 33.722 7.952 -9.433 1.00 85.69 330 LEU A CA 1
ATOM 2519 C C . LEU A 1 330 ? 34.193 7.017 -10.562 1.00 85.69 330 LEU A C 1
ATOM 2521 O O . LEU A 1 330 ? 35.236 6.370 -10.452 1.00 85.69 330 LEU A O 1
ATOM 2525 N N . GLY A 1 331 ? 33.439 6.969 -11.658 1.00 86.50 331 GLY A N 1
ATOM 2526 C CA . GLY A 1 331 ? 33.715 6.111 -12.809 1.00 86.50 331 GLY A CA 1
ATOM 2527 C C . GLY A 1 331 ? 33.312 4.647 -12.614 1.00 86.50 331 GLY A C 1
ATOM 2528 O O . GLY A 1 331 ? 33.555 3.833 -13.509 1.00 86.50 331 GLY A O 1
ATOM 2529 N N . SER A 1 332 ? 32.703 4.298 -11.475 1.00 89.75 332 SER A N 1
ATOM 2530 C CA . SER A 1 332 ? 32.186 2.947 -11.250 1.00 89.75 332 SER A CA 1
ATOM 2531 C C . SER A 1 332 ? 30.964 2.659 -12.119 1.00 89.75 332 SER A C 1
ATOM 2533 O O . SER A 1 332 ? 30.173 3.557 -12.424 1.00 89.75 332 SER A O 1
ATOM 2535 N N . LYS A 1 333 ? 30.829 1.396 -12.538 1.00 92.88 333 LYS A N 1
ATOM 2536 C CA . LYS A 1 333 ? 29.765 0.945 -13.448 1.00 92.88 333 LYS A CA 1
ATOM 2537 C C . LYS A 1 333 ? 28.682 0.182 -12.708 1.00 92.88 333 LYS A C 1
ATOM 2539 O O . LYS A 1 333 ? 28.982 -0.724 -11.927 1.00 92.88 333 LYS A O 1
ATOM 2544 N N . TRP A 1 334 ? 27.436 0.507 -13.025 1.00 92.62 334 TRP A N 1
ATOM 2545 C CA . TRP A 1 334 ? 26.267 -0.023 -12.338 1.00 92.62 334 TRP A CA 1
ATOM 2546 C C . TRP A 1 334 ? 25.163 -0.403 -13.309 1.00 92.62 334 TRP A C 1
ATOM 2548 O O . TRP A 1 334 ? 25.092 0.112 -14.425 1.00 92.62 334 TRP A O 1
ATOM 2558 N N . SER A 1 335 ? 24.311 -1.314 -12.852 1.00 94.50 335 SER A N 1
ATOM 2559 C CA . SER A 1 335 ? 23.163 -1.811 -13.592 1.00 94.50 335 SER A CA 1
ATOM 2560 C C . SER A 1 335 ? 21.955 -1.967 -12.666 1.00 94.50 335 SER A C 1
ATOM 2562 O O . SER A 1 335 ? 22.089 -2.456 -11.539 1.00 94.50 335 SER A O 1
ATOM 2564 N N . GLN A 1 336 ? 20.776 -1.546 -13.122 1.00 93.06 336 GLN A N 1
ATOM 2565 C CA . GLN A 1 336 ? 19.513 -1.655 -12.389 1.00 93.06 336 GLN A CA 1
ATOM 2566 C C . GLN A 1 336 ? 18.400 -2.182 -13.292 1.00 93.06 336 GLN A C 1
ATOM 2568 O O . GLN A 1 336 ? 18.054 -1.580 -14.307 1.00 93.06 336 GLN A O 1
ATOM 2573 N N . ASN A 1 337 ? 17.798 -3.298 -12.887 1.00 95.12 337 ASN A N 1
ATOM 2574 C CA . ASN A 1 337 ? 16.645 -3.863 -13.581 1.00 95.12 337 ASN A CA 1
ATOM 2575 C C . ASN A 1 337 ? 15.356 -3.194 -13.112 1.00 95.12 337 ASN A C 1
ATOM 2577 O O . ASN A 1 337 ? 15.216 -2.845 -11.935 1.00 95.12 337 ASN A O 1
ATOM 2581 N N . THR A 1 338 ? 14.395 -3.112 -14.026 1.00 94.75 338 THR A N 1
ATOM 2582 C CA . THR A 1 338 ? 13.058 -2.594 -13.739 1.00 94.75 338 THR A CA 1
ATOM 2583 C C . THR A 1 338 ? 12.027 -3.717 -13.653 1.00 94.75 338 THR A C 1
ATOM 2585 O O . THR A 1 338 ? 12.061 -4.693 -14.403 1.00 94.75 338 THR A O 1
ATOM 2588 N N . TYR A 1 339 ? 11.098 -3.586 -12.713 1.00 96.31 339 TYR A N 1
ATOM 2589 C CA . TYR A 1 339 ? 9.966 -4.492 -12.534 1.00 96.31 339 TYR A CA 1
ATOM 2590 C C . TYR A 1 339 ? 8.695 -3.664 -12.475 1.00 96.31 339 TYR A C 1
ATOM 2592 O O . TYR A 1 339 ? 8.659 -2.670 -11.764 1.00 96.31 339 TYR A O 1
ATOM 2600 N N . SER A 1 340 ? 7.642 -4.061 -13.180 1.00 95.56 340 SER A N 1
ATOM 2601 C CA . SER A 1 340 ? 6.323 -3.493 -12.919 1.00 95.56 340 SER A CA 1
ATOM 2602 C C . SER A 1 340 ? 5.709 -4.226 -11.744 1.00 95.56 340 SER A C 1
ATOM 2604 O O . SER A 1 340 ? 5.629 -5.450 -11.770 1.00 95.56 340 SER A O 1
ATOM 2606 N N . CYS A 1 341 ? 5.309 -3.490 -10.718 1.00 95.12 341 CYS A N 1
ATOM 2607 C CA . CYS A 1 341 ? 4.692 -4.038 -9.525 1.00 95.12 341 CYS A CA 1
ATOM 2608 C C . CYS A 1 341 ? 3.286 -3.477 -9.365 1.00 95.12 341 CYS A C 1
ATOM 2610 O O . CYS A 1 341 ? 3.032 -2.309 -9.670 1.00 95.12 341 CYS A O 1
ATOM 2612 N N . SER A 1 342 ? 2.395 -4.316 -8.856 1.00 94.25 342 SER A N 1
ATOM 2613 C CA . SER A 1 342 ? 1.065 -3.921 -8.410 1.00 94.25 342 SER A CA 1
ATOM 2614 C C . SER A 1 342 ? 0.876 -4.338 -6.962 1.00 94.25 342 SER A C 1
ATOM 2616 O O . SER A 1 342 ? 1.147 -5.490 -6.604 1.00 94.25 342 SER A O 1
ATOM 2618 N N . SER A 1 343 ? 0.380 -3.411 -6.157 1.00 93.31 343 SER A N 1
ATOM 2619 C CA . SER A 1 343 ? 0.282 -3.554 -4.714 1.00 93.31 343 SER A CA 1
ATOM 2620 C C . SER A 1 343 ? -1.121 -3.229 -4.225 1.00 93.31 343 SER A C 1
ATOM 2622 O O . SER A 1 343 ? -1.759 -2.303 -4.720 1.00 93.31 343 SER A O 1
ATOM 2624 N N . ALA A 1 344 ? -1.588 -3.970 -3.228 1.00 93.81 344 ALA A N 1
ATOM 2625 C CA . ALA A 1 344 ? -2.863 -3.749 -2.560 1.00 93.81 344 ALA A CA 1
ATOM 2626 C C . ALA A 1 344 ? -2.721 -3.994 -1.053 1.00 93.81 344 ALA A C 1
ATOM 2628 O O . ALA A 1 344 ? -1.708 -4.508 -0.573 1.00 93.81 344 ALA A O 1
ATOM 2629 N N . THR A 1 345 ? -3.759 -3.643 -0.300 1.00 94.12 345 THR A N 1
ATOM 2630 C CA . THR A 1 345 ? -3.878 -4.014 1.112 1.00 94.12 345 THR A CA 1
ATOM 2631 C C . THR A 1 345 ? -5.072 -4.932 1.271 1.00 94.12 345 THR A C 1
ATOM 2633 O O . THR A 1 345 ? -6.180 -4.576 0.862 1.00 94.12 345 THR A O 1
ATOM 2636 N N . HIS A 1 346 ? -4.861 -6.087 1.898 1.00 91.94 346 HIS A N 1
ATOM 2637 C CA . HIS A 1 346 ? -5.972 -6.878 2.413 1.00 91.94 346 HIS A CA 1
ATOM 2638 C C . HIS A 1 346 ? -6.050 -6.765 3.930 1.00 91.94 346 HIS A C 1
ATOM 2640 O O . HIS A 1 346 ? -5.038 -6.628 4.622 1.00 91.94 346 HIS A O 1
ATOM 2646 N N . ALA A 1 347 ? -7.273 -6.828 4.437 1.00 93.44 347 ALA A N 1
ATOM 2647 C CA . ALA A 1 347 ? -7.592 -6.956 5.841 1.00 93.44 347 ALA A CA 1
ATOM 2648 C C . ALA A 1 347 ? -7.955 -8.404 6.170 1.00 93.44 347 ALA A C 1
ATOM 2650 O O . ALA A 1 347 ? -8.582 -9.099 5.369 1.00 93.44 347 ALA A O 1
ATOM 2651 N N . SER A 1 348 ? -7.580 -8.860 7.358 1.00 93.94 348 SER A N 1
ATOM 2652 C CA . SER A 1 348 ? -7.947 -10.180 7.869 1.00 93.94 348 SER A CA 1
ATOM 2653 C C . SER A 1 348 ? -8.121 -10.137 9.386 1.00 93.94 348 SER A C 1
ATOM 2655 O O . SER A 1 348 ? -7.554 -9.281 10.070 1.00 93.94 348 SER A O 1
ATOM 2657 N N . ILE A 1 349 ? -8.934 -11.048 9.923 1.00 92.31 349 ILE A N 1
ATOM 2658 C CA . ILE A 1 349 ? -9.040 -11.257 11.369 1.00 92.31 349 ILE A CA 1
ATOM 2659 C C . ILE A 1 349 ? -8.209 -12.471 11.717 1.00 92.31 349 ILE A C 1
ATOM 2661 O O . ILE A 1 349 ? -8.475 -13.565 11.229 1.00 92.31 349 ILE A O 1
ATOM 2665 N N . GLN A 1 350 ? -7.203 -12.299 12.563 1.00 91.62 350 GLN A N 1
ATOM 2666 C CA . GLN A 1 350 ? -6.305 -13.395 12.900 1.00 91.62 350 GLN A CA 1
ATOM 2667 C C . GLN A 1 350 ? -6.106 -13.526 14.384 1.00 91.62 350 GLN A C 1
ATOM 2669 O O . GLN A 1 350 ? -6.019 -12.547 15.129 1.00 91.62 350 GLN A O 1
ATOM 2674 N N . ARG A 1 351 ? -5.976 -14.785 14.782 1.00 91.69 351 ARG A N 1
ATOM 2675 C CA . ARG A 1 351 ? -5.729 -15.149 16.159 1.00 91.69 351 ARG A CA 1
ATOM 2676 C C . ARG A 1 351 ? -4.255 -14.998 16.467 1.00 91.69 351 ARG A C 1
ATOM 2678 O O . ARG A 1 351 ? -3.415 -15.706 15.906 1.00 91.69 351 ARG A O 1
ATOM 2685 N N . VAL A 1 352 ? -3.963 -14.090 17.382 1.00 91.19 352 VAL A N 1
ATOM 2686 C CA . VAL A 1 352 ? -2.623 -13.840 17.891 1.00 91.19 352 VAL A CA 1
ATOM 2687 C C . VAL A 1 352 ? -2.516 -14.446 19.277 1.00 91.19 352 VAL A C 1
ATOM 2689 O O . VAL A 1 352 ? -3.305 -14.139 20.169 1.00 91.19 352 VAL A O 1
ATOM 2692 N N . THR A 1 353 ? -1.538 -15.325 19.437 1.00 91.44 353 THR A N 1
ATOM 2693 C CA . THR A 1 353 ? -1.139 -15.907 20.709 1.00 91.44 353 THR A CA 1
ATOM 2694 C C . THR A 1 353 ? 0.018 -15.098 21.264 1.00 91.44 353 THR A C 1
ATOM 2696 O O . THR A 1 353 ? 1.043 -14.935 20.603 1.00 91.44 353 THR A O 1
ATOM 2699 N N . PHE A 1 354 ? -0.143 -14.621 22.489 1.00 90.00 354 PHE A N 1
ATOM 2700 C CA . PHE A 1 354 ? 0.909 -13.961 23.243 1.00 90.00 354 PHE A CA 1
ATOM 2701 C C . PHE A 1 354 ? 1.394 -14.903 24.329 1.00 90.00 354 PHE A C 1
ATOM 2703 O O . PHE A 1 354 ? 0.575 -15.521 25.011 1.00 90.00 354 PHE A O 1
ATOM 2710 N N . SER A 1 355 ? 2.703 -14.970 24.536 1.00 89.38 355 SER A N 1
ATOM 2711 C CA . SER A 1 355 ? 3.301 -15.591 25.711 1.00 89.38 355 SER A CA 1
ATOM 2712 C C . SER A 1 355 ? 4.326 -14.665 26.349 1.00 89.38 355 SER A C 1
ATOM 2714 O O . SER A 1 355 ? 5.121 -14.016 25.676 1.00 89.38 355 SER A O 1
ATOM 2716 N N . THR A 1 356 ? 4.308 -14.599 27.675 1.00 85.50 356 THR A N 1
ATOM 2717 C CA . THR A 1 356 ? 5.312 -13.871 28.451 1.00 85.50 356 THR A CA 1
ATOM 2718 C C . THR A 1 356 ? 5.707 -14.665 29.681 1.00 85.50 356 THR A C 1
ATOM 2720 O O . THR A 1 356 ? 4.866 -15.310 30.308 1.00 85.50 356 THR A O 1
ATOM 2723 N N . ASN A 1 357 ? 6.984 -14.566 30.045 1.00 78.06 357 ASN A N 1
ATOM 2724 C CA . ASN A 1 357 ? 7.524 -15.077 31.304 1.00 78.06 357 ASN A CA 1
ATOM 2725 C C . ASN A 1 357 ? 7.596 -13.987 32.389 1.00 78.06 357 ASN A C 1
ATOM 2727 O O . ASN A 1 357 ? 7.900 -14.293 33.540 1.00 78.06 357 ASN A O 1
ATOM 2731 N N . SER A 1 358 ? 7.341 -12.722 32.031 1.00 67.12 358 SER A N 1
ATOM 2732 C CA . SER A 1 358 ? 7.384 -11.560 32.924 1.00 67.12 358 SER A CA 1
ATOM 2733 C C . SER A 1 358 ? 6.077 -10.764 32.858 1.00 67.12 358 SER A C 1
ATOM 2735 O O . SER A 1 358 ? 5.378 -10.765 31.848 1.00 67.12 358 SER A O 1
ATOM 2737 N N . SER A 1 359 ? 5.706 -10.093 33.943 1.00 64.19 359 SER A N 1
ATOM 2738 C CA . SER A 1 359 ? 4.367 -9.514 34.078 1.00 64.19 359 SER A CA 1
ATOM 2739 C C . SER A 1 359 ? 4.222 -8.076 33.565 1.00 64.19 359 SER A C 1
ATOM 2741 O O . SER A 1 359 ? 3.139 -7.519 33.712 1.00 64.19 359 SER A O 1
ATOM 2743 N N . SER A 1 360 ? 5.274 -7.430 33.037 1.00 64.56 360 SER A N 1
ATOM 2744 C CA . SER A 1 360 ? 5.265 -5.958 32.926 1.00 64.56 360 SER A CA 1
ATOM 2745 C C . SER A 1 360 ? 5.948 -5.316 31.716 1.00 64.56 360 SER A C 1
ATOM 2747 O O . SER A 1 360 ? 5.937 -4.091 31.648 1.00 64.56 360 SER A O 1
ATOM 2749 N N . ASP A 1 361 ? 6.543 -6.066 30.783 1.00 70.25 361 ASP A N 1
ATOM 2750 C CA . ASP A 1 361 ? 7.252 -5.463 29.640 1.00 70.25 361 ASP A CA 1
ATOM 2751 C C . ASP A 1 361 ? 6.793 -6.028 28.289 1.00 70.25 361 ASP A C 1
ATOM 2753 O O . ASP A 1 361 ? 6.842 -7.243 28.061 1.00 70.25 361 ASP A O 1
ATOM 2757 N N . LEU A 1 362 ? 6.400 -5.120 27.387 1.00 76.31 362 LEU A N 1
ATOM 2758 C CA . LEU A 1 362 ? 6.032 -5.402 26.000 1.00 76.31 362 LEU A CA 1
ATOM 2759 C C . LEU A 1 362 ? 7.184 -6.043 25.215 1.00 76.31 362 LEU A C 1
ATOM 2761 O O . LEU A 1 362 ? 6.929 -6.881 24.355 1.00 76.31 362 LEU A O 1
ATOM 2765 N N . GLN A 1 363 ? 8.441 -5.707 25.525 1.00 75.31 363 GLN A N 1
ATOM 2766 C CA . GLN A 1 363 ? 9.606 -6.239 24.803 1.00 75.31 363 GLN A CA 1
ATOM 2767 C C . GLN A 1 363 ? 9.847 -7.731 25.063 1.00 75.31 363 GLN A C 1
ATOM 2769 O O . GLN A 1 363 ? 10.498 -8.406 24.271 1.00 75.31 363 GLN A O 1
ATOM 2774 N N . SER A 1 364 ? 9.318 -8.257 26.170 1.00 76.38 364 SER A N 1
ATOM 2775 C CA . SER A 1 364 ? 9.455 -9.670 26.536 1.00 76.38 364 SER A CA 1
ATOM 2776 C C . SER A 1 364 ? 8.361 -10.569 25.947 1.00 76.38 364 SER A C 1
ATOM 2778 O O . SER A 1 364 ? 8.366 -11.778 26.197 1.00 76.38 364 SER A O 1
ATOM 2780 N N . LEU A 1 365 ? 7.426 -9.993 25.179 1.00 85.44 365 LEU A N 1
ATOM 2781 C CA . LEU A 1 365 ? 6.326 -10.728 24.569 1.00 85.44 365 LEU A CA 1
ATOM 2782 C C . LEU A 1 365 ? 6.810 -11.571 23.397 1.00 85.44 365 LEU A C 1
ATOM 2784 O O . LEU A 1 365 ? 7.350 -11.073 22.414 1.00 85.44 365 LEU A O 1
ATOM 2788 N N . GLN A 1 366 ? 6.519 -12.859 23.478 1.00 89.62 366 GLN A N 1
ATOM 2789 C CA . GLN A 1 366 ? 6.541 -13.742 22.329 1.00 89.62 366 GLN A CA 1
ATOM 2790 C C . GLN A 1 366 ? 5.175 -13.678 21.659 1.00 89.62 366 GLN A C 1
ATOM 2792 O O . GLN A 1 366 ? 4.143 -13.888 22.300 1.00 89.62 366 GLN A O 1
ATOM 2797 N N . ILE A 1 367 ? 5.179 -13.363 20.370 1.00 90.12 367 ILE A N 1
ATOM 2798 C CA . ILE A 1 367 ? 3.974 -13.172 19.572 1.00 90.12 367 ILE A CA 1
ATOM 2799 C C . ILE A 1 367 ? 3.968 -14.247 18.495 1.00 90.12 367 ILE A C 1
ATOM 2801 O O . ILE A 1 367 ? 4.955 -14.450 17.793 1.00 90.12 367 ILE A O 1
ATOM 2805 N N . THR A 1 368 ? 2.866 -14.976 18.376 1.00 90.00 368 THR A N 1
ATOM 2806 C CA . THR A 1 368 ? 2.685 -15.986 17.331 1.00 90.00 368 THR A CA 1
ATOM 2807 C C . THR A 1 368 ? 1.316 -15.828 16.704 1.00 90.00 368 THR A C 1
ATOM 2809 O O . THR A 1 368 ? 0.312 -15.668 17.393 1.00 90.00 368 THR A O 1
ATOM 2812 N N . ARG A 1 369 ? 1.272 -15.882 15.378 1.00 87.56 369 ARG A N 1
ATOM 2813 C CA . ARG A 1 369 ? 0.084 -15.591 14.583 1.00 87.56 369 ARG A CA 1
ATOM 2814 C C . ARG A 1 369 ? -0.444 -16.855 13.927 1.00 87.56 369 ARG A C 1
ATOM 2816 O O . ARG A 1 369 ? 0.316 -17.635 13.361 1.00 87.56 369 ARG A O 1
ATOM 2823 N N . THR A 1 370 ? -1.759 -17.030 13.968 1.00 86.81 370 THR A N 1
ATOM 2824 C CA . THR A 1 370 ? -2.454 -18.031 13.154 1.00 86.81 370 THR A CA 1
ATOM 2825 C C . THR A 1 370 ? -3.067 -17.326 11.952 1.00 86.81 370 THR A C 1
ATOM 2827 O O . THR A 1 370 ? -3.970 -16.510 12.111 1.00 86.81 370 THR A O 1
ATOM 2830 N N . LEU A 1 371 ? -2.557 -17.625 10.757 1.00 79.12 371 LEU A N 1
ATOM 2831 C CA . LEU A 1 371 ? -2.887 -16.894 9.525 1.00 79.12 371 LEU A CA 1
ATOM 2832 C C . LEU A 1 371 ? -4.280 -17.221 8.972 1.00 79.12 371 LEU A C 1
ATOM 2834 O O . LEU A 1 371 ? -4.852 -16.417 8.242 1.00 79.12 371 LEU A O 1
ATOM 2838 N N . SER A 1 372 ? -4.838 -18.378 9.333 1.00 74.81 372 SER A N 1
ATOM 2839 C CA . SER A 1 372 ? -6.203 -18.762 8.971 1.00 74.81 372 SER A CA 1
ATOM 2840 C C . SER A 1 372 ? -7.205 -18.121 9.931 1.00 74.81 372 SER A C 1
ATOM 2842 O O . SER A 1 372 ? -7.412 -18.604 11.047 1.00 74.81 372 SER A O 1
ATOM 2844 N N . GLY A 1 373 ? -7.793 -17.013 9.483 1.00 72.19 373 GLY A N 1
ATOM 2845 C CA . GLY A 1 373 ? -8.897 -16.328 10.148 1.00 72.19 373 GLY A CA 1
ATOM 2846 C C . GLY A 1 373 ? -10.247 -17.020 9.942 1.00 72.19 373 GLY A C 1
ATOM 2847 O O . GLY A 1 373 ? -10.393 -17.793 8.994 1.00 72.19 373 GLY A O 1
ATOM 2848 N N . PRO A 1 374 ? -11.238 -16.776 10.816 1.00 84.88 374 PRO A N 1
ATOM 2849 C CA . PRO A 1 374 ? -12.610 -17.197 10.560 1.00 84.88 374 PRO A CA 1
ATOM 2850 C C . PRO A 1 374 ? -13.205 -16.430 9.370 1.00 84.88 374 PRO A C 1
ATOM 2852 O O . PRO A 1 374 ? -12.805 -15.300 9.092 1.00 84.88 374 PRO A O 1
ATOM 2855 N N . ASP A 1 375 ? -14.210 -17.014 8.718 1.00 91.31 375 ASP A N 1
ATOM 2856 C CA . ASP A 1 375 ? -15.035 -16.286 7.753 1.00 91.31 375 ASP A CA 1
ATOM 2857 C C . ASP A 1 375 ? -15.881 -15.256 8.507 1.00 91.31 375 ASP A C 1
ATOM 2859 O O . ASP A 1 375 ? -16.850 -15.602 9.190 1.00 91.31 375 ASP A O 1
ATOM 2863 N N . VAL A 1 376 ? -15.500 -13.984 8.402 1.00 93.56 376 VAL A N 1
ATOM 2864 C CA . VAL A 1 376 ? -16.210 -12.872 9.045 1.00 93.56 376 VAL A CA 1
ATOM 2865 C C . VAL A 1 376 ? -17.072 -12.118 8.041 1.00 93.56 376 VAL A C 1
ATOM 2867 O O . VAL A 1 376 ? -16.874 -12.216 6.828 1.00 93.56 376 VAL A O 1
ATOM 2870 N N . LEU A 1 377 ? -18.041 -11.358 8.551 1.00 95.62 377 LEU A N 1
ATOM 2871 C CA . LEU A 1 377 ? -18.874 -10.483 7.738 1.00 95.62 377 LEU A CA 1
ATOM 2872 C C . LEU A 1 377 ? -18.170 -9.140 7.514 1.00 95.62 377 LEU A C 1
ATOM 2874 O O . LEU A 1 377 ? -18.226 -8.237 8.353 1.00 95.62 377 LEU A O 1
ATOM 2878 N N . TRP A 1 378 ? -17.521 -9.000 6.365 1.00 95.69 378 TRP A N 1
ATOM 2879 C CA . TRP A 1 378 ? -16.996 -7.719 5.912 1.00 95.69 378 TRP A CA 1
ATOM 2880 C C . TRP A 1 378 ? -18.125 -6.876 5.343 1.00 95.69 378 TRP A C 1
ATOM 2882 O O . TRP A 1 378 ? -18.945 -7.365 4.563 1.00 95.69 378 TRP A O 1
ATOM 2892 N N . ALA A 1 379 ? -18.148 -5.599 5.707 1.00 95.69 379 ALA A N 1
ATOM 2893 C CA . ALA A 1 379 ? -19.050 -4.628 5.119 1.00 95.69 379 ALA A CA 1
ATOM 2894 C C . ALA A 1 379 ? -18.278 -3.468 4.499 1.00 95.69 379 ALA A C 1
ATOM 2896 O O . ALA A 1 379 ? -17.209 -3.080 4.968 1.00 95.69 379 ALA A O 1
ATOM 2897 N N . THR A 1 380 ? -18.858 -2.893 3.455 1.00 95.69 380 THR A N 1
ATOM 2898 C CA . THR A 1 380 ? -18.459 -1.618 2.862 1.00 95.69 380 THR A CA 1
ATOM 2899 C C . THR A 1 380 ? -19.690 -0.733 2.731 1.00 95.69 380 THR A C 1
ATOM 2901 O O . THR A 1 380 ? -20.771 -1.206 2.377 1.00 95.69 380 THR A O 1
ATOM 2904 N N . GLU A 1 381 ? -19.546 0.550 3.041 1.00 94.62 381 GLU A N 1
ATOM 2905 C CA . GLU A 1 381 ? -20.602 1.552 2.893 1.00 94.62 381 GLU A CA 1
ATOM 2906 C C . GLU A 1 381 ? -21.086 1.620 1.444 1.00 94.62 381 GLU A C 1
ATOM 2908 O O . GLU A 1 381 ? -20.274 1.786 0.539 1.00 94.62 381 GLU A O 1
ATOM 2913 N N . LYS A 1 382 ? -22.403 1.523 1.222 1.00 94.69 382 LYS A N 1
ATOM 2914 C CA . LYS A 1 382 ? -22.993 1.591 -0.118 1.00 94.69 382 LYS A CA 1
ATOM 2915 C C . LYS A 1 382 ? -23.294 3.025 -0.539 1.00 94.69 382 LYS A C 1
ATOM 2917 O O . LYS A 1 382 ? -23.966 3.760 0.182 1.00 94.69 382 LYS A O 1
ATOM 2922 N N . THR A 1 383 ? -22.855 3.395 -1.738 1.00 93.19 383 THR A N 1
ATOM 2923 C CA . THR A 1 383 ? -23.050 4.730 -2.318 1.00 93.19 383 THR A CA 1
ATOM 2924 C C . THR A 1 383 ? -23.063 4.686 -3.849 1.00 93.19 383 THR A C 1
ATOM 2926 O O . THR A 1 383 ? -22.570 3.734 -4.448 1.00 93.19 383 THR A O 1
ATOM 2929 N N . ASP A 1 384 ? -23.603 5.734 -4.472 1.00 92.75 384 ASP A N 1
ATOM 2930 C CA . ASP A 1 384 ? -23.563 5.962 -5.925 1.00 92.75 384 ASP A CA 1
ATOM 2931 C C . ASP A 1 384 ? -22.504 7.014 -6.320 1.00 92.75 384 ASP A C 1
ATOM 2933 O O . ASP A 1 384 ? -22.455 7.481 -7.459 1.00 92.75 384 ASP A O 1
ATOM 2937 N N . MET A 1 385 ? -21.663 7.423 -5.367 1.00 94.94 385 MET A N 1
ATOM 2938 C CA . MET A 1 385 ? -20.593 8.395 -5.592 1.00 94.94 385 MET A CA 1
ATOM 2939 C C . MET A 1 385 ? -19.430 7.800 -6.386 1.00 94.94 385 MET A C 1
ATOM 2941 O O . MET A 1 385 ? -19.249 6.584 -6.465 1.00 94.94 385 MET A O 1
ATOM 2945 N N . LYS A 1 386 ? -18.623 8.678 -6.980 1.00 95.75 386 LYS A N 1
ATOM 2946 C CA . LYS A 1 386 ? -17.416 8.293 -7.714 1.00 95.75 386 LYS A CA 1
ATOM 2947 C C . LYS A 1 386 ? -16.246 8.088 -6.760 1.00 95.75 386 LYS A C 1
ATOM 2949 O O . LYS A 1 386 ? -16.206 8.714 -5.703 1.00 95.75 386 LYS A O 1
ATOM 2954 N N . ILE A 1 387 ? -15.274 7.272 -7.166 1.00 94.44 387 ILE A N 1
ATOM 2955 C CA . ILE A 1 387 ? -14.044 7.009 -6.407 1.00 94.44 387 ILE A CA 1
ATOM 2956 C C . ILE A 1 387 ? -13.359 8.318 -6.018 1.00 94.44 387 ILE A C 1
ATOM 2958 O O . ILE A 1 387 ? -13.026 8.484 -4.857 1.00 94.44 387 ILE A O 1
ATOM 2962 N N . ALA A 1 388 ? -13.219 9.286 -6.930 1.00 92.31 388 ALA A N 1
ATOM 2963 C CA . ALA A 1 388 ? -12.572 10.560 -6.604 1.00 92.31 388 ALA A CA 1
ATOM 2964 C C . ALA A 1 388 ? -13.288 11.355 -5.495 1.00 92.31 388 ALA A C 1
ATOM 2966 O O . ALA A 1 388 ? -12.671 12.196 -4.850 1.00 92.31 388 ALA A O 1
ATOM 2967 N N . ASP A 1 389 ? -14.578 11.117 -5.266 1.00 93.06 389 ASP A N 1
ATOM 2968 C CA . ASP A 1 389 ? -15.410 11.971 -4.423 1.00 93.06 389 ASP A CA 1
ATOM 2969 C C . ASP A 1 389 ? -15.638 11.407 -3.014 1.00 93.06 389 ASP A C 1
ATOM 2971 O O . ASP A 1 389 ? -16.259 12.090 -2.199 1.00 93.06 389 ASP A O 1
ATOM 2975 N N . VAL A 1 390 ? -15.189 10.184 -2.699 1.00 93.00 390 VAL A N 1
ATOM 2976 C CA . VAL A 1 390 ? -15.446 9.568 -1.386 1.00 93.00 390 VAL A CA 1
ATOM 2977 C C . VAL A 1 390 ? -14.438 8.472 -1.027 1.00 93.00 390 VAL A C 1
ATOM 2979 O O . VAL A 1 390 ? -14.048 7.669 -1.868 1.00 93.00 390 VAL A O 1
ATOM 2982 N N . ASP A 1 391 ? -14.062 8.389 0.249 1.00 92.38 391 ASP A N 1
ATOM 2983 C CA . ASP A 1 391 ? -13.404 7.214 0.838 1.00 92.38 391 ASP A CA 1
ATOM 2984 C C . ASP A 1 391 ? -14.425 6.400 1.637 1.00 92.38 391 ASP A C 1
ATOM 2986 O O . ASP A 1 391 ? -14.996 6.920 2.593 1.00 92.38 391 ASP A O 1
ATOM 2990 N N . LEU A 1 392 ? -14.687 5.151 1.243 1.00 93.75 392 LEU A N 1
ATOM 2991 C CA . LEU A 1 392 ? -15.762 4.321 1.806 1.00 93.75 392 LEU A CA 1
ATOM 2992 C C . LEU A 1 392 ? -15.408 3.752 3.178 1.00 93.75 392 LEU A C 1
ATOM 2994 O O . LEU A 1 392 ? -14.323 3.203 3.346 1.00 93.75 392 LEU A O 1
ATOM 2998 N N . PHE A 1 393 ? -16.359 3.757 4.118 1.00 94.50 393 PHE A N 1
ATOM 2999 C CA . PHE A 1 393 ? -16.195 2.983 5.353 1.00 94.50 393 PHE A CA 1
ATOM 3000 C C . PHE A 1 393 ? -16.178 1.484 5.058 1.00 94.50 393 PHE A C 1
ATOM 3002 O O . PHE A 1 393 ? -16.982 0.985 4.269 1.00 94.50 393 PHE A O 1
ATOM 3009 N N . TRP A 1 394 ? -15.290 0.766 5.741 1.00 94.69 394 TRP A N 1
ATOM 3010 C CA . TRP A 1 394 ? -15.149 -0.681 5.632 1.00 94.69 394 TRP A CA 1
ATOM 3011 C C . TRP A 1 394 ? -14.783 -1.309 6.986 1.00 94.69 394 TRP A C 1
ATOM 3013 O O . TRP A 1 394 ? -14.353 -0.621 7.920 1.00 94.69 394 TRP A O 1
ATOM 3023 N N . GLY A 1 395 ? -14.968 -2.619 7.120 1.00 93.75 395 GLY A N 1
ATOM 3024 C CA . GLY A 1 395 ? -14.518 -3.370 8.294 1.00 93.75 395 GLY A CA 1
ATOM 3025 C C . GLY A 1 395 ? -15.401 -4.563 8.626 1.00 93.75 395 GLY A C 1
ATOM 3026 O O . GLY A 1 395 ? -16.401 -4.815 7.951 1.00 93.75 395 GLY A O 1
ATOM 3027 N N . TRP A 1 396 ? -15.023 -5.289 9.678 1.00 92.88 396 TRP A N 1
ATOM 3028 C CA . TRP A 1 396 ? -15.849 -6.361 10.225 1.00 92.88 396 TRP A CA 1
ATOM 3029 C C . TRP A 1 396 ? -17.029 -5.760 11.000 1.00 92.88 396 TRP A C 1
ATOM 3031 O O . TRP A 1 396 ? -16.844 -4.891 11.856 1.00 92.88 396 TRP A O 1
ATOM 3041 N N . VAL A 1 397 ? -18.240 -6.217 10.684 1.00 94.25 397 VAL A N 1
ATOM 3042 C CA . VAL A 1 397 ? -19.485 -5.817 11.351 1.00 94.25 397 VAL A CA 1
ATOM 3043 C C . VAL A 1 397 ? -20.222 -7.022 11.932 1.00 94.25 397 VAL A C 1
ATOM 3045 O O . VAL A 1 397 ? -19.979 -8.166 11.549 1.00 94.25 397 VAL A O 1
ATOM 3048 N N . ASP A 1 398 ? -21.138 -6.757 12.861 1.00 94.44 398 ASP A N 1
ATOM 3049 C CA . ASP A 1 398 ? -22.018 -7.776 13.434 1.00 94.44 398 ASP A CA 1
ATOM 3050 C C . ASP A 1 398 ? -22.903 -8.440 12.362 1.00 94.44 398 ASP A C 1
ATOM 3052 O O . ASP A 1 398 ? -23.390 -7.775 11.439 1.00 94.44 398 ASP A O 1
ATOM 3056 N N . ASP A 1 399 ? -23.145 -9.746 12.510 1.00 95.44 399 ASP A N 1
ATOM 3057 C CA . ASP A 1 399 ? -23.885 -10.570 11.548 1.00 95.44 399 ASP A CA 1
ATOM 3058 C C . ASP A 1 399 ? -25.307 -10.056 11.260 1.00 95.44 399 ASP A C 1
ATOM 3060 O O . ASP A 1 399 ? -25.844 -10.293 10.176 1.00 95.44 399 ASP A O 1
ATOM 3064 N N . GLN A 1 400 ? -25.918 -9.290 12.173 1.00 95.38 400 GLN A N 1
ATOM 3065 C CA . GLN A 1 400 ? -27.236 -8.684 11.952 1.00 95.38 400 GLN A CA 1
ATOM 3066 C C . GLN A 1 400 ? -27.290 -7.755 10.724 1.00 95.38 400 GLN A C 1
ATOM 3068 O O . GLN A 1 400 ? -28.372 -7.489 10.195 1.00 95.38 400 GLN A O 1
ATOM 3073 N N . TYR A 1 401 ? -26.141 -7.248 10.265 1.00 95.62 401 TYR A N 1
ATOM 3074 C CA . TYR A 1 401 ? -26.049 -6.327 9.135 1.00 95.62 401 TYR A CA 1
ATOM 3075 C C . TYR A 1 401 ? -25.887 -7.013 7.773 1.00 95.62 401 TYR A C 1
ATOM 3077 O O . TYR A 1 401 ? -25.843 -6.314 6.763 1.00 95.62 401 TYR A O 1
ATOM 3085 N N . GLU A 1 402 ? -25.859 -8.349 7.712 1.00 95.81 402 GLU A N 1
ATOM 3086 C CA . GLU A 1 402 ? -25.604 -9.111 6.478 1.00 95.81 402 GLU A CA 1
ATOM 3087 C C . GLU A 1 402 ? -26.531 -8.727 5.317 1.00 95.81 402 GLU A C 1
ATOM 3089 O O . GLU A 1 402 ? -26.075 -8.578 4.185 1.00 95.81 402 GLU A O 1
ATOM 3094 N N . ASN A 1 403 ? -27.813 -8.491 5.610 1.00 95.56 403 ASN A N 1
ATOM 3095 C CA . ASN A 1 403 ? -28.839 -8.128 4.627 1.00 95.56 403 ASN A CA 1
ATOM 3096 C C . ASN A 1 403 ? -29.191 -6.628 4.635 1.00 95.56 403 ASN A C 1
ATOM 3098 O O . ASN A 1 403 ? -30.251 -6.233 4.143 1.00 95.56 403 ASN A O 1
ATOM 3102 N N . ASN A 1 404 ? -28.350 -5.775 5.228 1.00 94.81 404 ASN A N 1
ATOM 3103 C CA . ASN A 1 404 ? -28.605 -4.338 5.263 1.00 94.81 404 ASN A CA 1
ATOM 3104 C C . ASN A 1 404 ? -28.458 -3.737 3.855 1.00 94.81 404 ASN A C 1
ATOM 3106 O O . ASN A 1 404 ? -27.388 -3.769 3.255 1.00 94.81 404 ASN A O 1
ATOM 3110 N N . THR A 1 405 ? -29.522 -3.117 3.341 1.00 94.06 405 THR A N 1
ATOM 3111 C CA . THR A 1 405 ? -29.560 -2.530 1.990 1.00 94.06 405 THR A CA 1
ATOM 3112 C C . THR A 1 405 ? -28.611 -1.347 1.793 1.00 94.06 405 THR A C 1
ATOM 3114 O O . THR A 1 405 ? -28.376 -0.944 0.654 1.00 94.06 405 THR A O 1
ATOM 3117 N N . SER A 1 406 ? -28.101 -0.784 2.889 1.00 93.75 406 SER A N 1
ATOM 3118 C CA . SER A 1 406 ? -27.196 0.373 2.935 1.00 93.75 406 SER A CA 1
ATOM 3119 C C . SER A 1 406 ? -25.717 -0.028 2.869 1.00 93.75 406 SER A C 1
ATOM 3121 O O . SER A 1 406 ? -24.850 0.839 2.949 1.00 93.75 406 SER A O 1
ATOM 3123 N N . LEU A 1 407 ? -25.419 -1.326 2.761 1.00 96.00 407 LEU A N 1
ATOM 3124 C CA . LEU A 1 407 ? -24.068 -1.881 2.760 1.00 96.00 407 LEU A CA 1
ATOM 3125 C C . LEU A 1 407 ? -23.884 -2.828 1.571 1.00 96.00 407 LEU A C 1
ATOM 3127 O O . LEU A 1 407 ? -24.839 -3.420 1.065 1.00 96.00 407 LEU A O 1
ATOM 3131 N N . TRP A 1 408 ? -22.637 -2.993 1.152 1.00 95.25 408 TRP A N 1
ATOM 3132 C CA . TRP A 1 408 ? -22.192 -4.194 0.458 1.00 95.25 408 TRP A CA 1
ATOM 3133 C C . TRP A 1 408 ? -21.547 -5.124 1.476 1.00 95.25 408 TRP A C 1
ATOM 3135 O O . TRP A 1 408 ? -20.694 -4.681 2.243 1.00 95.25 408 TRP A O 1
ATOM 3145 N N . THR A 1 409 ? -21.948 -6.391 1.493 1.00 95.44 409 THR A N 1
ATOM 3146 C CA . THR A 1 409 ? -21.489 -7.377 2.475 1.00 95.44 409 THR A CA 1
ATOM 3147 C C . THR A 1 409 ? -20.865 -8.584 1.785 1.00 95.44 409 THR A C 1
ATOM 3149 O O . THR A 1 409 ? -21.329 -9.023 0.732 1.00 95.44 409 THR A O 1
ATOM 3152 N N . VAL A 1 410 ? -19.784 -9.108 2.365 1.00 94.00 410 VAL A N 1
ATOM 3153 C CA . VAL A 1 410 ? -19.060 -10.288 1.870 1.00 94.00 410 VAL A CA 1
ATOM 3154 C C . VAL A 1 410 ? -18.619 -11.130 3.067 1.00 94.00 410 VAL A C 1
ATOM 3156 O O . VAL A 1 410 ? -18.035 -10.600 4.011 1.00 94.00 410 VAL A O 1
ATOM 3159 N N . ARG A 1 411 ? -18.876 -12.444 3.031 1.00 94.75 411 ARG A N 1
ATOM 3160 C CA . ARG A 1 411 ? -18.294 -13.398 3.988 1.00 94.75 411 ARG A CA 1
ATOM 3161 C C . ARG A 1 411 ? -17.015 -13.981 3.412 1.00 94.75 411 ARG A C 1
ATOM 3163 O O . ARG A 1 411 ? -17.062 -14.642 2.377 1.00 94.75 411 ARG A O 1
ATOM 3170 N N . ALA A 1 412 ? -15.893 -13.705 4.064 1.00 93.44 412 ALA A N 1
ATOM 3171 C CA . ALA A 1 412 ? -14.582 -14.162 3.620 1.00 93.44 412 ALA A CA 1
ATOM 3172 C C . ALA A 1 412 ? -13.560 -14.123 4.772 1.00 93.44 412 ALA A C 1
ATOM 3174 O O . ALA A 1 412 ? -13.707 -13.312 5.694 1.00 93.44 412 ALA A O 1
ATOM 3175 N N . PRO A 1 413 ? -12.496 -14.943 4.713 1.00 93.12 413 PRO A N 1
ATOM 3176 C CA . PRO A 1 413 ? -11.424 -14.923 5.711 1.00 93.12 413 PRO A CA 1
ATOM 3177 C C . PRO A 1 413 ? -10.515 -13.688 5.575 1.00 93.12 413 PRO A C 1
ATOM 3179 O O . PRO A 1 413 ? -9.841 -13.291 6.528 1.00 93.12 413 PRO A O 1
ATOM 3182 N N . SER A 1 414 ? -10.503 -13.064 4.396 1.00 92.62 414 SER A N 1
ATOM 3183 C CA . SER A 1 414 ? -9.795 -11.822 4.097 1.00 92.62 414 SER A CA 1
ATOM 3184 C C . SER A 1 414 ? -10.622 -10.930 3.174 1.00 92.62 414 SER A C 1
ATOM 3186 O O . SER A 1 414 ? -11.570 -11.382 2.531 1.00 92.62 414 SER A O 1
ATOM 3188 N N . PHE A 1 415 ? -10.269 -9.650 3.131 1.00 93.69 415 PHE A N 1
ATOM 3189 C CA . PHE A 1 415 ? -11.000 -8.628 2.395 1.00 93.69 415 PHE A CA 1
ATOM 3190 C C . PHE A 1 415 ? -10.041 -7.590 1.822 1.00 93.69 415 PHE A C 1
ATOM 3192 O O . PHE A 1 415 ? -9.284 -6.966 2.562 1.00 93.69 415 PHE A O 1
ATOM 3199 N N . TYR A 1 416 ? -10.062 -7.391 0.508 1.00 95.06 416 TYR A N 1
ATOM 3200 C CA . TYR A 1 416 ? -9.282 -6.340 -0.129 1.00 95.06 416 TYR A CA 1
ATOM 3201 C C . TYR A 1 416 ? -9.956 -4.987 0.057 1.00 95.06 416 TYR A C 1
ATOM 3203 O O . TYR A 1 416 ? -11.156 -4.828 -0.189 1.00 95.06 416 TYR A O 1
ATOM 3211 N N . LEU A 1 417 ? -9.165 -4.004 0.477 1.00 94.38 417 LEU A N 1
ATOM 3212 C CA . LEU A 1 417 ? -9.687 -2.691 0.819 1.00 94.38 417 LEU A CA 1
ATOM 3213 C C . LEU A 1 417 ? -10.107 -1.910 -0.437 1.00 94.38 417 LEU A C 1
ATOM 3215 O O . LEU A 1 417 ? -9.415 -1.973 -1.458 1.00 94.38 417 LEU A O 1
ATOM 3219 N N . PRO A 1 418 ? -11.251 -1.203 -0.398 1.00 93.69 418 PRO A N 1
ATOM 3220 C CA . PRO A 1 418 ? -11.801 -0.536 -1.570 1.00 93.69 418 PRO A CA 1
ATOM 3221 C C . PRO A 1 418 ? -10.982 0.696 -1.965 1.00 93.69 418 PRO A C 1
ATOM 3223 O O . PRO A 1 418 ? -10.387 1.369 -1.123 1.00 93.69 418 PRO A O 1
ATOM 3226 N N . ALA A 1 419 ? -11.010 1.017 -3.256 1.00 92.88 419 ALA A N 1
ATOM 3227 C CA . ALA A 1 419 ? -10.523 2.286 -3.771 1.00 92.88 419 ALA A CA 1
ATOM 3228 C C . ALA A 1 419 ? -11.439 3.440 -3.333 1.00 92.88 419 ALA A C 1
ATOM 3230 O O . ALA A 1 419 ? -12.662 3.291 -3.240 1.00 92.88 419 ALA A O 1
ATOM 3231 N N . GLY A 1 420 ? -10.842 4.607 -3.106 1.00 91.44 420 GLY A N 1
ATOM 3232 C CA . GLY A 1 420 ? -11.544 5.824 -2.706 1.00 91.44 420 GLY A CA 1
ATOM 3233 C C . GLY A 1 420 ? -10.826 7.089 -3.165 1.00 91.44 420 GLY A C 1
ATOM 3234 O O . GLY A 1 420 ? -9.879 7.033 -3.955 1.00 91.44 420 GLY A O 1
ATOM 3235 N N . GLY A 1 421 ? -11.263 8.241 -2.662 1.00 89.38 421 GLY A N 1
ATOM 3236 C CA . GLY A 1 421 ? -10.692 9.544 -3.008 1.00 89.38 421 GLY A CA 1
ATOM 3237 C C . GLY A 1 421 ? -9.193 9.593 -2.723 1.00 89.38 421 GLY A C 1
ATOM 3238 O O . GLY A 1 421 ? -8.410 10.050 -3.558 1.00 89.38 421 GLY A O 1
ATOM 3239 N N . THR A 1 422 ? -8.772 9.003 -1.604 1.00 85.88 422 THR A N 1
ATOM 3240 C CA . THR A 1 422 ? -7.359 8.875 -1.228 1.00 85.88 422 THR A CA 1
ATOM 3241 C C . THR A 1 422 ? -6.538 8.140 -2.296 1.00 85.88 422 THR A C 1
ATOM 3243 O O . THR A 1 422 ? -5.368 8.465 -2.507 1.00 85.88 422 THR A O 1
ATOM 3246 N N . SER A 1 423 ? -7.139 7.195 -3.029 1.00 87.31 423 SER A N 1
ATOM 3247 C CA . SER A 1 423 ? -6.456 6.412 -4.070 1.00 87.31 423 SER A CA 1
ATOM 3248 C C . SER A 1 423 ? -6.054 7.268 -5.264 1.00 87.31 423 SER A C 1
ATOM 3250 O O . SER A 1 423 ? -5.041 6.997 -5.907 1.00 87.31 423 SER A O 1
ATOM 3252 N N . MET A 1 424 ? -6.802 8.338 -5.538 1.00 83.12 424 MET A N 1
ATOM 3253 C CA . MET A 1 424 ? -6.499 9.269 -6.624 1.00 83.12 424 MET A CA 1
ATOM 3254 C C . MET A 1 424 ? -5.376 10.230 -6.256 1.00 83.12 424 MET A C 1
ATOM 3256 O O . MET A 1 424 ? -4.469 10.450 -7.057 1.00 83.12 424 MET A O 1
ATOM 3260 N N . TRP A 1 425 ? -5.419 10.768 -5.039 1.00 72.50 425 TRP A N 1
ATOM 3261 C CA . TRP A 1 425 ? -4.584 11.906 -4.653 1.00 72.50 425 TRP A CA 1
ATOM 3262 C C . TRP A 1 425 ? -3.324 11.519 -3.877 1.00 72.50 425 TRP A C 1
ATOM 3264 O O . TRP A 1 425 ? -2.387 12.310 -3.825 1.00 72.50 425 TRP A O 1
ATOM 3274 N N . GLY A 1 426 ? -3.268 10.314 -3.299 1.00 69.88 426 GLY A N 1
ATOM 3275 C CA . GLY A 1 426 ? -2.102 9.846 -2.542 1.00 69.88 426 GLY A CA 1
ATOM 3276 C C . GLY A 1 426 ? -1.849 10.626 -1.246 1.00 69.88 426 GLY A C 1
ATOM 3277 O O . GLY A 1 426 ? -0.725 10.643 -0.757 1.00 69.88 426 GLY A O 1
ATOM 3278 N N . THR A 1 427 ? -2.876 11.283 -0.701 1.00 72.75 427 THR A N 1
ATOM 3279 C CA . THR A 1 427 ? -2.815 12.099 0.524 1.00 72.75 427 THR A CA 1
ATOM 3280 C C . THR A 1 427 ? -3.594 11.436 1.646 1.00 72.75 427 THR A C 1
ATOM 3282 O O . THR A 1 427 ? -4.693 10.956 1.396 1.00 72.75 427 THR A O 1
ATOM 3285 N N . PHE A 1 428 ? -3.111 11.460 2.886 1.00 78.44 428 PHE A N 1
ATOM 3286 C CA . PHE A 1 428 ? -3.841 10.817 3.978 1.00 78.44 428 PHE A CA 1
ATOM 3287 C C . PHE A 1 428 ? -5.208 11.483 4.225 1.00 78.44 428 PHE A C 1
ATOM 3289 O O . PHE A 1 428 ? -5.285 12.709 4.343 1.00 78.44 428 PHE A O 1
ATOM 3296 N N . PRO A 1 429 ? -6.292 10.697 4.338 1.00 80.38 429 PRO A N 1
ATOM 3297 C CA . PRO A 1 429 ? -7.632 11.237 4.516 1.00 80.38 429 PRO A CA 1
ATOM 3298 C C . PRO A 1 429 ? -7.808 11.801 5.923 1.00 80.38 429 PRO A C 1
ATOM 3300 O O . PRO A 1 429 ? -7.728 11.091 6.928 1.00 80.38 429 PRO A O 1
ATOM 3303 N N . GLU A 1 430 ? -8.071 13.095 6.017 1.00 83.94 430 GLU A N 1
ATOM 3304 C CA . GLU A 1 430 ? -8.340 13.756 7.289 1.00 83.94 430 GLU A CA 1
ATOM 3305 C C . GLU A 1 430 ? -9.630 13.204 7.934 1.00 83.94 430 GLU A C 1
ATOM 3307 O O . GLU A 1 430 ? -10.585 12.861 7.241 1.00 83.94 430 GLU A O 1
ATOM 3312 N N . GLY A 1 431 ? -9.669 13.082 9.265 1.00 85.38 431 GLY A N 1
ATOM 3313 C CA . GLY A 1 431 ? -10.835 12.582 10.009 1.00 85.38 431 GLY A CA 1
ATOM 3314 C C . GLY A 1 431 ? -11.223 11.110 9.770 1.00 85.38 431 GLY A C 1
ATOM 3315 O O . GLY A 1 431 ? -12.067 10.594 10.509 1.00 85.38 431 GLY A O 1
ATOM 3316 N N . TYR A 1 432 ? -10.606 10.424 8.799 1.00 89.19 432 TYR A N 1
ATOM 3317 C CA . TYR A 1 432 ? -10.925 9.052 8.398 1.00 89.19 432 TYR A CA 1
ATOM 3318 C C . TYR A 1 432 ? -9.668 8.154 8.318 1.00 89.19 432 TYR A C 1
ATOM 3320 O O . TYR A 1 432 ? -9.178 7.821 7.244 1.00 89.19 432 TYR A O 1
ATOM 3328 N N . PRO A 1 433 ? -9.128 7.696 9.457 1.00 84.88 433 PRO A N 1
ATOM 3329 C CA . PRO A 1 433 ? -7.839 6.999 9.513 1.00 84.88 433 PRO A CA 1
ATOM 3330 C C . PRO A 1 433 ? -7.840 5.612 8.852 1.00 84.88 433 PRO A C 1
ATOM 3332 O O . PRO A 1 433 ? -6.777 5.110 8.501 1.00 84.88 433 PRO A O 1
ATOM 3335 N N . ALA A 1 434 ? -9.000 4.989 8.625 1.00 85.75 434 ALA A N 1
ATOM 3336 C CA . ALA A 1 434 ? -9.072 3.695 7.940 1.00 85.75 434 ALA A CA 1
ATOM 3337 C C . ALA A 1 434 ? -8.690 3.771 6.444 1.00 85.75 434 ALA A C 1
ATOM 3339 O O . ALA A 1 434 ? -8.300 2.761 5.851 1.00 85.75 434 ALA A O 1
ATOM 3340 N N . GLY A 1 435 ? -8.698 4.963 5.836 1.00 85.81 435 GLY A N 1
ATOM 3341 C CA . GLY A 1 435 ? -8.144 5.183 4.495 1.00 85.81 435 GLY A CA 1
ATOM 3342 C C . GLY A 1 435 ? -6.618 5.377 4.460 1.00 85.81 435 GLY A C 1
ATOM 3343 O O . GLY A 1 435 ? -6.034 5.424 3.381 1.00 85.81 435 GLY A O 1
ATOM 3344 N N . ALA A 1 436 ? -5.935 5.433 5.612 1.00 85.31 436 ALA A N 1
ATOM 3345 C CA . ALA A 1 436 ? -4.491 5.693 5.685 1.00 85.31 436 ALA A CA 1
ATOM 3346 C C . ALA A 1 436 ? -3.625 4.645 4.962 1.00 85.31 436 ALA A C 1
ATOM 3348 O O . ALA A 1 436 ? -2.522 4.962 4.524 1.00 85.31 436 ALA A O 1
ATOM 3349 N N . HIS A 1 437 ? -4.119 3.413 4.806 1.00 85.94 437 HIS A N 1
ATOM 3350 C CA . HIS A 1 437 ? -3.424 2.368 4.052 1.00 85.94 437 HIS A CA 1
ATOM 3351 C C . HIS A 1 437 ? -3.186 2.774 2.585 1.00 85.94 437 HIS A C 1
ATOM 3353 O O . HIS A 1 437 ? -2.120 2.510 2.036 1.00 85.94 437 HIS A O 1
ATOM 3359 N N . VAL A 1 438 ? -4.147 3.467 1.968 1.00 82.81 438 VAL A N 1
ATOM 3360 C CA . VAL A 1 438 ? -4.031 3.986 0.601 1.00 82.81 438 VAL A CA 1
ATOM 3361 C C . VAL A 1 438 ? -3.022 5.131 0.548 1.00 82.81 438 VAL A C 1
ATOM 3363 O O . VAL A 1 438 ? -2.165 5.158 -0.333 1.00 82.81 438 VAL A O 1
ATOM 3366 N N . GLY A 1 439 ? -3.085 6.048 1.522 1.00 77.81 439 GLY A N 1
ATOM 3367 C CA . GLY A 1 439 ? -2.122 7.145 1.656 1.00 77.81 439 GLY A CA 1
ATOM 3368 C C . GLY A 1 439 ? -0.684 6.631 1.749 1.00 77.81 439 GLY A C 1
ATOM 3369 O O . GLY A 1 439 ? 0.187 7.123 1.038 1.00 77.81 439 GLY A O 1
ATOM 3370 N N . ALA A 1 440 ? -0.455 5.563 2.521 1.00 81.50 440 ALA A N 1
ATOM 3371 C CA . ALA A 1 440 ? 0.854 4.925 2.644 1.00 81.50 440 ALA A CA 1
ATOM 3372 C C . ALA A 1 440 ? 1.391 4.395 1.300 1.00 81.50 440 ALA A C 1
ATOM 3374 O O . ALA A 1 440 ? 2.559 4.610 0.977 1.00 81.50 440 ALA A O 1
ATOM 3375 N N . TRP A 1 441 ? 0.546 3.756 0.483 1.00 82.25 441 TRP A N 1
ATOM 3376 C CA . TRP A 1 441 ? 0.929 3.344 -0.873 1.00 82.25 441 TRP A CA 1
ATOM 3377 C C . TRP A 1 441 ? 1.215 4.538 -1.786 1.00 82.25 441 TRP A C 1
ATOM 3379 O O . TRP A 1 441 ? 2.156 4.484 -2.578 1.00 82.25 441 TRP A O 1
ATOM 3389 N N . GLY A 1 442 ? 0.449 5.624 -1.657 1.00 73.44 442 GLY A N 1
ATOM 3390 C CA . GLY A 1 442 ? 0.706 6.887 -2.347 1.00 73.44 442 GLY A CA 1
ATOM 3391 C C . GLY A 1 442 ? 2.091 7.450 -2.023 1.00 73.44 442 GLY A C 1
ATOM 3392 O O . GLY A 1 442 ? 2.845 7.769 -2.939 1.00 73.44 442 GLY A O 1
ATOM 3393 N N . THR A 1 443 ? 2.471 7.481 -0.744 1.00 72.12 443 THR A N 1
ATOM 3394 C CA . THR A 1 443 ? 3.807 7.919 -0.312 1.00 72.12 443 THR A CA 1
ATOM 3395 C C . THR A 1 443 ? 4.925 7.059 -0.907 1.00 72.12 443 THR A C 1
ATOM 3397 O O . THR A 1 443 ? 5.964 7.593 -1.281 1.00 72.12 443 THR A O 1
ATOM 3400 N N . ILE A 1 444 ? 4.718 5.742 -1.024 1.00 73.62 444 ILE A N 1
ATOM 3401 C CA . ILE A 1 444 ? 5.737 4.817 -1.543 1.00 73.62 444 ILE A CA 1
ATOM 3402 C C . ILE A 1 444 ? 5.839 4.878 -3.073 1.00 73.62 444 ILE A C 1
ATOM 3404 O O . ILE A 1 444 ? 6.948 4.955 -3.595 1.00 73.62 444 ILE A O 1
ATOM 3408 N N . CYS A 1 445 ? 4.722 4.815 -3.807 1.00 68.69 445 CYS A N 1
ATOM 3409 C CA . CYS A 1 445 ? 4.766 4.631 -5.266 1.00 68.69 445 CYS A CA 1
ATOM 3410 C C . CYS A 1 445 ? 4.464 5.893 -6.084 1.00 68.69 445 CYS A C 1
ATOM 3412 O O . CYS A 1 445 ? 4.845 5.946 -7.250 1.00 68.69 445 CYS A O 1
ATOM 3414 N N . LYS A 1 446 ? 3.794 6.906 -5.516 1.00 57.88 446 LYS A N 1
ATOM 3415 C CA . LYS A 1 446 ? 3.442 8.158 -6.215 1.00 57.88 446 LYS A CA 1
ATOM 3416 C C . LYS A 1 446 ? 4.402 9.305 -5.884 1.00 57.88 446 LYS A C 1
ATOM 3418 O O . LYS A 1 446 ? 4.049 10.462 -6.099 1.00 57.88 446 LYS A O 1
ATOM 3423 N N . SER A 1 447 ? 5.629 9.014 -5.431 1.00 50.03 447 SER A N 1
ATOM 3424 C CA . SER A 1 447 ? 6.685 10.007 -5.161 1.00 50.03 447 SER A CA 1
ATOM 3425 C C . SER A 1 447 ? 7.251 10.652 -6.444 1.00 50.03 447 SER A C 1
ATOM 3427 O O . SER A 1 447 ? 8.459 10.758 -6.645 1.00 50.03 447 SER A O 1
ATOM 3429 N N . LEU A 1 448 ? 6.385 11.115 -7.343 1.00 37.19 448 LEU A N 1
ATOM 3430 C CA . LEU A 1 448 ? 6.711 12.094 -8.370 1.00 37.19 448 LEU A CA 1
ATOM 3431 C C . LEU A 1 448 ? 6.640 13.486 -7.736 1.00 37.19 448 LEU A C 1
ATOM 3433 O O . LEU A 1 448 ? 5.679 14.214 -7.960 1.00 37.19 448 LEU A O 1
ATOM 3437 N N . SER A 1 449 ? 7.622 13.836 -6.900 1.00 33.31 449 SER A N 1
ATOM 3438 C CA . SER A 1 449 ? 8.163 15.201 -6.739 1.00 33.31 449 SER A CA 1
ATOM 3439 C C . SER A 1 449 ? 9.005 15.336 -5.465 1.00 33.31 449 SER A C 1
ATOM 3441 O O . SER A 1 449 ? 8.502 15.399 -4.347 1.00 33.31 449 SER A O 1
ATOM 3443 N N . LEU A 1 450 ? 10.314 15.496 -5.662 1.00 35.09 450 LEU A N 1
ATOM 3444 C CA . LEU A 1 450 ? 11.308 15.954 -4.684 1.00 35.09 450 LEU A CA 1
ATOM 3445 C C . LEU A 1 450 ? 11.077 17.415 -4.229 1.00 35.09 450 LEU A C 1
ATOM 3447 O O . LEU A 1 450 ? 11.991 18.237 -4.283 1.00 35.09 450 LEU A O 1
ATOM 3451 N N . SER A 1 451 ? 9.866 17.789 -3.809 1.00 29.02 451 SER A N 1
ATOM 3452 C CA . SER A 1 451 ? 9.586 19.177 -3.398 1.00 29.02 451 SER A CA 1
ATOM 3453 C C . SER A 1 451 ? 8.716 19.364 -2.157 1.00 29.02 451 SER A C 1
ATOM 3455 O O . SER A 1 451 ? 8.512 20.504 -1.745 1.00 29.02 451 SER A O 1
ATOM 3457 N N . GLN A 1 452 ? 8.270 18.300 -1.496 1.00 33.69 452 GLN A N 1
ATOM 3458 C CA . GLN A 1 452 ? 7.863 18.385 -0.092 1.00 33.69 452 GLN A CA 1
ATOM 3459 C C . GLN A 1 452 ? 8.790 17.465 0.680 1.00 33.69 452 GLN A C 1
ATOM 3461 O O . GLN A 1 452 ? 8.885 16.292 0.350 1.00 33.69 452 GLN A O 1
ATOM 3466 N N . GLY A 1 453 ? 9.571 18.035 1.603 1.00 35.69 453 GLY A N 1
ATOM 3467 C CA . GLY A 1 453 ? 10.615 17.303 2.314 1.00 35.69 453 GLY A CA 1
ATOM 3468 C C . GLY A 1 453 ? 10.079 15.978 2.837 1.00 35.69 453 GLY A C 1
ATOM 3469 O O . GLY A 1 453 ? 9.086 15.995 3.558 1.00 35.69 453 GLY A O 1
ATOM 3470 N N . ASP A 1 454 ? 10.726 14.880 2.436 1.00 44.19 454 ASP A N 1
ATOM 3471 C CA . ASP A 1 454 ? 10.453 13.510 2.871 1.00 44.19 454 ASP A CA 1
ATOM 3472 C C . ASP A 1 454 ? 10.309 13.471 4.399 1.00 44.19 454 ASP A C 1
ATOM 3474 O O . ASP A 1 454 ? 11.289 13.423 5.144 1.00 44.19 454 ASP A O 1
ATOM 3478 N N . THR A 1 455 ? 9.075 13.571 4.892 1.00 48.84 455 THR A N 1
ATOM 3479 C CA . THR A 1 455 ? 8.752 13.372 6.309 1.00 48.84 455 THR A CA 1
ATOM 3480 C C . THR A 1 455 ? 8.443 11.910 6.600 1.00 48.84 455 THR A C 1
ATOM 3482 O O . THR A 1 455 ? 8.426 11.531 7.771 1.00 48.84 455 THR A O 1
ATOM 3485 N N . ALA A 1 456 ? 8.221 11.090 5.571 1.00 53.12 456 ALA A N 1
ATOM 3486 C CA . ALA A 1 456 ? 8.137 9.640 5.654 1.00 53.12 456 ALA A CA 1
ATOM 3487 C C . ALA A 1 456 ? 9.536 9.036 5.460 1.00 53.12 456 ALA A C 1
ATOM 3489 O O . ALA A 1 456 ? 10.359 9.601 4.749 1.00 53.12 456 ALA A O 1
ATOM 3490 N N . ALA A 1 457 ? 9.831 7.935 6.152 1.00 57.97 457 ALA A N 1
ATOM 3491 C CA . ALA A 1 457 ? 11.159 7.323 6.189 1.00 57.97 457 ALA A CA 1
ATOM 3492 C C . ALA A 1 457 ? 11.792 7.148 4.794 1.00 57.97 457 ALA A C 1
ATOM 3494 O O . ALA A 1 457 ? 11.100 6.877 3.815 1.00 57.97 457 ALA A O 1
ATOM 3495 N N . ASP A 1 458 ? 13.118 7.271 4.714 1.00 62.31 458 ASP A N 1
ATOM 3496 C CA . ASP A 1 458 ? 13.838 7.115 3.455 1.00 62.31 458 ASP A CA 1
ATOM 3497 C C . ASP A 1 458 ? 13.954 5.640 3.050 1.00 62.31 458 ASP A C 1
ATOM 3499 O O . ASP A 1 458 ? 14.901 4.944 3.409 1.00 62.31 458 ASP A O 1
ATOM 3503 N N . TYR A 1 459 ? 12.991 5.181 2.257 1.00 63.94 459 TYR A N 1
ATOM 3504 C CA . TYR A 1 459 ? 13.014 3.860 1.625 1.00 63.94 459 TYR A CA 1
ATOM 3505 C C . TYR A 1 459 ? 13.890 3.802 0.377 1.00 63.94 459 TYR A C 1
ATOM 3507 O O . TYR A 1 459 ? 14.093 2.725 -0.182 1.00 63.94 459 TYR A O 1
ATOM 3515 N N . SER A 1 460 ? 14.394 4.947 -0.086 1.00 63.78 460 SER A N 1
ATOM 3516 C CA . SER A 1 460 ? 15.227 4.980 -1.278 1.00 63.78 460 SER A CA 1
ATOM 3517 C C . SER A 1 460 ? 16.652 4.494 -0.999 1.00 63.78 460 SER A C 1
ATOM 3519 O O . SER A 1 460 ? 17.356 4.096 -1.921 1.00 63.78 460 SER A O 1
ATOM 3521 N N . GLY A 1 461 ? 17.076 4.485 0.271 1.00 64.69 461 GLY A N 1
ATOM 3522 C CA . GLY A 1 461 ? 18.460 4.204 0.666 1.00 64.69 461 GLY A CA 1
ATOM 3523 C C . GLY A 1 461 ? 19.402 5.389 0.426 1.00 64.69 461 GLY A C 1
ATOM 3524 O O . GLY A 1 461 ? 20.619 5.250 0.482 1.00 64.69 461 GLY A O 1
ATOM 3525 N N . ARG A 1 462 ? 18.856 6.582 0.156 1.00 64.12 462 ARG A N 1
ATOM 3526 C CA . ARG A 1 462 ? 19.625 7.808 -0.121 1.00 64.12 462 ARG A CA 1
ATOM 3527 C C . ARG A 1 462 ? 20.387 8.323 1.106 1.00 64.12 462 ARG A C 1
ATOM 3529 O O . ARG A 1 462 ? 21.458 8.911 0.986 1.00 64.12 462 ARG A O 1
ATOM 3536 N N . THR A 1 463 ? 19.803 8.143 2.275 1.00 62.97 463 THR A N 1
ATOM 3537 C CA . THR A 1 463 ? 20.238 8.586 3.600 1.00 62.97 463 THR A CA 1
ATOM 3538 C C . THR A 1 463 ? 20.288 7.422 4.589 1.00 62.97 463 THR A C 1
ATOM 3540 O O . THR A 1 463 ? 20.944 7.546 5.623 1.00 62.97 463 THR A O 1
ATOM 3543 N N . ASP A 1 464 ? 19.675 6.280 4.254 1.00 64.75 464 ASP A N 1
ATOM 3544 C CA . ASP A 1 464 ? 19.770 5.032 5.012 1.00 64.75 464 ASP A CA 1
ATOM 3545 C C . ASP A 1 464 ? 20.675 4.011 4.297 1.00 64.75 464 ASP A C 1
ATOM 3547 O O . ASP A 1 464 ? 20.257 3.259 3.414 1.00 64.75 464 ASP A O 1
ATOM 3551 N N . PHE A 1 465 ? 21.944 3.974 4.715 1.00 62.22 465 PHE A N 1
ATOM 3552 C CA . PHE A 1 465 ? 22.958 3.066 4.171 1.00 62.22 465 PHE A CA 1
ATOM 3553 C C . PHE A 1 465 ? 22.685 1.584 4.437 1.00 62.22 465 PHE A C 1
ATOM 3555 O O . PHE A 1 465 ? 23.356 0.738 3.853 1.00 62.22 465 PHE A O 1
ATOM 3562 N N . ALA A 1 466 ? 21.753 1.246 5.330 1.00 61.16 466 ALA A N 1
ATOM 3563 C CA . ALA A 1 466 ? 21.418 -0.144 5.602 1.00 61.16 466 ALA A CA 1
ATOM 3564 C C . ALA A 1 466 ? 20.487 -0.754 4.535 1.00 61.16 466 ALA A C 1
ATOM 3566 O O . ALA A 1 466 ? 20.288 -1.969 4.537 1.00 61.16 466 ALA A O 1
ATOM 3567 N N . ILE A 1 467 ? 19.935 0.077 3.639 1.00 60.78 467 ILE A N 1
ATOM 3568 C CA . ILE A 1 467 ? 19.037 -0.313 2.538 1.00 60.78 467 ILE A CA 1
ATOM 3569 C C . ILE A 1 467 ? 19.791 -0.416 1.190 1.00 60.78 467 ILE A C 1
ATOM 3571 O O . ILE A 1 467 ? 19.255 -0.991 0.241 1.00 60.78 467 ILE A O 1
ATOM 3575 N N . LEU A 1 468 ? 21.018 0.123 1.104 1.00 52.88 468 LEU A N 1
ATOM 3576 C CA . LEU A 1 468 ? 21.857 0.130 -0.108 1.00 52.88 468 LEU A CA 1
ATOM 3577 C C . LEU A 1 468 ? 22.405 -1.248 -0.500 1.00 52.88 468 LEU A C 1
ATOM 3579 O O . LEU A 1 468 ? 22.874 -1.996 0.392 1.00 52.88 468 LEU A O 1
#

Radius of gyration: 26.08 Å; Cα contacts (8 Å, |Δi|>4): 1001; chains: 1; bounding box: 67×75×74 Å

Solvent-accessible surface area (backbone atoms only — not comparable to full-atom values): 25823 Å² total; per-residue (Å²): 105,72,66,57,50,50,53,53,47,62,74,67,56,71,79,74,71,78,66,79,64,75,77,72,78,63,71,86,65,92,61,65,62,44,76,60,86,56,83,48,58,56,33,72,59,35,50,89,67,63,88,72,67,35,63,20,53,81,20,40,74,90,54,75,30,58,38,86,83,52,92,41,47,72,54,27,69,69,40,67,71,59,51,55,46,35,54,57,32,94,50,11,41,74,71,49,71,66,55,30,61,48,80,39,53,64,94,71,53,34,77,20,23,32,69,56,84,66,62,57,76,85,63,88,86,49,58,58,60,47,68,54,66,54,31,33,41,30,49,29,91,87,69,38,32,42,29,58,35,88,47,61,44,66,74,44,90,80,29,54,72,52,75,44,80,29,42,30,42,27,76,46,74,29,71,28,76,32,37,38,32,42,38,37,43,37,86,60,90,54,89,85,59,53,41,56,50,35,31,45,34,26,67,37,25,48,44,63,52,76,92,66,84,75,75,77,78,84,58,31,79,60,69,59,43,57,48,28,4,45,36,31,23,55,52,26,36,51,53,47,36,52,74,67,75,51,49,51,90,80,40,43,72,70,41,69,45,83,47,42,36,95,65,36,86,48,28,70,44,62,85,31,31,38,47,33,53,50,40,50,67,45,78,93,40,74,65,50,51,34,67,23,32,69,57,52,50,82,41,65,26,36,72,52,41,44,37,45,48,52,23,26,39,36,40,68,57,39,60,71,72,76,67,64,75,90,58,92,47,73,70,39,37,35,38,30,49,38,24,12,29,17,34,36,45,35,37,35,46,26,44,36,38,40,37,29,78,59,68,83,55,70,88,61,48,45,70,46,76,42,87,81,28,66,74,39,42,35,37,29,53,54,61,89,48,30,11,38,28,34,68,68,56,43,34,39,34,49,73,91,53,65,82,40,89,64,42,47,63,49,79,37,42,56,46,58,43,55,32,16,22,32,63,71,70,32,44,67,46,47,26,35,47,65,48,36,68,44,12,54,51,20,62,59,39,60,61,85,59,100,78,63,81,80,40,59,74,69,77,36,26,85,85,36,74,90,70,101

Organism: NCBI:txid1400762